Protein AF-A0A4P8R0X5-F1 (afdb_monomer_lite)

pLDDT: mean 88.34, std 14.0, range [26.12, 98.5]

Structure (mmCIF, N/CA/C/O backbone):
data_AF-A0A4P8R0X5-F1
#
_entry.id   AF-A0A4P8R0X5-F1
#
loop_
_atom_site.group_PDB
_atom_site.id
_atom_site.type_symbol
_atom_site.label_atom_id
_atom_site.label_alt_id
_atom_site.label_comp_id
_atom_site.label_asym_id
_atom_site.label_entity_id
_atom_site.label_seq_id
_atom_site.pdbx_PDB_ins_code
_atom_site.Cartn_x
_atom_site.Cartn_y
_atom_site.Cartn_z
_atom_site.occupancy
_atom_site.B_iso_or_equiv
_atom_site.auth_seq_id
_atom_site.auth_comp_id
_atom_site.auth_asym_id
_atom_site.auth_atom_id
_atom_site.pdbx_PDB_model_num
ATOM 1 N N . ILE A 1 1 ? -11.032 6.025 -23.642 1.00 84.81 1 ILE A N 1
ATOM 2 C CA . ILE A 1 1 ? -11.584 7.345 -24.033 1.00 84.81 1 ILE A CA 1
ATOM 3 C C . ILE A 1 1 ? -11.051 8.318 -23.005 1.00 84.81 1 ILE A C 1
ATOM 5 O O . ILE A 1 1 ? -10.983 7.935 -21.848 1.00 84.81 1 ILE A O 1
ATOM 9 N N . GLU A 1 2 ? -10.619 9.493 -23.431 1.00 82.19 2 GLU A N 1
ATOM 10 C CA . GLU A 1 2 ? -10.031 10.527 -22.578 1.00 82.19 2 GLU A CA 1
ATOM 11 C C . GLU A 1 2 ? -11.015 11.707 -22.507 1.00 82.19 2 GLU A C 1
ATOM 13 O O . GLU A 1 2 ? -11.673 12.014 -23.509 1.00 82.19 2 GLU A O 1
ATOM 18 N N . VAL A 1 3 ? -11.131 12.346 -21.345 1.00 83.62 3 VAL A N 1
ATOM 19 C CA . VAL A 1 3 ? -11.913 13.574 -21.122 1.00 83.62 3 VAL A CA 1
ATOM 20 C C . VAL A 1 3 ? -10.987 14.658 -20.580 1.00 83.62 3 VAL A C 1
ATOM 22 O O . VAL A 1 3 ? -9.969 14.349 -19.961 1.00 83.62 3 VAL A O 1
ATOM 25 N N . THR A 1 4 ? -11.307 15.928 -20.819 1.00 74.19 4 THR A N 1
ATOM 26 C CA . THR A 1 4 ? -10.502 17.031 -20.280 1.00 74.19 4 THR A CA 1
ATOM 27 C C . THR A 1 4 ? -10.830 17.252 -18.803 1.00 74.19 4 THR A C 1
ATOM 29 O O . THR A 1 4 ? -11.982 17.500 -18.455 1.00 74.19 4 THR A O 1
ATOM 32 N N . TYR A 1 5 ? -9.813 17.213 -17.938 1.00 58.53 5 TYR A N 1
ATOM 33 C CA . TYR A 1 5 ? -9.948 17.589 -16.529 1.00 58.53 5 TYR A CA 1
ATOM 34 C C . TYR A 1 5 ? -10.471 19.034 -16.418 1.00 58.53 5 TYR A C 1
ATOM 36 O O . TYR A 1 5 ? -9.901 19.9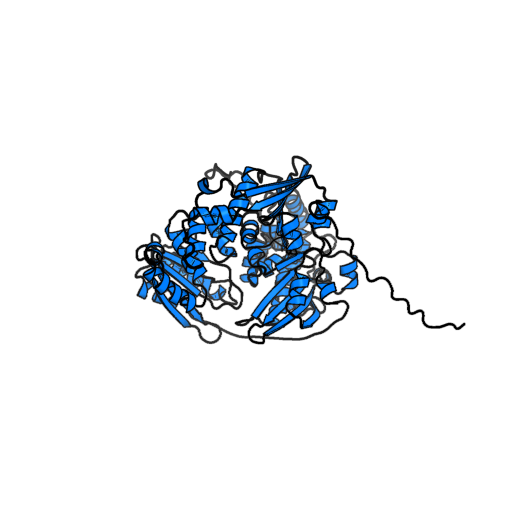50 -17.015 1.00 58.53 5 TYR A O 1
ATOM 44 N N . GLY A 1 6 ? -11.596 19.227 -15.724 1.00 62.94 6 GLY A N 1
ATOM 45 C CA . GLY A 1 6 ? -12.311 20.510 -15.652 1.00 62.94 6 GLY A CA 1
ATOM 46 C C . GLY A 1 6 ? -13.269 20.834 -16.819 1.00 62.94 6 GLY A C 1
ATOM 47 O O . GLY A 1 6 ? -13.911 21.881 -16.780 1.00 62.94 6 GLY A O 1
ATOM 48 N N . ASP A 1 7 ? -13.405 19.964 -17.828 1.00 63.41 7 ASP A N 1
ATOM 49 C CA . ASP A 1 7 ? -14.395 20.050 -18.927 1.00 63.41 7 ASP A CA 1
ATOM 50 C C . ASP A 1 7 ? -14.929 18.634 -19.253 1.00 63.41 7 ASP A C 1
ATOM 52 O O . ASP A 1 7 ? -14.814 18.120 -20.367 1.00 63.41 7 ASP A O 1
ATOM 56 N N . GLU A 1 8 ? -15.468 17.961 -18.227 1.00 66.06 8 GLU A N 1
ATOM 57 C CA . GLU A 1 8 ? -15.862 16.539 -18.254 1.00 66.06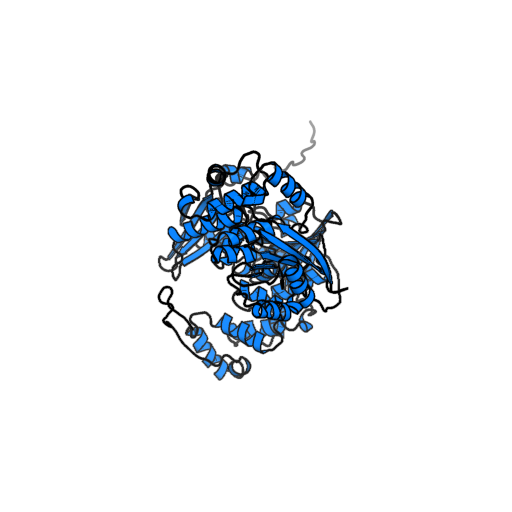 8 GLU A CA 1
ATOM 58 C C . GLU A 1 8 ? -16.993 16.208 -19.243 1.00 66.06 8 GLU A C 1
ATOM 60 O O . GLU A 1 8 ? -17.131 15.059 -19.665 1.00 66.06 8 GLU A O 1
ATOM 65 N N . GLU A 1 9 ? -17.777 17.202 -19.681 1.00 76.56 9 GLU A N 1
ATOM 66 C CA . GLU A 1 9 ? -18.793 17.022 -20.732 1.00 76.56 9 GLU A CA 1
ATOM 67 C C . GLU A 1 9 ? -18.175 16.714 -22.114 1.00 76.56 9 GLU A C 1
ATOM 69 O O . GLU A 1 9 ? -18.895 16.416 -23.074 1.00 76.56 9 GLU A O 1
ATOM 74 N N . LYS A 1 10 ? -16.842 16.774 -22.243 1.00 81.38 10 LYS A N 1
ATOM 75 C CA . LYS A 1 10 ? -16.135 16.733 -23.519 1.00 81.38 10 LYS A CA 1
ATOM 76 C C . LYS A 1 10 ? -15.021 15.686 -23.565 1.00 81.38 10 LYS A C 1
ATOM 78 O O . LYS A 1 10 ? -14.005 15.749 -22.875 1.00 81.38 10 LYS A O 1
ATOM 83 N N . ILE A 1 11 ? -15.170 14.774 -24.523 1.00 86.31 11 ILE A N 1
ATOM 84 C CA . ILE A 1 11 ? -14.125 13.832 -24.933 1.00 86.31 11 ILE A CA 1
ATOM 85 C C . ILE A 1 11 ? -12.963 14.604 -25.580 1.00 86.31 11 ILE A C 1
ATOM 87 O O . ILE A 1 11 ? -13.147 15.262 -26.608 1.00 86.31 11 ILE A O 1
ATOM 91 N N . SER A 1 12 ? -11.763 14.487 -25.009 1.00 86.75 12 SER A N 1
ATOM 92 C CA . SER A 1 12 ? -10.519 15.046 -25.556 1.00 86.75 12 SER A CA 1
ATOM 93 C C . SER A 1 12 ? -9.886 14.116 -26.594 1.00 86.75 12 SER A C 1
ATOM 95 O O . SER A 1 12 ? -9.402 14.580 -27.630 1.00 86.75 12 SER A O 1
ATOM 97 N N . TYR A 1 13 ? -9.934 12.800 -26.358 1.00 90.31 13 TYR A N 1
ATOM 98 C CA . TYR A 1 13 ? -9.371 11.788 -27.250 1.00 90.31 13 TYR A CA 1
ATOM 99 C C . TYR A 1 13 ? -10.225 10.513 -27.320 1.00 90.31 13 TYR A C 1
ATOM 101 O O . TYR A 1 13 ? -10.609 9.911 -26.312 1.00 90.31 13 TYR A O 1
ATOM 109 N N . GLN A 1 14 ? -10.485 10.061 -28.549 1.00 92.44 14 GLN A N 1
ATOM 110 C CA . GLN A 1 14 ? -11.157 8.798 -28.840 1.00 92.44 14 GLN A CA 1
ATOM 111 C C . GLN A 1 14 ? -10.430 8.057 -29.961 1.00 92.44 14 GLN A C 1
ATOM 113 O O . GLN A 1 14 ? -10.132 8.612 -31.016 1.00 92.44 14 GLN A O 1
ATOM 118 N N . VAL A 1 15 ? -10.217 6.765 -29.734 1.00 94.56 15 VAL A N 1
ATOM 119 C CA . VAL A 1 15 ? -9.647 5.810 -30.682 1.00 94.56 15 VAL A CA 1
ATOM 120 C C . VAL A 1 15 ? -10.371 4.472 -30.512 1.00 94.56 15 VAL A C 1
ATOM 122 O O . VAL A 1 15 ? -11.061 4.247 -29.513 1.00 94.56 15 VAL A O 1
ATOM 125 N N . THR A 1 16 ? -10.273 3.574 -31.488 1.00 94.56 16 THR A N 1
ATOM 126 C CA . THR A 1 16 ? -10.828 2.217 -31.397 1.00 94.56 16 THR A CA 1
ATOM 127 C C . THR A 1 16 ? -9.959 1.273 -32.211 1.00 94.56 16 THR A C 1
ATOM 129 O O . THR A 1 16 ? -9.701 1.522 -33.385 1.00 94.56 16 THR A O 1
ATOM 132 N N . GLU A 1 17 ? -9.511 0.190 -31.583 1.00 94.81 17 GLU A N 1
ATOM 133 C CA . GLU A 1 17 ? -8.554 -0.760 -32.145 1.00 94.81 17 GLU A CA 1
ATOM 134 C C . GLU A 1 17 ? -8.947 -2.199 -31.800 1.00 94.81 17 GLU A C 1
ATOM 136 O O . GLU A 1 17 ? -9.616 -2.450 -30.799 1.00 94.81 17 GLU A O 1
ATOM 141 N N . ASN A 1 18 ? -8.504 -3.158 -32.615 1.00 92.06 18 ASN A N 1
ATOM 142 C CA . ASN A 1 18 ? -8.650 -4.578 -32.300 1.00 92.06 18 ASN A CA 1
ATOM 143 C C . ASN A 1 18 ? -7.395 -5.075 -31.576 1.00 92.06 18 ASN A C 1
ATOM 145 O O . ASN A 1 18 ? -6.391 -5.376 -32.219 1.00 92.06 18 ASN A O 1
ATOM 149 N N . ILE A 1 19 ? -7.478 -5.171 -30.250 1.00 93.62 19 ILE A N 1
ATOM 150 C CA . ILE A 1 19 ? -6.358 -5.540 -29.373 1.00 93.62 19 ILE A CA 1
ATOM 151 C C . ILE A 1 19 ? -6.178 -7.056 -29.166 1.00 93.62 19 ILE A C 1
ATOM 153 O O . ILE A 1 19 ? -5.314 -7.453 -28.391 1.00 93.62 19 ILE A O 1
ATOM 157 N N . ASN A 1 20 ? -6.969 -7.912 -29.831 1.00 93.38 20 ASN A N 1
ATOM 158 C CA . ASN A 1 20 ? -6.956 -9.367 -29.620 1.00 93.38 20 ASN A CA 1
ATOM 159 C C . ASN A 1 20 ? -5.581 -9.985 -29.941 1.00 93.38 20 ASN A C 1
ATOM 161 O O . ASN A 1 20 ? -5.191 -10.083 -31.110 1.00 93.38 20 ASN A O 1
ATOM 165 N N . PHE A 1 21 ? -4.874 -10.457 -28.912 1.00 92.12 21 PHE A N 1
ATOM 166 C CA . PHE A 1 21 ? -3.488 -10.912 -29.005 1.00 92.12 21 PHE A CA 1
ATOM 167 C C . PHE A 1 21 ? -3.285 -12.006 -30.059 1.00 92.12 21 PHE A C 1
ATOM 169 O O . PHE A 1 21 ? -2.354 -11.911 -30.854 1.00 92.12 21 PHE A O 1
ATOM 176 N N . ASN A 1 22 ? -4.197 -12.978 -30.163 1.00 89.19 22 ASN A N 1
ATOM 177 C CA . ASN A 1 22 ? -4.135 -14.052 -31.166 1.00 89.19 22 ASN A CA 1
ATOM 178 C C . ASN A 1 22 ? -4.253 -13.546 -32.621 1.00 89.19 22 ASN A C 1
ATOM 180 O O . ASN A 1 22 ? -3.861 -14.242 -33.560 1.00 89.19 22 ASN A O 1
ATOM 184 N N . GLY A 1 23 ? -4.789 -12.340 -32.837 1.00 88.31 23 GLY A N 1
ATOM 185 C CA . GLY A 1 23 ? -4.746 -11.633 -34.120 1.00 88.31 23 GLY A CA 1
ATOM 186 C C . GLY A 1 23 ? -3.445 -10.851 -34.342 1.00 88.31 23 GLY A C 1
ATOM 187 O O . GLY A 1 23 ? -2.917 -10.843 -35.463 1.00 88.31 23 GLY A O 1
ATOM 188 N N . LEU A 1 24 ? -2.922 -10.227 -33.281 1.00 90.06 24 LEU A N 1
ATOM 189 C CA . LEU A 1 24 ? -1.717 -9.389 -33.294 1.00 90.06 24 LEU A CA 1
ATOM 190 C C . LEU A 1 24 ? -0.422 -10.211 -33.431 1.00 90.06 24 LEU A C 1
ATOM 192 O O . LEU A 1 24 ? 0.404 -9.921 -34.293 1.00 90.06 24 LEU A O 1
ATOM 196 N N . SER A 1 25 ? -0.260 -11.276 -32.643 1.00 87.19 25 SER A N 1
ATOM 197 C CA . SER A 1 25 ? 0.941 -12.130 -32.613 1.00 87.19 25 SER A CA 1
ATOM 198 C C . SER A 1 25 ? 1.030 -13.128 -33.777 1.00 87.19 25 SER A C 1
ATOM 200 O O . SER A 1 25 ? 2.085 -13.705 -34.036 1.00 87.19 25 SER A O 1
ATOM 202 N N . LYS A 1 26 ? -0.062 -13.304 -34.537 1.00 87.50 26 LYS A N 1
ATOM 203 C CA . LYS A 1 26 ? -0.250 -14.358 -35.553 1.00 87.50 26 LYS A CA 1
ATOM 204 C C . LYS A 1 26 ? 0.874 -14.509 -36.586 1.00 87.50 26 LYS A C 1
ATOM 206 O O . LYS A 1 26 ? 1.049 -15.589 -37.146 1.00 87.50 26 LYS A O 1
ATOM 211 N N . ASN A 1 27 ? 1.541 -13.418 -36.957 1.00 90.19 27 ASN A N 1
ATOM 212 C CA . ASN A 1 27 ? 2.608 -13.394 -37.963 1.00 90.19 27 ASN A CA 1
ATOM 213 C C . ASN A 1 27 ? 3.369 -12.059 -37.912 1.00 90.19 27 ASN A C 1
ATOM 215 O O . ASN A 1 27 ? 2.805 -11.046 -37.501 1.00 90.19 27 ASN A O 1
ATOM 219 N N . LYS A 1 28 ? 4.600 -12.025 -38.443 1.00 90.12 28 LYS A N 1
ATOM 220 C CA . LYS A 1 28 ? 5.470 -10.833 -38.405 1.00 90.12 28 LYS A CA 1
ATOM 221 C C . LYS A 1 28 ? 4.831 -9.549 -38.952 1.00 90.12 28 LYS A C 1
ATOM 223 O O . LYS A 1 28 ? 5.087 -8.491 -38.398 1.00 90.12 28 LYS A O 1
ATOM 228 N N . LYS A 1 29 ? 3.960 -9.619 -39.969 1.00 92.75 29 LYS A N 1
ATOM 229 C CA . LYS A 1 29 ? 3.283 -8.425 -40.508 1.00 92.75 29 LYS A CA 1
ATOM 230 C C . LYS A 1 29 ? 2.202 -7.885 -39.562 1.00 92.75 29 LYS A C 1
ATOM 232 O O . LYS A 1 29 ? 2.038 -6.672 -39.487 1.00 92.75 29 LYS A O 1
ATOM 237 N N . SER A 1 30 ? 1.476 -8.752 -38.848 1.00 91.75 30 SER A N 1
ATOM 238 C CA . SER A 1 30 ? 0.567 -8.312 -37.775 1.00 91.75 30 SER A CA 1
ATOM 239 C C . SER A 1 30 ? 1.354 -7.678 -36.625 1.00 91.75 30 SER A C 1
ATOM 241 O O . SER A 1 30 ? 1.007 -6.586 -36.181 1.00 91.75 30 SER A O 1
ATOM 243 N N . ILE A 1 31 ? 2.448 -8.330 -36.211 1.00 93.56 31 ILE A N 1
ATOM 244 C CA . ILE A 1 31 ? 3.330 -7.878 -35.128 1.00 93.56 31 ILE A CA 1
ATOM 245 C C . ILE A 1 31 ? 3.907 -6.494 -35.440 1.00 93.56 31 ILE A C 1
ATOM 247 O O . ILE A 1 31 ? 3.758 -5.579 -34.640 1.00 93.56 31 ILE A O 1
ATOM 251 N N . GLU A 1 32 ? 4.515 -6.315 -36.614 1.00 93.69 32 GLU A N 1
ATOM 252 C CA . GLU A 1 32 ? 5.120 -5.048 -37.039 1.00 93.69 32 GLU A CA 1
ATOM 253 C C . GLU A 1 32 ? 4.080 -3.921 -37.140 1.00 93.69 32 GLU A C 1
ATOM 255 O O . GLU A 1 32 ? 4.311 -2.820 -36.639 1.00 93.69 32 GLU A O 1
ATOM 260 N N . ALA A 1 33 ? 2.906 -4.202 -37.719 1.00 92.50 33 ALA A N 1
ATOM 261 C CA . ALA A 1 33 ? 1.829 -3.223 -37.847 1.00 92.50 33 ALA A CA 1
ATOM 262 C C . ALA A 1 33 ? 1.244 -2.790 -36.492 1.00 92.50 33 ALA A C 1
ATOM 264 O O . ALA A 1 33 ? 0.847 -1.635 -36.352 1.00 92.50 33 ALA A O 1
ATOM 265 N N . TRP A 1 34 ? 1.197 -3.679 -35.493 1.00 93.75 34 TRP A N 1
ATOM 266 C CA . TRP A 1 34 ? 0.790 -3.300 -34.138 1.00 93.75 34 TRP A CA 1
ATOM 267 C C . TRP A 1 34 ? 1.912 -2.602 -33.367 1.00 93.75 34 TRP A C 1
ATOM 269 O O . TRP A 1 34 ? 1.669 -1.608 -32.691 1.00 93.75 34 TRP A O 1
ATOM 279 N N . ASN A 1 35 ? 3.161 -3.042 -33.534 1.00 94.31 35 ASN A N 1
ATOM 280 C CA . ASN A 1 35 ? 4.316 -2.405 -32.906 1.00 94.31 35 ASN A CA 1
ATOM 281 C C . ASN A 1 35 ? 4.487 -0.943 -33.350 1.00 94.31 35 ASN A C 1
ATOM 283 O O . ASN A 1 35 ? 4.869 -0.096 -32.551 1.00 94.31 35 ASN A O 1
ATOM 287 N N . GLN A 1 36 ? 4.134 -0.621 -34.599 1.00 94.69 36 GLN A N 1
ATOM 288 C CA . GLN A 1 36 ? 4.053 0.765 -35.071 1.00 94.69 36 GLN A CA 1
ATOM 289 C C . GLN A 1 36 ? 3.014 1.598 -34.301 1.00 94.69 36 GLN A C 1
ATOM 291 O O . GLN A 1 36 ? 3.269 2.774 -34.066 1.00 94.69 36 GLN A O 1
ATOM 296 N N . LYS A 1 37 ? 1.887 1.006 -33.874 1.00 94.00 37 LYS A N 1
ATOM 297 C CA . LYS A 1 37 ? 0.848 1.689 -33.080 1.00 94.00 37 LYS A CA 1
ATOM 298 C C . LYS A 1 37 ? 1.232 1.863 -31.611 1.00 94.00 37 LYS A C 1
ATOM 300 O O . LYS A 1 37 ? 0.935 2.902 -31.031 1.00 94.00 37 LYS A O 1
ATOM 305 N N . VAL A 1 38 ? 1.933 0.880 -31.039 1.00 92.38 38 VAL A N 1
ATOM 306 C CA . VAL A 1 38 ? 2.555 0.997 -29.708 1.00 92.38 38 VAL A CA 1
ATOM 307 C C . VAL A 1 38 ? 3.580 2.134 -29.718 1.00 92.38 38 VAL A C 1
ATOM 309 O O . VAL A 1 38 ? 3.466 3.078 -28.946 1.00 92.38 38 VAL A O 1
ATOM 312 N N . ASN A 1 39 ? 4.503 2.127 -30.683 1.00 92.81 39 ASN A N 1
ATOM 313 C CA . ASN A 1 39 ? 5.517 3.175 -30.835 1.00 92.81 39 ASN A CA 1
ATOM 314 C C . ASN A 1 39 ? 4.942 4.564 -31.187 1.00 92.81 39 ASN A C 1
ATOM 316 O O . ASN A 1 39 ? 5.649 5.558 -31.045 1.00 92.81 39 ASN A O 1
ATOM 320 N N . SER A 1 40 ? 3.698 4.650 -31.675 1.00 94.06 40 SER A N 1
ATOM 321 C CA . SER A 1 40 ? 3.016 5.918 -31.970 1.00 94.06 40 SER A CA 1
ATOM 322 C C . SER A 1 40 ? 2.063 6.380 -30.861 1.00 94.06 40 SER A C 1
ATOM 324 O O . SER A 1 40 ? 1.248 7.261 -31.127 1.00 94.06 40 SER A O 1
ATOM 326 N N . ALA A 1 41 ? 2.109 5.759 -29.676 1.00 93.50 41 ALA A N 1
ATOM 327 C CA . ALA A 1 41 ? 1.233 6.044 -28.539 1.00 93.50 41 ALA A CA 1
ATOM 328 C C . ALA A 1 41 ? -0.271 6.092 -28.911 1.00 93.50 41 ALA A C 1
ATOM 330 O O . ALA A 1 41 ? -0.976 7.063 -28.619 1.00 93.50 41 ALA A O 1
ATOM 331 N N . VAL A 1 42 ? -0.774 5.060 -29.610 1.00 94.69 42 VAL A N 1
ATOM 332 C CA . VAL A 1 42 ? -2.179 4.995 -30.077 1.00 94.69 42 VAL A CA 1
ATOM 333 C C . VAL A 1 42 ? -3.215 5.075 -28.944 1.00 94.69 42 VAL A C 1
ATOM 335 O O . VAL A 1 42 ? -4.341 5.499 -29.174 1.00 94.69 42 VAL A O 1
ATOM 338 N N . PHE A 1 43 ? -2.843 4.697 -27.725 1.00 93.25 43 PHE A N 1
ATOM 339 C CA . PHE A 1 43 ? -3.614 4.832 -26.492 1.00 93.25 43 PHE A CA 1
ATOM 340 C C . PHE A 1 43 ? -2.923 5.787 -25.495 1.00 93.25 43 PHE A C 1
ATOM 342 O O . PHE A 1 43 ? -3.069 5.618 -24.28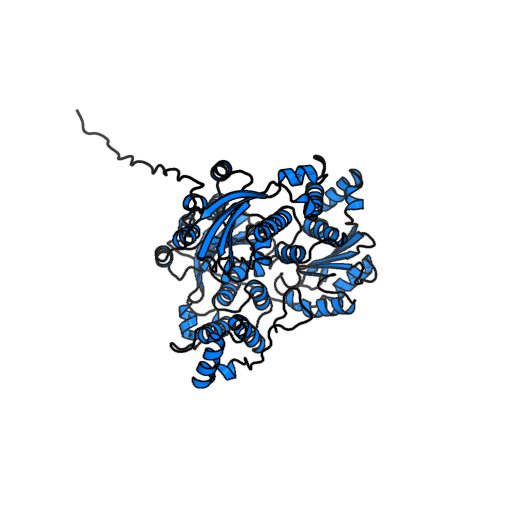7 1.00 93.25 43 PHE A O 1
ATOM 349 N N . LYS A 1 44 ? -2.187 6.796 -25.986 1.00 90.06 44 LYS A N 1
ATOM 350 C CA . LYS A 1 44 ? -1.543 7.860 -25.187 1.00 90.06 44 LYS A CA 1
ATOM 351 C C . LYS A 1 44 ? -0.514 7.380 -24.145 1.00 90.06 44 LYS A C 1
ATOM 353 O O . LYS A 1 44 ? -0.251 8.096 -23.188 1.00 90.06 44 LYS A O 1
ATOM 358 N N . GLY A 1 45 ? 0.097 6.210 -24.333 1.00 88.81 45 GLY A N 1
ATOM 359 C CA . GLY A 1 45 ? 1.038 5.611 -23.373 1.00 88.81 45 GLY A CA 1
ATOM 360 C C . GLY A 1 45 ? 0.430 4.480 -22.536 1.00 88.81 45 GLY A C 1
ATOM 361 O O . GLY A 1 45 ? 1.158 3.707 -21.917 1.00 88.81 45 GLY A O 1
ATOM 362 N N . HIS A 1 46 ? -0.897 4.316 -22.558 1.00 91.31 46 HIS A N 1
ATOM 363 C CA . HIS A 1 46 ? -1.592 3.229 -21.863 1.00 91.31 46 HIS A CA 1
ATOM 364 C C . HIS A 1 46 ? -1.601 1.909 -22.659 1.00 91.31 46 HIS A C 1
ATOM 366 O O . HIS A 1 46 ? -2.330 0.981 -22.305 1.00 91.31 46 HIS A O 1
ATOM 372 N N . GLU A 1 47 ? -0.838 1.792 -23.756 1.00 92.94 47 GLU A N 1
ATOM 373 C CA . GLU A 1 47 ? -0.946 0.647 -24.668 1.00 92.94 47 GLU A CA 1
ATOM 374 C C . GLU A 1 47 ? -0.608 -0.664 -23.970 1.00 92.94 47 GLU A C 1
ATOM 376 O O . GLU A 1 47 ? -1.309 -1.648 -24.183 1.00 92.94 47 GLU A O 1
ATOM 381 N N . PHE A 1 48 ? 0.437 -0.685 -23.137 1.00 91.88 48 PHE A N 1
ATOM 382 C CA . PHE A 1 48 ? 0.870 -1.909 -22.467 1.00 91.88 48 PHE A CA 1
ATOM 383 C C . PHE A 1 48 ? -0.177 -2.394 -21.455 1.00 91.88 48 PHE A C 1
ATOM 385 O O . PHE A 1 48 ? -0.627 -3.528 -21.577 1.00 91.88 48 PHE A O 1
ATOM 392 N N . ALA A 1 49 ? -0.654 -1.514 -20.565 1.00 93.00 49 ALA A N 1
ATOM 393 C CA . ALA A 1 49 ? -1.728 -1.802 -19.610 1.00 93.00 49 ALA A CA 1
ATOM 394 C C . ALA A 1 49 ? -3.002 -2.330 -20.292 1.00 93.00 49 ALA A C 1
ATOM 396 O O . ALA A 1 49 ? -3.506 -3.401 -19.950 1.00 93.00 49 ALA A O 1
ATOM 397 N N . ILE A 1 50 ? -3.488 -1.611 -21.312 1.00 93.62 50 ILE A N 1
ATOM 398 C CA . ILE A 1 50 ? -4.695 -1.990 -22.057 1.00 93.62 50 ILE A CA 1
ATOM 399 C C . ILE A 1 50 ? -4.492 -3.330 -22.773 1.00 93.62 50 ILE A C 1
ATOM 401 O O . ILE A 1 50 ? -5.409 -4.150 -22.788 1.00 93.62 50 ILE A O 1
ATOM 405 N N . LEU A 1 51 ? -3.318 -3.579 -23.362 1.00 92.44 51 LEU A N 1
ATOM 406 C CA . LEU A 1 51 ? -3.027 -4.837 -24.050 1.00 92.44 51 LEU A CA 1
ATOM 407 C C . LEU A 1 51 ? -2.947 -6.022 -23.089 1.00 92.44 51 LEU A C 1
ATOM 409 O O . LEU A 1 51 ? -3.597 -7.031 -23.360 1.00 92.44 51 LEU A O 1
ATOM 413 N N . THR A 1 52 ? -2.159 -5.936 -22.016 1.00 93.50 52 THR A N 1
ATOM 414 C CA . THR A 1 52 ? -1.869 -7.107 -21.179 1.00 93.50 52 THR A CA 1
ATOM 415 C C . THR A 1 52 ? -3.043 -7.471 -20.280 1.00 93.50 52 THR A C 1
ATOM 417 O O . THR A 1 52 ? -3.473 -8.622 -20.319 1.00 93.50 52 THR A O 1
ATOM 420 N N . ILE A 1 53 ? -3.655 -6.506 -19.582 1.00 94.81 53 ILE A N 1
ATOM 421 C CA . ILE A 1 53 ? -4.820 -6.768 -18.719 1.00 94.81 53 ILE A CA 1
ATOM 422 C C . ILE A 1 53 ? -6.009 -7.273 -19.555 1.00 94.81 53 ILE A C 1
ATOM 424 O O . ILE A 1 53 ? -6.566 -8.331 -19.262 1.00 94.81 53 ILE A O 1
ATOM 428 N N . SER A 1 54 ? -6.373 -6.578 -20.643 1.00 94.75 54 SER A N 1
ATOM 429 C CA . SER A 1 54 ? -7.569 -6.944 -21.426 1.00 94.75 54 SER A CA 1
ATOM 430 C C . SER A 1 54 ? -7.446 -8.307 -22.109 1.00 94.75 54 SER A C 1
ATOM 432 O O . SER A 1 54 ? -8.447 -9.009 -22.255 1.00 94.75 54 SER A O 1
ATOM 434 N N . ASN A 1 55 ? -6.244 -8.694 -22.559 1.00 94.75 55 ASN A N 1
ATOM 435 C CA . ASN A 1 55 ? -6.047 -10.009 -23.168 1.00 94.75 55 ASN A CA 1
ATOM 436 C C . ASN A 1 55 ? -5.901 -11.121 -22.123 1.00 94.75 55 ASN A C 1
ATOM 438 O O . ASN A 1 55 ? -6.380 -12.222 -22.392 1.00 94.75 55 ASN A O 1
ATOM 442 N N . ALA A 1 56 ? -5.313 -10.846 -20.952 1.00 93.38 56 ALA A N 1
ATOM 443 C CA . ALA A 1 56 ? -5.253 -11.813 -19.859 1.00 93.38 56 ALA A CA 1
ATOM 444 C C . ALA A 1 56 ? -6.663 -12.139 -19.354 1.00 93.38 56 ALA A C 1
ATOM 446 O O . ALA A 1 56 ? -7.043 -13.309 -19.319 1.00 93.38 56 ALA A O 1
ATOM 447 N N . TRP A 1 57 ? -7.493 -11.118 -19.110 1.00 93.44 57 TRP A N 1
ATOM 448 C CA . TRP A 1 57 ? -8.919 -11.289 -18.815 1.00 93.44 57 TRP A CA 1
ATOM 449 C C . TRP A 1 57 ? -9.636 -12.105 -19.905 1.00 93.44 57 TRP A C 1
ATOM 451 O O . TRP A 1 57 ? -10.357 -13.057 -19.609 1.00 93.44 57 TRP A O 1
ATOM 461 N N . ALA A 1 58 ? -9.363 -11.817 -21.184 1.00 93.12 58 ALA A N 1
ATOM 462 C CA . ALA A 1 58 ? -9.949 -12.539 -22.315 1.00 93.12 58 ALA A CA 1
ATOM 463 C C . ALA A 1 58 ? -9.482 -14.005 -22.474 1.00 93.12 58 ALA A C 1
ATOM 465 O O . ALA A 1 58 ? -9.969 -14.689 -23.378 1.00 93.12 58 ALA A O 1
ATOM 466 N N . THR A 1 59 ? -8.574 -14.511 -21.627 1.00 90.50 59 THR A N 1
ATOM 467 C CA . THR A 1 59 ? -8.302 -15.958 -21.529 1.00 90.50 59 THR A CA 1
ATOM 468 C C . THR A 1 59 ? -9.364 -16.712 -20.727 1.00 90.50 59 THR A C 1
ATOM 470 O O . THR A 1 59 ? -9.546 -17.904 -20.959 1.00 90.50 59 THR A O 1
ATOM 473 N N . GLY A 1 60 ? -10.058 -16.033 -19.804 1.00 88.62 60 GLY A N 1
ATOM 474 C CA . GLY A 1 60 ? -10.912 -16.654 -18.787 1.00 88.62 60 GLY A CA 1
ATOM 475 C C . GLY A 1 60 ? -10.166 -17.194 -17.558 1.00 88.62 60 GLY A C 1
ATOM 476 O O . GLY A 1 60 ? -10.823 -17.671 -16.641 1.00 88.62 60 GLY A O 1
ATOM 477 N N . ASN A 1 61 ? -8.830 -17.093 -17.520 1.00 87.00 61 ASN A N 1
ATOM 478 C CA . ASN A 1 61 ? -7.972 -17.657 -16.469 1.00 87.00 61 ASN A CA 1
ATOM 479 C C . ASN A 1 61 ? -7.283 -16.586 -15.594 1.00 87.00 61 ASN A C 1
ATOM 481 O O . ASN A 1 61 ? -6.402 -16.923 -14.807 1.00 87.00 61 ASN A O 1
ATOM 485 N N . LEU A 1 62 ? -7.624 -15.301 -15.753 1.00 88.94 62 LEU A N 1
ATOM 486 C CA . LEU A 1 62 ? -7.035 -14.232 -14.945 1.00 88.94 62 LEU A CA 1
ATOM 487 C C . LEU A 1 62 ? -7.669 -14.221 -13.547 1.00 88.94 62 LEU A C 1
ATOM 489 O O . LEU A 1 62 ? -8.826 -13.838 -13.383 1.00 88.94 62 LEU A O 1
ATOM 493 N N . ASP A 1 63 ? -6.877 -14.659 -12.575 1.00 86.12 63 ASP A N 1
ATOM 494 C CA . ASP A 1 63 ? -7.194 -14.757 -11.150 1.00 86.12 63 ASP A CA 1
ATOM 495 C C . ASP A 1 63 ? -7.646 -13.407 -10.549 1.00 86.12 63 ASP A C 1
ATOM 497 O O . ASP A 1 63 ? -7.114 -12.353 -10.913 1.00 86.12 63 ASP A O 1
ATOM 501 N N . TYR A 1 64 ? -8.631 -13.413 -9.643 1.00 87.31 64 TYR A N 1
ATOM 502 C CA . TYR A 1 64 ? -9.167 -12.180 -9.053 1.00 87.31 64 TYR A CA 1
ATOM 503 C C . TYR A 1 64 ? -8.161 -11.475 -8.135 1.00 87.31 64 TYR A C 1
ATOM 505 O O . TYR A 1 64 ? -8.027 -10.252 -8.202 1.00 87.31 64 TYR A O 1
ATOM 513 N N . GLU A 1 65 ? -7.398 -12.224 -7.340 1.00 87.25 65 GLU A N 1
ATOM 514 C CA . GLU A 1 65 ? -6.355 -11.652 -6.485 1.00 87.25 65 GLU A CA 1
ATOM 515 C C . GLU A 1 65 ? -5.245 -11.034 -7.348 1.00 87.25 65 GLU A C 1
ATOM 517 O O . GLU A 1 65 ? -4.676 -9.994 -7.014 1.00 87.25 65 GLU A O 1
ATOM 522 N N . LEU A 1 66 ? -4.972 -11.626 -8.516 1.00 90.81 66 LEU A N 1
ATOM 523 C CA . LEU A 1 66 ? -4.059 -11.043 -9.495 1.00 90.81 66 LEU A CA 1
ATOM 524 C C . LEU A 1 66 ? -4.658 -9.773 -10.121 1.00 90.81 66 LEU A C 1
ATOM 526 O O . LEU A 1 66 ? -3.950 -8.777 -10.224 1.00 90.81 66 LEU A O 1
ATOM 530 N N . MET A 1 67 ? -5.954 -9.736 -10.463 1.00 90.88 67 MET A N 1
ATOM 531 C CA . MET A 1 67 ? -6.621 -8.495 -10.907 1.00 90.88 67 MET A CA 1
ATOM 532 C C . MET A 1 67 ? -6.541 -7.377 -9.862 1.00 90.88 67 MET A C 1
ATOM 534 O O . MET A 1 67 ? -6.329 -6.223 -10.226 1.00 90.88 67 MET A O 1
ATOM 538 N N . GLN A 1 68 ? -6.637 -7.707 -8.577 1.00 90.12 68 GLN A N 1
ATOM 539 C CA . GLN A 1 68 ? -6.411 -6.764 -7.486 1.00 90.12 68 GLN A CA 1
ATOM 540 C C . GLN A 1 68 ? -4.960 -6.264 -7.410 1.00 90.12 68 GLN A C 1
ATOM 542 O O . GLN A 1 68 ? -4.730 -5.070 -7.223 1.00 90.12 68 GLN A O 1
ATOM 547 N N . CYS A 1 69 ? -3.961 -7.135 -7.585 1.00 92.50 69 CYS A N 1
ATOM 548 C CA . CYS A 1 69 ? -2.557 -6.703 -7.653 1.00 92.50 69 CYS A CA 1
ATOM 549 C C . CYS A 1 69 ? -2.321 -5.766 -8.854 1.00 92.50 69 CYS A C 1
ATOM 551 O O . CYS A 1 69 ? -1.512 -4.841 -8.788 1.00 92.50 69 CYS A O 1
ATOM 553 N N . LEU A 1 70 ? -3.067 -5.974 -9.942 1.00 93.25 70 LEU A N 1
ATOM 554 C CA . LEU A 1 70 ? -3.054 -5.140 -11.145 1.00 93.25 70 LEU A CA 1
ATOM 555 C C . LEU A 1 70 ? -3.808 -3.811 -10.987 1.00 93.25 70 LEU A C 1
ATOM 557 O O . LEU A 1 70 ? -3.491 -2.870 -11.713 1.00 93.25 70 LEU A O 1
ATOM 561 N N . GLU A 1 71 ? -4.741 -3.703 -10.035 1.00 89.62 71 GLU A N 1
ATOM 562 C CA . GLU A 1 71 ? -5.342 -2.425 -9.624 1.00 89.62 71 GLU A CA 1
ATOM 563 C C . GLU A 1 71 ? -4.256 -1.481 -9.091 1.00 89.62 71 GLU A C 1
ATOM 565 O O . GLU A 1 71 ? -4.155 -0.345 -9.549 1.00 89.62 71 GLU A O 1
ATOM 570 N N . ILE A 1 72 ? -3.387 -1.982 -8.200 1.00 88.94 72 ILE A N 1
ATOM 571 C CA . ILE A 1 72 ? -2.240 -1.219 -7.692 1.00 88.94 72 ILE A CA 1
ATOM 572 C C . ILE A 1 72 ? -1.169 -1.066 -8.777 1.00 88.94 72 ILE A C 1
ATOM 574 O O . ILE A 1 72 ? -0.750 0.053 -9.057 1.00 88.94 72 ILE A O 1
ATOM 578 N N . HIS A 1 73 ? -0.726 -2.138 -9.447 1.00 93.62 73 HIS A N 1
ATOM 579 C CA . HIS A 1 73 ? 0.411 -2.029 -10.375 1.00 93.62 73 HIS A CA 1
ATOM 580 C C . HIS A 1 73 ? 0.091 -1.333 -11.718 1.00 93.62 73 HIS A C 1
ATOM 582 O O . HIS A 1 73 ? 0.997 -1.062 -12.503 1.00 93.62 73 HIS A O 1
ATOM 588 N N . ASN A 1 74 ? -1.177 -1.008 -11.989 1.00 90.94 74 ASN A N 1
ATOM 589 C CA . ASN A 1 74 ? -1.718 -0.353 -13.192 1.00 90.94 74 ASN A CA 1
ATOM 590 C C . ASN A 1 74 ? -1.534 -1.092 -14.541 1.00 90.94 74 ASN A C 1
ATOM 592 O O . ASN A 1 74 ? -2.187 -0.737 -15.526 1.00 90.94 74 ASN A O 1
ATOM 596 N N . HIS A 1 75 ? -0.704 -2.137 -14.613 1.00 91.88 75 HIS A N 1
ATOM 597 C CA . HIS A 1 75 ? -0.488 -2.946 -15.814 1.00 91.88 75 HIS A CA 1
ATOM 598 C C . HIS A 1 75 ? -0.006 -4.367 -15.479 1.00 91.88 75 HIS A C 1
ATOM 600 O O . HIS A 1 75 ? 0.645 -4.586 -14.461 1.00 91.88 75 HIS A O 1
ATOM 606 N N . PHE A 1 76 ? -0.276 -5.340 -16.358 1.00 95.19 76 PHE A N 1
ATOM 607 C CA . PHE A 1 76 ? 0.213 -6.716 -16.191 1.00 95.19 76 PHE A CA 1
ATOM 608 C C . PHE A 1 76 ? 1.582 -6.881 -16.857 1.00 95.19 76 PHE A C 1
ATOM 610 O O . PHE A 1 76 ? 1.753 -6.477 -18.014 1.00 95.19 76 PHE A O 1
ATOM 617 N N . CYS A 1 77 ? 2.558 -7.394 -16.102 1.00 95.75 77 CYS A N 1
ATOM 618 C CA . CYS A 1 77 ? 3.917 -7.658 -16.567 1.00 95.75 77 CYS A CA 1
ATOM 619 C C . CYS A 1 77 ? 4.610 -8.780 -15.763 1.00 95.75 77 CYS A C 1
ATOM 621 O O . CYS A 1 77 ? 4.219 -9.023 -14.613 1.00 95.75 77 CYS A O 1
ATOM 623 N N . PRO A 1 78 ? 5.706 -9.374 -16.294 1.00 96.25 78 PRO A N 1
ATOM 624 C CA . PRO A 1 78 ? 6.389 -10.518 -15.683 1.00 96.25 78 PRO A CA 1
ATOM 625 C C . PRO A 1 78 ? 6.860 -10.322 -14.241 1.00 96.25 78 PRO A C 1
ATOM 627 O O . PRO A 1 78 ? 7.040 -11.297 -13.523 1.00 96.25 78 PRO A O 1
ATOM 630 N N . GLY A 1 79 ? 7.077 -9.076 -13.806 1.00 95.38 79 GLY A N 1
ATOM 631 C CA . GLY A 1 79 ? 7.451 -8.782 -12.425 1.00 95.38 79 GLY A CA 1
ATOM 632 C C . GLY A 1 79 ? 6.277 -8.859 -11.442 1.00 95.38 79 GLY A C 1
ATOM 633 O O . GLY A 1 79 ? 6.489 -9.237 -10.297 1.00 95.38 79 GLY A O 1
ATOM 634 N N . VAL A 1 80 ? 5.049 -8.548 -11.879 1.00 96.44 80 VAL A N 1
ATOM 635 C CA . VAL A 1 80 ? 3.834 -8.740 -11.063 1.00 96.44 80 VAL A CA 1
ATOM 636 C C . VAL A 1 80 ? 3.489 -10.223 -11.010 1.00 96.44 80 VAL A C 1
ATOM 638 O O . VAL A 1 80 ? 3.258 -10.766 -9.935 1.00 96.44 80 VAL A O 1
ATOM 641 N N . SER A 1 81 ? 3.505 -10.909 -12.158 1.00 95.94 81 SER A N 1
ATOM 642 C CA . SER A 1 81 ? 3.248 -12.351 -12.188 1.00 95.94 81 SER A CA 1
ATOM 643 C C . SER A 1 81 ? 4.310 -13.136 -11.407 1.00 95.94 81 SER A C 1
ATOM 645 O O . SER A 1 81 ? 3.928 -14.031 -10.661 1.00 95.94 81 SER A O 1
ATOM 647 N N . SER A 1 82 ? 5.600 -12.764 -11.443 1.00 97.00 82 SER A N 1
ATOM 648 C CA . SER A 1 82 ? 6.608 -13.395 -10.570 1.00 97.00 82 SER A CA 1
ATOM 649 C C . SER A 1 82 ? 6.370 -13.136 -9.082 1.00 97.00 82 SER A C 1
ATOM 651 O O . SER A 1 82 ? 6.522 -14.056 -8.282 1.00 97.00 82 SER A O 1
ATOM 653 N N . GLY A 1 83 ? 5.911 -11.938 -8.701 1.00 96.31 83 GLY A N 1
ATOM 654 C CA . GLY A 1 83 ? 5.460 -11.658 -7.335 1.00 96.31 83 GLY A CA 1
ATOM 655 C C . GLY A 1 83 ? 4.301 -12.545 -6.885 1.00 96.31 83 GLY A C 1
ATOM 656 O O . GLY A 1 83 ? 4.282 -12.991 -5.743 1.00 96.31 83 GLY A O 1
ATOM 657 N N . PHE A 1 84 ? 3.377 -12.868 -7.791 1.00 94.56 84 PHE A N 1
ATOM 658 C CA . PHE A 1 84 ? 2.251 -13.764 -7.518 1.00 94.56 84 PHE A CA 1
ATOM 659 C C . PHE A 1 84 ? 2.703 -15.222 -7.315 1.00 94.56 84 PHE A C 1
ATOM 661 O O . PHE A 1 84 ? 2.233 -15.880 -6.386 1.00 94.56 84 PHE A O 1
ATOM 668 N N . VAL A 1 85 ? 3.676 -15.703 -8.104 1.00 96.31 85 VAL A N 1
ATOM 669 C CA . VAL A 1 85 ? 4.301 -17.028 -7.897 1.00 96.31 85 VAL A CA 1
ATOM 670 C C . VAL A 1 85 ? 5.073 -17.077 -6.573 1.00 96.31 85 VAL A C 1
ATOM 672 O O . VAL A 1 85 ? 4.894 -18.016 -5.801 1.00 96.31 85 VAL A O 1
ATOM 675 N N . LEU A 1 86 ? 5.885 -16.056 -6.273 1.00 97.00 86 LEU A N 1
ATOM 676 C CA . LEU A 1 86 ? 6.626 -15.946 -5.008 1.00 97.00 86 LEU A CA 1
ATOM 677 C C . LEU A 1 86 ? 5.686 -15.897 -3.796 1.00 97.00 86 LEU A C 1
ATOM 679 O O . LEU A 1 86 ? 5.952 -16.548 -2.787 1.00 97.00 86 LEU A O 1
ATOM 683 N N . ALA A 1 87 ? 4.570 -15.168 -3.903 1.00 95.62 87 ALA A N 1
ATOM 684 C CA . ALA A 1 87 ? 3.584 -15.085 -2.836 1.00 95.62 87 ALA A CA 1
ATOM 685 C C . ALA A 1 87 ? 2.897 -16.434 -2.583 1.00 95.62 87 ALA A C 1
ATOM 687 O O . ALA A 1 87 ? 2.788 -16.859 -1.434 1.00 95.62 87 ALA A O 1
ATOM 688 N N . ASN A 1 88 ? 2.504 -17.141 -3.648 1.00 93.94 88 ASN A N 1
ATOM 689 C CA . ASN A 1 88 ? 1.965 -18.492 -3.533 1.00 93.94 88 ASN A CA 1
ATOM 690 C C . ASN A 1 88 ? 2.994 -19.450 -2.910 1.00 93.94 88 ASN A C 1
ATOM 692 O O . ASN A 1 88 ? 2.669 -20.140 -1.954 1.00 93.94 88 ASN A O 1
ATOM 696 N N . TRP A 1 89 ? 4.248 -19.446 -3.377 1.00 95.69 89 TRP A N 1
ATOM 697 C CA . TRP A 1 89 ? 5.311 -20.289 -2.814 1.00 95.69 89 TRP A CA 1
ATOM 698 C C . TRP A 1 89 ? 5.502 -20.047 -1.305 1.00 95.69 89 TRP A C 1
ATOM 700 O O . TRP A 1 89 ? 5.588 -21.004 -0.531 1.00 95.69 89 TRP A O 1
ATOM 710 N N . MET A 1 90 ? 5.513 -18.780 -0.871 1.00 95.81 90 MET A N 1
ATOM 711 C CA . MET A 1 90 ? 5.612 -18.409 0.548 1.00 95.81 90 MET A CA 1
ATOM 712 C C . MET A 1 90 ? 4.421 -18.902 1.370 1.00 95.81 90 MET A C 1
ATOM 714 O O . MET A 1 90 ? 4.614 -19.458 2.449 1.00 95.81 90 MET A O 1
ATOM 718 N N . GLU A 1 91 ? 3.202 -18.737 0.861 1.00 92.56 91 GLU A N 1
ATOM 719 C CA . GLU A 1 91 ? 1.982 -19.215 1.519 1.00 92.56 91 GLU A CA 1
ATOM 720 C C . GLU A 1 91 ? 1.903 -20.739 1.572 1.00 92.56 91 GLU A C 1
ATOM 722 O O . GLU A 1 91 ? 1.338 -21.289 2.514 1.00 92.56 91 GLU A O 1
ATOM 727 N N . GLU A 1 92 ? 2.497 -21.428 0.599 1.00 90.94 92 GLU A N 1
ATOM 728 C CA . GLU A 1 92 ? 2.580 -22.878 0.621 1.00 90.94 92 GLU A CA 1
ATOM 729 C C . GLU A 1 92 ? 3.572 -23.391 1.678 1.00 90.94 92 GLU A C 1
ATOM 731 O O . GLU A 1 92 ? 3.255 -24.293 2.458 1.00 90.94 92 GLU A O 1
ATOM 736 N N . ASN A 1 93 ? 4.775 -22.815 1.720 1.00 93.25 93 ASN A N 1
ATOM 737 C CA . ASN A 1 93 ? 5.869 -23.295 2.568 1.00 93.25 93 ASN A CA 1
ATOM 738 C C . ASN A 1 93 ? 5.783 -22.762 4.011 1.00 93.25 93 ASN A C 1
ATOM 740 O O . ASN A 1 93 ? 6.213 -23.437 4.948 1.00 93.25 93 ASN A O 1
ATOM 744 N N . TYR A 1 94 ? 5.186 -21.581 4.211 1.00 93.25 94 TYR A N 1
ATOM 745 C CA . TYR A 1 94 ? 5.078 -20.893 5.503 1.00 93.25 94 TYR A CA 1
ATOM 746 C C . TYR A 1 94 ? 3.660 -20.346 5.767 1.00 93.25 94 TYR A C 1
ATOM 748 O O . TYR A 1 94 ? 3.512 -19.131 5.930 1.00 93.25 94 TYR A O 1
ATOM 756 N N . PRO A 1 95 ? 2.607 -21.191 5.826 1.00 88.81 95 PRO A N 1
ATOM 757 C CA . PRO A 1 95 ? 1.218 -20.740 5.719 1.00 88.81 95 PRO A CA 1
ATOM 758 C C . PRO A 1 95 ? 0.797 -19.622 6.680 1.00 88.81 95 PRO A C 1
ATOM 760 O O . PRO A 1 95 ? 0.972 -19.710 7.902 1.00 88.81 95 PRO A O 1
ATOM 763 N N . LEU A 1 96 ? 0.167 -18.591 6.110 1.00 87.25 96 LEU A N 1
ATOM 764 C CA . LEU A 1 96 ? -0.518 -17.546 6.863 1.00 87.25 96 LEU A CA 1
ATOM 765 C C . LEU A 1 96 ? -1.743 -18.139 7.582 1.00 87.25 96 LEU A C 1
ATOM 767 O O . LEU A 1 96 ? -2.631 -18.720 6.971 1.00 87.25 96 LEU A O 1
ATOM 771 N N . LYS A 1 97 ? -1.780 -17.965 8.902 1.00 86.62 97 LYS A N 1
ATOM 772 C CA . LYS A 1 97 ? -2.818 -18.423 9.848 1.00 86.62 97 LYS A CA 1
ATOM 773 C C . LYS A 1 97 ? -2.976 -17.366 10.944 1.00 86.62 97 LYS A C 1
ATOM 775 O O . LYS A 1 97 ? -2.114 -16.491 11.040 1.00 86.62 97 LYS A O 1
ATOM 780 N N . GLU A 1 98 ? -4.009 -17.424 11.785 1.00 81.50 98 GLU A N 1
ATOM 781 C CA . GLU A 1 98 ? -4.179 -16.447 12.877 1.00 81.50 98 GLU A CA 1
ATOM 782 C C . GLU A 1 98 ? -2.883 -16.291 13.703 1.00 81.50 98 GLU A C 1
ATOM 784 O O . GLU A 1 98 ? -2.252 -17.274 14.097 1.00 81.50 98 GLU A O 1
ATOM 789 N N . GLY A 1 99 ? -2.455 -15.048 13.939 1.00 84.94 99 GLY A N 1
ATOM 790 C CA . GLY A 1 99 ? -1.226 -14.731 14.674 1.00 84.94 99 GLY A CA 1
ATOM 791 C C . GLY A 1 99 ? 0.077 -14.827 13.867 1.00 84.94 99 GLY A C 1
ATOM 792 O O . GLY A 1 99 ? 1.113 -14.409 14.388 1.00 84.94 99 GLY A O 1
ATOM 793 N N . VAL A 1 100 ? 0.049 -15.294 12.613 1.00 90.81 100 VAL A N 1
ATOM 794 C CA . VAL A 1 100 ? 1.188 -15.192 11.681 1.00 90.81 100 VAL A CA 1
ATOM 795 C C . VAL A 1 100 ? 1.086 -13.930 10.829 1.00 90.81 100 VAL A C 1
ATOM 797 O O . VAL A 1 100 ? 0.001 -13.537 10.408 1.00 90.81 100 VAL A O 1
ATOM 800 N N . SER A 1 101 ? 2.223 -13.295 10.562 1.00 93.06 101 SER A N 1
ATOM 801 C CA . SER A 1 101 ? 2.351 -12.190 9.605 1.00 93.06 101 SER A CA 1
ATOM 802 C C . SER A 1 101 ? 3.707 -12.236 8.906 1.00 93.06 101 SER A C 1
ATOM 804 O O . SER A 1 101 ? 4.694 -12.642 9.525 1.00 93.06 101 SER A O 1
ATOM 806 N N . TYR A 1 102 ? 3.769 -11.778 7.656 1.00 96.50 102 TYR A N 1
ATOM 807 C CA . TYR A 1 102 ? 5.030 -11.552 6.948 1.00 96.50 102 TYR A CA 1
ATOM 808 C C . TYR A 1 102 ? 5.467 -10.083 7.060 1.00 96.50 102 TYR A C 1
ATOM 810 O O . TYR A 1 102 ? 4.629 -9.182 7.056 1.00 96.50 102 TYR A O 1
ATOM 818 N N . THR A 1 103 ? 6.775 -9.842 7.107 1.00 96.25 103 THR A N 1
ATOM 819 C CA . THR A 1 103 ? 7.395 -8.538 6.820 1.00 96.25 103 THR A CA 1
ATOM 820 C C . THR A 1 103 ? 8.351 -8.723 5.650 1.00 96.25 103 THR A C 1
ATOM 822 O O . THR A 1 103 ? 9.153 -9.657 5.656 1.00 96.25 103 THR A O 1
ATOM 825 N N . VAL A 1 104 ? 8.247 -7.875 4.631 1.00 96.62 104 VAL A N 1
ATOM 826 C CA . VAL A 1 104 ? 8.968 -8.043 3.365 1.00 96.62 104 VAL A CA 1
ATOM 827 C C . VAL A 1 104 ? 10.160 -7.096 3.296 1.00 96.62 104 VAL A C 1
ATOM 829 O O . VAL A 1 104 ? 10.014 -5.890 3.462 1.00 96.62 104 VAL A O 1
ATOM 832 N N . PHE A 1 105 ? 11.331 -7.633 2.983 1.00 94.44 105 PHE A N 1
ATOM 833 C CA . PHE A 1 105 ? 12.511 -6.864 2.609 1.00 94.44 105 PHE A CA 1
ATOM 834 C C . PHE A 1 105 ? 12.673 -6.989 1.099 1.00 94.44 105 PHE A C 1
ATOM 836 O O . PHE A 1 105 ? 13.204 -7.970 0.571 1.00 94.44 105 PHE A O 1
ATOM 843 N N . SER A 1 106 ? 12.130 -5.988 0.411 1.00 86.44 106 SER A N 1
ATOM 844 C CA . SER A 1 106 ? 12.247 -5.797 -1.024 1.00 86.44 106 SER A CA 1
ATOM 845 C C . SER A 1 106 ? 13.658 -5.333 -1.355 1.00 86.44 106 SER A C 1
ATOM 847 O O . SER A 1 106 ? 13.959 -4.143 -1.406 1.00 86.44 106 SER A O 1
ATOM 849 N N . CYS A 1 107 ? 14.531 -6.316 -1.516 1.00 80.88 107 CYS A N 1
ATOM 850 C CA . CYS A 1 107 ? 15.930 -6.137 -1.836 1.00 80.88 107 CYS A CA 1
ATOM 851 C C . CYS A 1 107 ? 16.337 -7.330 -2.723 1.00 80.88 107 CYS A C 1
ATOM 853 O O . CYS A 1 107 ? 16.324 -8.461 -2.231 1.00 80.88 107 CYS A O 1
ATOM 855 N N . PRO A 1 108 ? 16.594 -7.158 -4.032 1.00 81.19 108 PRO A N 1
ATOM 856 C CA . PRO A 1 108 ? 16.365 -5.952 -4.829 1.00 81.19 108 PRO A CA 1
ATOM 857 C C . PRO A 1 108 ? 14.864 -5.741 -5.123 1.00 81.19 108 PRO A C 1
ATOM 859 O O . PRO A 1 108 ? 14.066 -6.685 -5.079 1.00 81.19 108 PRO A O 1
ATOM 862 N N . ASN A 1 109 ? 14.476 -4.514 -5.472 1.00 85.88 109 ASN A N 1
ATOM 863 C CA . ASN A 1 109 ? 13.080 -4.117 -5.686 1.00 85.88 109 ASN A CA 1
ATOM 864 C C . ASN A 1 109 ? 12.621 -4.229 -7.165 1.00 85.88 109 ASN A C 1
ATOM 866 O O . ASN A 1 109 ? 13.386 -3.934 -8.083 1.00 85.88 109 ASN A O 1
ATOM 870 N N . TRP A 1 110 ? 11.381 -4.677 -7.420 1.00 90.75 110 TRP A N 1
ATOM 871 C CA . TRP A 1 110 ? 10.716 -4.651 -8.740 1.00 90.75 110 TRP A CA 1
ATOM 872 C C . TRP A 1 110 ? 9.185 -4.811 -8.628 1.00 90.75 110 TRP A C 1
ATOM 874 O O . TRP A 1 110 ? 8.623 -4.927 -7.551 1.00 90.75 110 TRP A O 1
ATOM 884 N N . CYS A 1 111 ? 8.464 -4.899 -9.749 1.00 94.69 111 CYS A N 1
ATOM 885 C CA . CYS A 1 111 ? 6.994 -4.999 -9.808 1.00 94.69 111 CYS A CA 1
ATOM 886 C C . CYS A 1 111 ? 6.312 -6.087 -8.931 1.00 94.69 111 CYS A C 1
ATOM 888 O O . CYS A 1 111 ? 5.087 -6.083 -8.837 1.00 94.69 111 CYS A O 1
ATOM 890 N N . LYS A 1 112 ? 7.061 -7.004 -8.296 1.00 94.75 112 LYS A N 1
ATOM 891 C CA . LYS A 1 112 ? 6.534 -7.993 -7.342 1.00 94.75 112 LYS A CA 1
ATOM 892 C C . LYS A 1 112 ? 6.009 -7.355 -6.059 1.00 94.75 112 LYS A C 1
ATOM 894 O O . LYS A 1 112 ? 5.071 -7.885 -5.478 1.00 94.75 112 LYS A O 1
ATOM 899 N N . GLU A 1 113 ? 6.569 -6.228 -5.616 1.00 92.06 113 GLU A N 1
ATOM 900 C CA . GLU A 1 113 ? 6.192 -5.662 -4.314 1.00 92.06 113 GLU A CA 1
ATOM 901 C C . GLU A 1 113 ? 4.729 -5.238 -4.232 1.00 92.06 113 GLU A C 1
ATOM 903 O O . GLU A 1 113 ? 4.111 -5.384 -3.180 1.00 92.06 113 GLU A O 1
ATOM 908 N N . ASP A 1 114 ? 4.145 -4.793 -5.343 1.00 94.62 114 ASP A N 1
ATOM 909 C CA . ASP A 1 114 ? 2.740 -4.387 -5.381 1.00 94.62 114 ASP A CA 1
ATOM 910 C C . ASP A 1 114 ? 1.793 -5.594 -5.206 1.00 94.62 114 ASP A C 1
ATOM 912 O O . ASP A 1 114 ? 0.663 -5.425 -4.746 1.00 94.62 114 ASP A O 1
ATOM 916 N N . VAL A 1 115 ? 2.274 -6.823 -5.463 1.00 95.69 115 VAL A N 1
ATOM 917 C CA . VAL A 1 115 ? 1.587 -8.055 -5.041 1.00 95.69 115 VAL A CA 1
ATOM 918 C C . VAL A 1 115 ? 1.612 -8.183 -3.526 1.00 95.69 115 VAL A C 1
ATOM 920 O O . VAL A 1 115 ? 0.578 -8.451 -2.936 1.00 95.69 115 VAL A O 1
ATOM 923 N N . PHE A 1 116 ? 2.750 -7.973 -2.867 1.00 95.56 116 PHE A N 1
ATOM 924 C CA . PHE A 1 116 ? 2.857 -8.134 -1.411 1.00 95.56 116 PHE A CA 1
ATOM 925 C C . PHE A 1 116 ? 2.056 -7.062 -0.652 1.00 95.56 116 PHE A C 1
ATOM 927 O O . PHE A 1 116 ? 1.366 -7.378 0.320 1.00 95.56 116 PHE A O 1
ATOM 934 N N . VAL A 1 117 ? 2.061 -5.821 -1.154 1.00 92.19 117 VAL A N 1
ATOM 935 C CA . VAL A 1 117 ? 1.207 -4.722 -0.670 1.00 92.19 117 VAL A CA 1
ATOM 936 C C . VAL A 1 117 ? -0.277 -5.112 -0.739 1.00 92.19 117 VAL A C 1
ATOM 938 O O . VAL A 1 117 ? -0.997 -4.919 0.238 1.00 92.19 117 VAL A O 1
ATOM 941 N N . LYS A 1 118 ? -0.740 -5.705 -1.853 1.00 91.69 118 LYS A N 1
ATOM 942 C CA . LYS A 1 118 ? -2.159 -6.062 -2.050 1.00 91.69 118 LYS A CA 1
ATOM 943 C C . LYS A 1 118 ? -2.579 -7.400 -1.428 1.00 91.69 118 LYS A C 1
ATOM 945 O O . LYS A 1 118 ? -3.694 -7.517 -0.934 1.00 91.69 118 LYS A O 1
ATOM 950 N N . ARG A 1 119 ? -1.722 -8.419 -1.468 1.00 91.31 119 ARG A N 1
ATOM 951 C CA . ARG A 1 119 ? -2.042 -9.804 -1.081 1.00 91.31 119 ARG A CA 1
ATOM 952 C C . ARG A 1 119 ? -1.789 -10.080 0.397 1.00 91.31 119 ARG A C 1
ATOM 954 O O . ARG A 1 119 ? -2.449 -10.945 0.960 1.00 91.31 119 ARG A O 1
ATOM 961 N N . TRP A 1 120 ? -0.874 -9.355 1.044 1.00 93.44 120 TRP A N 1
ATOM 962 C CA . TRP A 1 120 ? -0.512 -9.578 2.453 1.00 93.44 120 TRP A CA 1
ATOM 963 C C . TRP A 1 120 ? -0.759 -8.378 3.370 1.00 93.44 120 TRP A C 1
ATOM 965 O O . TRP A 1 120 ? -0.475 -8.469 4.561 1.00 93.44 120 TRP A O 1
ATOM 975 N N . ASP A 1 121 ? -1.279 -7.270 2.833 1.00 92.25 121 ASP A N 1
ATOM 976 C CA . ASP A 1 121 ? -1.366 -5.974 3.522 1.00 92.25 121 ASP A CA 1
ATOM 977 C C . ASP A 1 121 ? 0.002 -5.447 4.009 1.00 92.25 121 ASP A C 1
ATOM 979 O O . ASP A 1 121 ? 0.118 -4.718 4.997 1.00 92.25 121 ASP A O 1
ATOM 983 N N . ALA A 1 122 ? 1.074 -5.828 3.303 1.00 92.75 122 ALA A N 1
ATOM 984 C CA . ALA A 1 122 ? 2.447 -5.446 3.613 1.00 92.75 122 ALA A CA 1
ATOM 985 C C . ALA A 1 122 ? 2.753 -4.029 3.088 1.00 92.75 122 ALA A C 1
ATOM 987 O O . ALA A 1 122 ? 3.601 -3.848 2.217 1.00 92.75 122 ALA A O 1
ATOM 988 N N . THR A 1 123 ? 2.021 -3.019 3.568 1.00 91.56 123 THR A N 1
ATOM 989 C CA . THR A 1 123 ? 2.149 -1.633 3.085 1.00 91.56 123 THR A CA 1
ATOM 990 C C . THR A 1 123 ? 3.337 -0.894 3.728 1.00 91.56 123 THR A C 1
ATOM 992 O O . THR A 1 123 ? 3.721 -1.213 4.863 1.00 91.56 123 THR A O 1
ATOM 995 N N . PRO A 1 124 ? 3.916 0.123 3.054 1.00 86.19 124 PRO A N 1
ATOM 996 C CA . PRO A 1 124 ? 4.910 1.015 3.654 1.00 86.19 124 PRO A CA 1
ATOM 997 C C . PRO A 1 124 ? 4.397 1.704 4.924 1.00 86.19 124 PRO A C 1
ATOM 999 O O . PRO A 1 124 ? 5.067 1.684 5.956 1.00 86.19 124 PRO A O 1
ATOM 1002 N N . GLY A 1 125 ? 3.174 2.246 4.891 1.00 76.94 125 GLY A N 1
ATOM 1003 C CA . GLY A 1 125 ? 2.603 3.003 6.005 1.00 76.94 125 GLY A CA 1
ATOM 1004 C C . GLY A 1 125 ? 2.246 2.159 7.230 1.00 76.94 125 GLY A C 1
ATOM 1005 O O . GLY A 1 125 ? 2.058 2.712 8.314 1.00 76.94 125 GLY A O 1
ATOM 1006 N N . LYS A 1 126 ? 2.183 0.829 7.083 1.00 88.56 126 LYS A N 1
ATOM 1007 C CA . LYS A 1 126 ? 2.021 -0.145 8.177 1.00 88.56 126 LYS A CA 1
ATOM 1008 C C . LYS A 1 126 ? 3.351 -0.768 8.630 1.00 88.56 126 LYS A C 1
ATOM 1010 O O . LYS A 1 126 ? 3.344 -1.614 9.521 1.00 88.56 126 LYS A O 1
ATOM 1015 N N . GLY A 1 127 ? 4.483 -0.379 8.030 1.00 87.88 127 GLY A N 1
ATOM 1016 C CA . GLY A 1 127 ? 5.797 -0.976 8.298 1.00 87.88 127 GLY A CA 1
ATOM 1017 C C . GLY A 1 127 ? 5.894 -2.444 7.866 1.00 87.88 127 GLY A C 1
ATOM 1018 O O . GLY A 1 127 ? 6.650 -3.216 8.458 1.00 87.88 127 GLY A O 1
ATOM 1019 N N . GLY A 1 128 ? 5.088 -2.851 6.878 1.00 89.88 128 GLY A N 1
ATOM 1020 C CA . GLY A 1 128 ? 5.030 -4.222 6.367 1.00 89.88 128 GLY A CA 1
ATOM 1021 C C . GLY A 1 128 ? 6.071 -4.529 5.287 1.00 89.88 128 GLY A C 1
ATOM 1022 O O . GLY A 1 128 ? 6.398 -5.700 5.087 1.00 89.88 128 GLY A O 1
ATOM 1023 N N . ILE A 1 129 ? 6.610 -3.500 4.624 1.00 95.31 129 ILE A N 1
ATOM 1024 C CA . ILE A 1 129 ? 7.624 -3.630 3.572 1.00 95.31 129 ILE A CA 1
ATOM 1025 C C . ILE A 1 129 ? 8.732 -2.575 3.691 1.00 95.31 129 ILE A C 1
ATOM 1027 O O . ILE A 1 129 ? 8.461 -1.3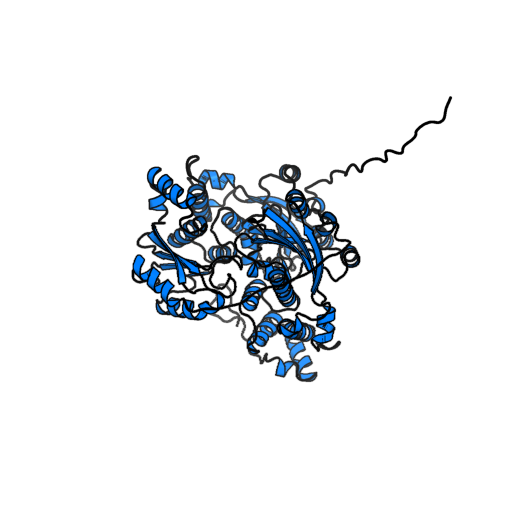92 3.886 1.00 95.31 129 ILE A O 1
ATOM 1031 N N . PHE A 1 130 ? 9.976 -3.026 3.532 1.00 91.56 130 PHE A N 1
ATOM 1032 C CA . PHE A 1 130 ? 11.205 -2.227 3.473 1.00 91.56 130 PHE A CA 1
ATOM 1033 C C . PHE A 1 130 ? 11.811 -2.384 2.079 1.00 91.56 130 PHE A C 1
ATOM 1035 O O . PHE A 1 130 ? 11.704 -3.466 1.498 1.00 91.56 130 PHE A O 1
ATOM 1042 N N . VAL A 1 131 ? 12.366 -1.315 1.498 1.00 89.38 131 VAL A N 1
ATOM 1043 C CA . VAL A 1 131 ? 12.609 -1.242 0.042 1.00 89.38 131 VAL A CA 1
ATOM 1044 C C . VAL A 1 131 ? 13.968 -0.624 -0.268 1.00 89.38 131 VAL A C 1
ATOM 1046 O O . VAL A 1 131 ? 14.190 0.548 0.035 1.00 89.38 131 VAL A O 1
ATOM 1049 N N . SER A 1 132 ? 14.834 -1.394 -0.929 1.00 79.62 132 SER A N 1
ATOM 1050 C CA . SER A 1 132 ? 16.177 -0.987 -1.350 1.00 79.62 132 SER A CA 1
ATOM 1051 C C . SER A 1 132 ? 16.662 -1.753 -2.590 1.00 79.62 132 SER A C 1
ATOM 1053 O O . SER A 1 132 ? 16.132 -2.802 -2.966 1.00 79.62 132 SER A O 1
ATOM 1055 N N . ALA A 1 133 ? 17.684 -1.220 -3.256 1.00 78.19 133 ALA A N 1
ATOM 1056 C CA . ALA A 1 133 ? 18.388 -1.895 -4.342 1.00 78.19 133 ALA A CA 1
ATOM 1057 C C . ALA A 1 133 ? 19.600 -2.693 -3.825 1.00 78.19 133 ALA A C 1
ATOM 1059 O O . ALA A 1 133 ? 20.222 -2.309 -2.835 1.00 78.19 133 ALA A O 1
ATOM 1060 N N . LEU A 1 134 ? 19.933 -3.773 -4.540 1.00 74.62 134 LEU A N 1
ATOM 1061 C CA . LEU A 1 134 ? 21.252 -4.412 -4.500 1.00 74.62 134 LEU A CA 1
ATOM 1062 C C . LEU A 1 134 ? 22.072 -3.962 -5.713 1.00 74.62 134 LEU A C 1
ATOM 1064 O O . LEU A 1 134 ? 21.517 -3.710 -6.787 1.00 74.62 134 LEU A O 1
ATOM 1068 N N . THR A 1 135 ? 23.389 -3.970 -5.557 1.00 73.00 135 THR A N 1
ATOM 1069 C CA . THR A 1 135 ? 24.364 -3.874 -6.644 1.00 73.00 135 THR A CA 1
ATOM 1070 C C . THR A 1 135 ? 24.486 -5.189 -7.427 1.00 73.00 135 THR A C 1
ATOM 1072 O O . THR A 1 135 ? 24.143 -6.270 -6.940 1.00 73.00 135 THR A O 1
ATOM 1075 N N . ASP A 1 136 ? 25.040 -5.116 -8.643 1.00 71.50 136 ASP A N 1
ATOM 1076 C CA . ASP A 1 136 ? 25.320 -6.300 -9.472 1.00 71.50 136 ASP A CA 1
ATOM 1077 C C . ASP A 1 136 ? 26.260 -7.310 -8.767 1.00 71.50 136 ASP A C 1
ATOM 1079 O O . ASP A 1 136 ? 26.113 -8.518 -8.952 1.00 71.50 136 ASP A O 1
ATOM 1083 N N . GLU A 1 137 ? 27.206 -6.837 -7.941 1.00 69.81 137 GLU A N 1
ATOM 1084 C CA . GLU A 1 137 ? 28.180 -7.684 -7.228 1.00 69.81 137 GLU A CA 1
ATOM 1085 C C . GLU A 1 137 ? 27.528 -8.452 -6.066 1.00 69.81 137 GLU A C 1
ATOM 1087 O O . GLU A 1 137 ? 27.790 -9.644 -5.889 1.00 69.81 137 GLU A O 1
ATOM 1092 N N . GLU A 1 138 ? 26.612 -7.828 -5.320 1.00 75.06 138 GLU A N 1
ATOM 1093 C CA . GLU A 1 138 ? 25.828 -8.511 -4.280 1.00 75.06 138 GLU A CA 1
ATOM 1094 C C . GLU A 1 138 ? 24.876 -9.550 -4.891 1.00 75.06 138 GLU A C 1
ATOM 1096 O O . GLU A 1 138 ? 24.768 -10.665 -4.379 1.00 75.06 138 GLU A O 1
ATOM 1101 N N . ILE A 1 139 ? 24.243 -9.227 -6.026 1.00 71.31 139 ILE A N 1
ATOM 1102 C CA . ILE A 1 139 ? 23.384 -10.152 -6.782 1.00 71.31 139 ILE A CA 1
ATOM 1103 C C . ILE A 1 139 ? 24.178 -11.380 -7.265 1.00 71.31 139 ILE A C 1
ATOM 1105 O O . ILE A 1 139 ? 23.695 -12.507 -7.121 1.00 71.31 139 ILE A O 1
ATOM 1109 N N . GLU A 1 140 ? 25.396 -11.197 -7.793 1.00 71.69 140 GLU A N 1
ATOM 1110 C CA . GLU A 1 140 ? 26.281 -12.314 -8.171 1.00 71.69 140 GLU A CA 1
ATOM 1111 C C . GLU A 1 140 ? 26.742 -13.125 -6.944 1.00 71.69 140 GLU A C 1
ATOM 1113 O O . GLU A 1 140 ? 26.823 -14.354 -7.017 1.00 71.69 140 GLU A O 1
ATOM 1118 N N . THR A 1 141 ? 26.992 -12.466 -5.807 1.00 72.38 141 THR A N 1
ATOM 1119 C CA . THR A 1 141 ? 27.553 -13.099 -4.598 1.00 72.38 141 THR A CA 1
ATOM 1120 C C . THR A 1 141 ? 26.520 -13.895 -3.790 1.00 72.38 141 THR A C 1
ATOM 1122 O O . THR A 1 141 ? 26.852 -14.963 -3.273 1.00 72.38 141 THR A O 1
ATOM 1125 N N . ILE A 1 142 ? 25.266 -13.433 -3.714 1.00 79.81 142 ILE A N 1
ATOM 1126 C CA . ILE A 1 142 ? 24.134 -14.203 -3.158 1.00 79.81 142 ILE A CA 1
ATOM 1127 C C . ILE A 1 142 ? 23.756 -15.348 -4.117 1.00 79.81 142 ILE A C 1
ATOM 1129 O O . ILE A 1 142 ? 23.488 -16.477 -3.694 1.00 79.81 142 ILE A O 1
ATOM 1133 N N . GLY A 1 143 ? 23.764 -15.064 -5.424 1.00 79.88 143 GLY A N 1
ATOM 1134 C CA . GLY A 1 143 ? 23.414 -16.013 -6.475 1.00 79.88 143 GLY A CA 1
ATOM 1135 C C . GLY A 1 143 ? 21.935 -16.417 -6.479 1.00 79.88 143 GLY A C 1
ATOM 1136 O O . GLY A 1 143 ? 21.121 -15.947 -5.689 1.00 79.88 143 GLY A O 1
ATOM 1137 N N . ASN A 1 144 ? 21.573 -17.321 -7.396 1.00 84.88 144 ASN A N 1
ATOM 1138 C CA . ASN A 1 144 ? 20.202 -17.838 -7.565 1.00 84.88 144 ASN A CA 1
ATOM 1139 C C . ASN A 1 144 ? 19.127 -16.759 -7.841 1.00 84.88 144 ASN A C 1
ATOM 1141 O O . ASN A 1 144 ? 17.946 -17.003 -7.608 1.00 84.88 144 ASN A O 1
ATOM 1145 N N . SER A 1 145 ? 19.524 -15.591 -8.363 1.00 87.19 145 SER A N 1
ATOM 1146 C CA . SER A 1 145 ? 18.633 -14.484 -8.752 1.00 87.19 145 SER A CA 1
ATOM 1147 C C . SER A 1 145 ? 17.750 -13.970 -7.595 1.00 87.19 145 SER A C 1
ATOM 1149 O O . SER A 1 145 ? 16.533 -14.167 -7.635 1.00 87.19 145 SER A O 1
ATOM 1151 N N . PRO A 1 146 ? 18.330 -13.331 -6.552 1.00 89.25 146 PRO A N 1
ATOM 1152 C CA . PRO A 1 146 ? 17.615 -12.948 -5.333 1.00 89.25 146 PRO A CA 1
ATOM 1153 C C . PRO A 1 146 ? 16.368 -12.096 -5.601 1.00 89.25 146 PRO A C 1
ATOM 1155 O O . PRO A 1 146 ? 16.371 -11.161 -6.403 1.00 89.25 146 PRO A O 1
ATOM 1158 N N . ALA A 1 147 ? 15.296 -12.433 -4.889 1.00 92.06 147 ALA A N 1
ATOM 1159 C CA . ALA A 1 147 ? 13.942 -11.918 -5.056 1.00 92.06 147 ALA A CA 1
ATOM 1160 C C . ALA A 1 147 ? 13.332 -11.404 -3.736 1.00 92.06 147 ALA A C 1
ATOM 1162 O O . ALA A 1 147 ? 12.109 -11.300 -3.616 1.00 92.06 147 ALA A O 1
ATOM 1163 N N . GLY A 1 148 ? 14.173 -11.046 -2.765 1.00 92.81 148 GLY A N 1
ATOM 1164 C CA . GLY A 1 148 ? 13.762 -10.502 -1.473 1.00 92.81 148 GLY A CA 1
ATOM 1165 C C . GLY A 1 148 ? 13.781 -11.518 -0.333 1.00 92.81 148 GLY A C 1
ATOM 1166 O O . GLY A 1 148 ? 13.908 -12.731 -0.526 1.00 92.81 148 GLY A O 1
ATOM 1167 N N . ILE A 1 149 ? 13.644 -10.980 0.879 1.00 96.31 149 ILE A N 1
ATOM 1168 C CA . ILE A 1 149 ? 13.574 -11.744 2.125 1.00 96.31 149 ILE A CA 1
ATOM 1169 C C . ILE A 1 149 ? 12.200 -11.534 2.767 1.00 96.31 149 ILE A C 1
ATOM 1171 O O . ILE A 1 149 ? 11.711 -10.412 2.886 1.00 96.31 149 ILE A O 1
ATOM 1175 N N . PHE A 1 150 ? 11.594 -12.621 3.226 1.00 97.69 150 PHE A N 1
ATOM 1176 C CA . PHE A 1 150 ? 10.256 -12.677 3.796 1.00 97.69 150 PHE A CA 1
ATOM 1177 C C . PHE A 1 150 ? 10.358 -13.134 5.253 1.00 97.69 150 PHE A C 1
ATOM 1179 O O . PHE A 1 150 ? 10.625 -14.301 5.538 1.00 97.69 150 PHE A O 1
ATOM 1186 N N . VAL A 1 151 ? 10.186 -12.209 6.200 1.00 97.44 151 VAL A N 1
ATOM 1187 C CA . VAL A 1 151 ? 10.249 -12.511 7.635 1.00 97.44 151 VAL A CA 1
ATOM 1188 C C . VAL A 1 151 ? 8.891 -12.996 8.128 1.00 97.44 151 VAL A C 1
ATOM 1190 O O . VAL A 1 151 ? 7.970 -12.212 8.352 1.00 97.44 151 VAL A O 1
ATOM 1193 N N . VAL A 1 152 ? 8.783 -14.304 8.332 1.00 96.81 152 VAL A N 1
ATOM 1194 C CA . VAL A 1 152 ? 7.619 -14.990 8.892 1.00 96.81 152 VAL A CA 1
ATOM 1195 C C . VAL A 1 152 ? 7.635 -14.857 10.411 1.00 96.81 152 VAL A C 1
ATOM 1197 O O . VAL A 1 152 ? 8.459 -15.474 11.081 1.00 96.81 152 VAL A O 1
ATOM 1200 N N . THR A 1 153 ? 6.712 -14.077 10.968 1.00 95.56 153 THR A N 1
ATOM 1201 C CA . THR A 1 153 ? 6.528 -13.911 12.418 1.00 95.56 153 THR A CA 1
ATOM 1202 C C . THR A 1 153 ? 5.318 -14.711 12.886 1.00 95.56 153 THR A C 1
ATOM 1204 O O . THR A 1 153 ? 4.199 -14.348 12.543 1.00 95.56 153 THR A O 1
ATOM 1207 N N . ASP A 1 154 ? 5.511 -15.748 13.709 1.00 92.31 154 ASP A N 1
ATOM 1208 C CA . ASP A 1 154 ? 4.426 -16.466 14.399 1.00 92.31 154 ASP A CA 1
ATOM 1209 C C . ASP A 1 154 ? 4.337 -15.981 15.855 1.00 92.31 154 ASP A C 1
ATOM 1211 O O . ASP A 1 154 ? 5.157 -16.334 16.709 1.00 92.31 154 ASP A O 1
ATOM 1215 N N . LYS A 1 155 ? 3.325 -15.154 16.144 1.00 90.06 155 LYS A N 1
ATOM 1216 C CA . LYS A 1 155 ? 3.096 -14.552 17.470 1.00 90.06 155 LYS A CA 1
ATOM 1217 C C . LYS A 1 155 ? 2.628 -15.570 18.515 1.00 90.06 155 LYS A C 1
ATOM 1219 O O . LYS A 1 155 ? 2.789 -15.312 19.705 1.00 90.06 155 LYS A O 1
ATOM 1224 N N . ASN A 1 156 ? 2.085 -16.714 18.092 1.00 86.19 156 ASN A N 1
ATOM 1225 C CA . ASN A 1 156 ? 1.602 -17.770 18.984 1.00 86.19 156 ASN A CA 1
ATOM 1226 C C . ASN A 1 156 ? 2.746 -18.696 19.419 1.00 86.19 156 ASN A C 1
ATOM 1228 O O . ASN A 1 156 ? 2.788 -19.135 20.567 1.00 86.19 156 ASN A O 1
ATOM 1232 N N . ALA A 1 157 ? 3.684 -18.972 18.509 1.00 87.00 157 ALA A N 1
ATOM 1233 C CA . ALA A 1 157 ? 4.923 -19.691 18.802 1.00 87.00 157 ALA A CA 1
ATOM 1234 C C . ALA A 1 157 ? 5.999 -18.793 19.444 1.00 87.00 157 ALA A C 1
ATOM 1236 O O . ALA A 1 157 ? 6.870 -19.293 20.156 1.00 87.00 157 ALA A O 1
ATOM 1237 N N . GLY A 1 158 ? 5.943 -17.477 19.207 1.00 90.38 158 GLY A N 1
ATOM 1238 C CA . GLY A 1 158 ? 6.960 -16.517 19.646 1.00 90.38 158 GLY A CA 1
ATOM 1239 C C . GLY A 1 158 ? 8.235 -16.550 18.796 1.00 90.38 158 GLY A C 1
ATOM 1240 O O . GLY A 1 158 ? 9.306 -16.225 19.302 1.00 90.38 158 GLY A O 1
ATOM 1241 N N . THR A 1 159 ? 8.133 -16.970 17.532 1.00 92.25 159 THR A N 1
ATOM 1242 C CA . THR A 1 159 ? 9.267 -17.234 16.628 1.00 92.25 159 THR A CA 1
ATOM 1243 C C . THR A 1 159 ? 9.237 -16.336 15.398 1.00 92.25 159 THR A C 1
ATOM 1245 O O . THR A 1 159 ? 8.157 -16.043 14.881 1.00 92.25 159 THR A O 1
ATOM 1248 N N . MET A 1 160 ? 10.411 -15.976 14.874 1.00 96.56 160 MET A N 1
ATOM 1249 C CA . MET A 1 160 ? 10.549 -15.274 13.595 1.00 96.56 160 MET A CA 1
ATOM 1250 C C . MET A 1 160 ? 11.557 -15.997 12.700 1.00 96.56 160 MET A C 1
ATOM 1252 O O . MET A 1 160 ? 12.604 -16.430 13.177 1.00 96.56 160 MET A O 1
ATOM 1256 N N . LYS A 1 161 ? 11.239 -16.134 11.410 1.00 96.50 161 LYS A N 1
ATOM 1257 C CA . LYS A 1 161 ? 12.101 -16.762 10.401 1.00 96.50 161 LYS A CA 1
ATOM 1258 C C . LYS A 1 161 ? 12.251 -15.863 9.184 1.00 96.50 161 LYS A C 1
ATOM 1260 O O . LYS A 1 161 ? 11.248 -15.550 8.556 1.00 96.50 161 LYS A O 1
ATOM 1265 N N . ALA A 1 162 ? 13.472 -15.494 8.822 1.00 96.81 162 ALA A N 1
ATOM 1266 C CA . ALA A 1 162 ? 13.770 -14.828 7.561 1.00 96.81 162 ALA A CA 1
ATOM 1267 C C . ALA A 1 162 ? 13.942 -15.870 6.447 1.00 96.81 162 ALA A C 1
ATOM 1269 O O . ALA A 1 162 ? 14.875 -16.666 6.505 1.00 96.81 162 ALA A O 1
ATOM 1270 N N . VAL A 1 163 ? 13.046 -15.870 5.458 1.00 96.56 163 VAL A N 1
ATOM 1271 C CA . VAL A 1 163 ? 13.086 -16.740 4.271 1.00 96.56 163 VAL A CA 1
ATOM 1272 C C . VAL A 1 163 ? 13.588 -15.920 3.083 1.00 96.56 163 VAL A C 1
ATOM 1274 O O . VAL A 1 163 ? 12.901 -14.999 2.656 1.00 96.56 163 VAL A O 1
ATOM 1277 N N . ALA A 1 164 ? 14.766 -16.219 2.544 1.00 95.25 164 ALA A N 1
ATOM 1278 C CA . ALA A 1 164 ? 15.276 -15.575 1.334 1.00 95.25 164 ALA A CA 1
ATOM 1279 C C . ALA A 1 164 ? 14.937 -16.415 0.105 1.00 95.25 164 ALA A C 1
ATOM 1281 O O . ALA A 1 164 ? 15.264 -17.604 0.065 1.00 95.25 164 ALA A O 1
ATOM 1282 N N . LEU A 1 165 ? 14.321 -15.796 -0.903 1.00 95.75 165 LEU A N 1
ATOM 1283 C CA . LEU A 1 165 ? 13.961 -16.465 -2.154 1.00 95.75 165 LEU A CA 1
ATOM 1284 C C . LEU A 1 165 ? 14.723 -15.890 -3.342 1.00 95.75 165 LEU A C 1
ATOM 1286 O O . LEU A 1 165 ? 15.113 -14.725 -3.347 1.00 95.75 165 LEU A O 1
ATOM 1290 N N . GLY A 1 166 ? 14.880 -16.714 -4.371 1.00 94.25 166 GLY A N 1
ATOM 1291 C CA . GLY A 1 166 ? 15.314 -16.328 -5.705 1.00 94.25 166 GLY A CA 1
ATOM 1292 C C . GLY A 1 166 ? 14.243 -16.639 -6.749 1.00 94.25 166 GLY A C 1
ATOM 1293 O O . GLY A 1 166 ? 13.426 -17.542 -6.548 1.00 94.25 166 GLY A O 1
ATOM 1294 N N . PHE A 1 167 ? 14.239 -15.893 -7.854 1.00 95.88 167 PHE A N 1
ATOM 1295 C CA . PHE A 1 167 ? 13.308 -16.073 -8.970 1.00 95.88 167 PHE A CA 1
ATOM 1296 C C . PHE A 1 167 ? 14.036 -15.977 -10.316 1.00 95.88 167 PHE A C 1
ATOM 1298 O O . PHE A 1 167 ? 14.595 -14.927 -10.644 1.00 95.88 167 PHE A O 1
ATOM 1305 N N . ASP A 1 168 ? 14.004 -17.040 -11.122 1.00 93.62 168 ASP A N 1
ATOM 1306 C CA . ASP A 1 168 ? 14.738 -17.079 -12.392 1.00 93.62 168 ASP A CA 1
ATOM 1307 C C . ASP A 1 168 ? 13.869 -16.693 -13.603 1.00 93.62 168 ASP A C 1
ATOM 1309 O O . ASP A 1 168 ? 13.088 -17.480 -14.147 1.00 93.62 168 ASP A O 1
ATOM 1313 N N . PHE A 1 169 ? 14.059 -15.464 -14.088 1.00 92.44 169 PHE A N 1
ATOM 1314 C CA . PHE A 1 169 ? 13.434 -14.990 -15.322 1.00 92.44 169 PHE A CA 1
ATOM 1315 C C . PHE A 1 169 ? 13.945 -15.687 -16.592 1.00 92.44 169 PHE A C 1
ATOM 1317 O O . PHE A 1 169 ? 13.221 -15.681 -17.589 1.00 92.44 169 PHE A O 1
ATOM 1324 N N . ASP A 1 170 ? 15.125 -16.311 -16.606 1.00 92.62 170 ASP A N 1
ATOM 1325 C CA . ASP A 1 170 ? 15.612 -17.031 -17.788 1.00 92.62 170 ASP A CA 1
ATOM 1326 C C . ASP A 1 170 ? 14.930 -18.394 -17.975 1.00 92.62 170 ASP A C 1
ATOM 1328 O O . ASP A 1 170 ? 14.700 -18.797 -19.122 1.00 92.62 170 ASP A O 1
ATOM 1332 N N . VAL A 1 171 ? 14.458 -19.034 -16.895 1.00 95.38 171 VAL A N 1
ATOM 1333 C CA . VAL A 1 171 ? 13.504 -20.160 -16.973 1.00 95.38 171 VAL A CA 1
ATOM 1334 C C . VAL A 1 171 ? 12.233 -19.721 -17.711 1.00 95.38 171 VAL A C 1
ATOM 1336 O O . VAL A 1 171 ? 11.808 -20.382 -18.666 1.00 95.38 171 VAL A O 1
ATOM 1339 N N . VAL A 1 172 ? 11.677 -18.561 -17.341 1.00 96.56 172 VAL A N 1
ATOM 1340 C CA . VAL A 1 172 ? 10.492 -17.972 -17.989 1.00 96.56 172 VAL A CA 1
ATOM 1341 C C . VAL A 1 172 ? 10.772 -17.646 -19.460 1.00 96.56 172 VAL A C 1
ATOM 1343 O O . VAL A 1 172 ? 10.029 -18.081 -20.343 1.00 96.56 172 VAL A O 1
ATOM 1346 N N . ASN A 1 173 ? 11.863 -16.926 -19.748 1.00 93.50 173 ASN A N 1
ATOM 1347 C CA . ASN A 1 173 ? 12.258 -16.513 -21.100 1.00 93.50 173 ASN A CA 1
ATOM 1348 C C . ASN A 1 173 ? 12.482 -17.710 -22.039 1.00 93.50 173 ASN A C 1
ATOM 1350 O O . ASN A 1 173 ? 12.181 -17.627 -23.233 1.00 93.50 173 ASN A O 1
ATOM 1354 N N . ALA A 1 174 ? 13.001 -18.827 -21.520 1.00 95.00 174 ALA A N 1
ATOM 1355 C CA . ALA A 1 174 ? 13.238 -20.042 -22.292 1.00 95.00 174 ALA A CA 1
ATOM 1356 C C . ALA A 1 174 ? 11.950 -20.813 -22.635 1.00 95.00 174 ALA A C 1
ATOM 1358 O O . ALA A 1 174 ? 11.915 -21.517 -23.650 1.00 95.00 174 ALA A O 1
ATOM 1359 N N . LYS A 1 175 ? 10.900 -20.704 -21.807 1.00 96.19 175 LYS A N 1
ATOM 1360 C CA . LYS A 1 175 ? 9.697 -21.557 -21.875 1.00 96.19 175 LYS A CA 1
ATOM 1361 C C . LYS A 1 175 ? 8.445 -20.844 -22.388 1.00 96.19 175 LYS A C 1
ATOM 1363 O O . LYS A 1 175 ? 7.621 -21.482 -23.040 1.00 96.19 175 LYS A O 1
ATOM 1368 N N . CYS A 1 176 ? 8.334 -19.527 -22.213 1.00 94.88 176 CYS A N 1
ATOM 1369 C CA . CYS A 1 176 ? 7.157 -18.743 -22.608 1.00 94.88 176 CYS A CA 1
ATOM 1370 C C . CYS A 1 176 ? 6.900 -18.659 -24.131 1.00 94.88 176 CYS A C 1
ATOM 1372 O O . CYS A 1 176 ? 5.854 -18.185 -24.575 1.00 94.88 176 CYS A O 1
ATOM 1374 N N . GLY A 1 177 ? 7.848 -19.105 -24.964 1.00 93.75 177 GLY A N 1
ATOM 1375 C CA . GLY A 1 177 ? 7.712 -19.129 -26.426 1.00 93.75 177 GLY A CA 1
ATOM 1376 C C . GLY A 1 177 ? 7.958 -17.784 -27.125 1.00 93.75 177 GLY A C 1
ATOM 1377 O O . GLY A 1 177 ? 7.747 -17.678 -28.340 1.00 93.75 177 GLY A O 1
ATOM 1378 N N . ALA A 1 178 ? 8.426 -16.770 -26.392 1.00 93.50 178 ALA A N 1
ATOM 1379 C CA . ALA A 1 178 ? 8.913 -15.520 -26.965 1.00 93.50 178 ALA A CA 1
ATOM 1380 C C . ALA A 1 178 ? 10.137 -15.754 -27.871 1.00 93.50 178 ALA A C 1
ATOM 1382 O O . ALA A 1 178 ? 10.951 -16.652 -27.653 1.00 93.50 178 ALA A O 1
ATOM 1383 N N . LYS A 1 179 ? 10.279 -14.939 -28.919 1.00 91.81 179 LYS A N 1
ATOM 1384 C CA . LYS A 1 179 ? 11.408 -15.000 -29.859 1.00 91.81 179 LYS A CA 1
ATOM 1385 C C . LYS A 1 179 ? 12.321 -13.798 -29.673 1.00 91.81 179 LYS A C 1
ATOM 1387 O O . LYS A 1 179 ? 11.872 -12.695 -29.383 1.00 91.81 179 LYS A O 1
ATOM 1392 N N . LYS A 1 180 ? 13.607 -13.993 -29.974 1.00 88.88 180 LYS A N 1
ATOM 1393 C CA . LYS A 1 180 ? 14.651 -12.954 -29.920 1.00 88.88 180 LYS A CA 1
ATOM 1394 C C . LYS A 1 180 ? 14.370 -11.713 -30.790 1.00 88.88 180 LYS A C 1
ATOM 1396 O O . LYS A 1 180 ? 15.018 -10.689 -30.600 1.00 88.88 180 LYS A O 1
ATOM 1401 N N . ASP A 1 181 ? 13.448 -11.804 -31.749 1.00 89.94 181 ASP A N 1
ATOM 1402 C CA . ASP A 1 181 ? 13.005 -10.688 -32.589 1.00 89.94 181 ASP A CA 1
ATOM 1403 C C . ASP A 1 181 ? 11.507 -10.344 -32.458 1.00 89.94 181 ASP A C 1
ATOM 1405 O O . ASP A 1 181 ? 10.981 -9.583 -33.272 1.00 89.94 181 ASP A O 1
ATOM 1409 N N . ASP A 1 182 ? 10.819 -10.859 -31.431 1.00 93.06 182 ASP A N 1
ATOM 1410 C CA . ASP A 1 182 ? 9.510 -10.335 -31.033 1.00 93.06 182 ASP A CA 1
ATOM 1411 C C . ASP A 1 182 ? 9.684 -9.013 -30.244 1.00 93.06 182 ASP A C 1
ATOM 1413 O O . ASP A 1 182 ? 10.620 -8.880 -29.451 1.00 93.06 182 ASP A O 1
ATOM 1417 N N . PRO A 1 183 ? 8.792 -8.019 -30.415 1.00 93.44 183 PRO A N 1
ATOM 1418 C CA . PRO A 1 183 ? 8.785 -6.810 -29.595 1.00 93.44 183 PRO A CA 1
ATOM 1419 C C . PRO A 1 183 ? 8.580 -7.073 -28.100 1.00 93.44 183 PRO A C 1
ATOM 1421 O O . PRO A 1 183 ? 7.842 -7.978 -27.717 1.00 93.44 183 PRO A O 1
ATOM 1424 N N . ALA A 1 184 ? 9.130 -6.198 -27.252 1.00 91.69 184 ALA A N 1
ATOM 1425 C CA . ALA A 1 184 ? 9.105 -6.350 -25.794 1.00 91.69 184 ALA A CA 1
ATOM 1426 C C . ALA A 1 184 ? 7.699 -6.552 -25.190 1.00 91.69 184 ALA A C 1
ATOM 1428 O O . ALA A 1 184 ? 7.559 -7.321 -24.244 1.00 91.69 184 ALA A O 1
ATOM 1429 N N . TRP A 1 185 ? 6.652 -5.925 -25.744 1.00 91.88 185 TRP A N 1
ATOM 1430 C CA . TRP A 1 185 ? 5.270 -6.120 -25.277 1.00 91.88 185 TRP A CA 1
ATOM 1431 C C . TRP A 1 185 ? 4.718 -7.524 -25.590 1.00 91.88 185 TRP A C 1
ATOM 1433 O O . TRP A 1 185 ? 3.887 -8.018 -24.836 1.00 91.88 185 TRP A O 1
ATOM 1443 N N . ILE A 1 186 ? 5.196 -8.187 -26.653 1.00 93.69 186 ILE A N 1
ATOM 1444 C CA . ILE A 1 186 ? 4.888 -9.601 -26.928 1.00 93.69 186 ILE A CA 1
ATOM 1445 C C . ILE A 1 186 ? 5.649 -10.486 -25.953 1.00 93.69 186 ILE A C 1
ATOM 1447 O O . ILE A 1 186 ? 5.039 -11.344 -25.327 1.00 93.69 186 ILE A O 1
ATOM 1451 N N . SER A 1 187 ? 6.959 -10.279 -25.811 1.00 94.81 187 SER A N 1
ATOM 1452 C CA . SER A 1 187 ? 7.800 -11.139 -24.972 1.00 94.81 187 SER A CA 1
ATOM 1453 C C . SER A 1 187 ? 7.376 -11.094 -23.503 1.00 94.81 187 SER A C 1
ATOM 1455 O O . SER A 1 187 ? 7.258 -12.146 -22.882 1.00 94.81 187 SER A O 1
ATOM 1457 N N . LYS A 1 188 ? 7.047 -9.901 -22.980 1.00 94.94 188 LYS A N 1
ATOM 1458 C CA . LYS A 1 188 ? 6.458 -9.743 -21.642 1.00 94.94 188 LYS A CA 1
ATOM 1459 C C . LYS A 1 188 ? 5.114 -10.464 -21.525 1.00 94.94 188 LYS A C 1
ATOM 1461 O O . LYS A 1 188 ? 4.978 -11.320 -20.666 1.00 94.94 188 LYS A O 1
ATOM 1466 N N . TYR A 1 189 ? 4.168 -10.210 -22.431 1.00 95.00 189 TYR A N 1
ATOM 1467 C CA . TYR A 1 189 ? 2.839 -10.822 -22.341 1.00 95.00 189 TYR A CA 1
ATOM 1468 C C . TYR A 1 189 ? 2.838 -12.353 -22.539 1.00 95.00 189 TYR A C 1
ATOM 1470 O O . TYR A 1 189 ? 1.991 -13.053 -21.994 1.00 95.00 189 TYR A O 1
ATOM 1478 N N . LEU A 1 190 ? 3.793 -12.903 -23.296 1.00 95.69 190 LEU A N 1
ATOM 1479 C CA . LEU A 1 190 ? 3.994 -14.353 -23.381 1.00 95.69 190 LEU A CA 1
ATOM 1480 C C . LEU A 1 190 ? 4.546 -14.929 -22.071 1.00 95.69 190 LEU A C 1
ATOM 1482 O O . LEU A 1 190 ? 4.090 -15.987 -21.645 1.00 95.69 190 LEU A O 1
ATOM 1486 N N . ALA A 1 191 ? 5.486 -14.236 -21.421 1.00 96.94 191 ALA A N 1
ATOM 1487 C CA . ALA A 1 191 ? 5.963 -14.593 -20.086 1.00 96.94 191 ALA A CA 1
ATOM 1488 C C . ALA A 1 191 ? 4.835 -14.519 -19.039 1.00 96.94 191 ALA A C 1
ATOM 1490 O O . ALA A 1 191 ? 4.684 -15.455 -18.260 1.00 96.94 191 ALA A O 1
ATOM 1491 N N . ASP A 1 192 ? 3.980 -13.494 -19.092 1.00 96.19 192 ASP A N 1
ATOM 1492 C CA . ASP A 1 192 ? 2.777 -13.392 -18.255 1.00 96.19 192 ASP A CA 1
ATOM 1493 C C . ASP A 1 192 ? 1.802 -14.554 -18.474 1.00 96.19 192 ASP A C 1
ATOM 1495 O O . ASP A 1 192 ? 1.325 -15.147 -17.513 1.00 96.19 192 ASP A O 1
ATOM 1499 N N . LEU A 1 193 ? 1.530 -14.932 -19.729 1.00 95.06 193 LEU A N 1
ATOM 1500 C CA . LEU A 1 193 ? 0.675 -16.085 -20.035 1.00 95.06 193 LEU A CA 1
ATOM 1501 C C . LEU A 1 193 ? 1.255 -17.418 -19.540 1.00 95.06 193 LEU A C 1
ATOM 1503 O O . LEU A 1 193 ? 0.483 -18.319 -19.222 1.00 95.06 193 LEU A O 1
ATOM 1507 N N . TRP A 1 194 ? 2.582 -17.551 -19.484 1.00 96.75 194 TRP A N 1
ATOM 1508 C CA . TRP A 1 194 ? 3.250 -18.735 -18.938 1.00 96.75 194 TRP A CA 1
ATOM 1509 C C . TRP A 1 194 ? 3.202 -18.751 -17.402 1.00 96.75 194 TRP A C 1
ATOM 1511 O O . TRP A 1 194 ? 2.862 -19.773 -16.812 1.00 96.75 194 TRP A O 1
ATOM 1521 N N . LEU A 1 195 ? 3.445 -17.604 -16.758 1.00 95.94 195 LEU A N 1
ATOM 1522 C CA . LEU A 1 195 ? 3.377 -17.445 -15.300 1.00 95.94 195 LEU A CA 1
ATOM 1523 C C . LEU A 1 195 ? 1.945 -17.421 -14.738 1.00 95.94 195 LEU A C 1
ATOM 1525 O O . LEU A 1 195 ? 1.764 -17.659 -13.551 1.00 95.94 195 LEU A O 1
ATOM 1529 N N . MET A 1 196 ? 0.922 -17.159 -15.551 1.00 93.06 196 MET A N 1
ATOM 1530 C CA . MET A 1 196 ? -0.488 -17.238 -15.141 1.00 93.06 196 MET A CA 1
ATOM 1531 C C . MET A 1 196 ? -1.013 -18.687 -15.108 1.00 93.06 196 MET A C 1
ATOM 1533 O O . MET A 1 196 ? -1.981 -18.984 -14.410 1.00 93.06 196 MET A O 1
ATOM 1537 N N . ASP A 1 197 ? -0.386 -19.604 -15.848 1.00 92.25 197 ASP A N 1
ATOM 1538 C CA . ASP A 1 197 ? -0.696 -21.032 -15.788 1.00 92.25 197 ASP A CA 1
ATOM 1539 C C . ASP A 1 197 ? 0.055 -21.676 -14.614 1.00 92.25 197 ASP A C 1
ATOM 1541 O O . ASP A 1 197 ? 1.253 -21.959 -14.701 1.00 92.25 197 ASP A O 1
ATOM 1545 N N . ARG A 1 198 ? -0.680 -21.917 -13.516 1.00 89.81 198 ARG A N 1
ATOM 1546 C CA . ARG A 1 198 ? -0.158 -22.504 -12.269 1.00 89.81 198 ARG A CA 1
ATOM 1547 C C . ARG A 1 198 ? 0.546 -23.853 -12.477 1.00 89.81 198 ARG A C 1
ATOM 1549 O O . ARG A 1 198 ? 1.403 -24.213 -11.679 1.00 89.81 198 ARG A O 1
ATOM 1556 N N . GLY A 1 199 ? 0.254 -24.575 -13.566 1.00 90.31 199 GLY A N 1
ATOM 1557 C CA . GLY A 1 199 ? 0.946 -25.818 -13.924 1.00 90.31 199 GLY A CA 1
ATOM 1558 C C . GLY A 1 199 ? 2.433 -25.649 -14.272 1.00 90.31 199 GLY A C 1
ATOM 1559 O O . GLY A 1 199 ? 3.131 -26.650 -14.413 1.00 90.31 199 GLY A O 1
ATOM 1560 N N . ASN A 1 200 ? 2.917 -24.409 -14.400 1.00 94.50 200 ASN A N 1
ATOM 1561 C CA . ASN A 1 200 ? 4.325 -24.076 -14.621 1.00 94.50 200 ASN A CA 1
ATOM 1562 C C . ASN A 1 200 ? 5.063 -23.624 -13.343 1.00 94.50 200 ASN A C 1
ATOM 1564 O O . ASN A 1 200 ? 6.246 -23.305 -13.420 1.00 94.50 200 ASN A O 1
ATOM 1568 N N . TRP A 1 201 ? 4.399 -23.546 -12.181 1.00 93.62 201 TRP A N 1
ATOM 1569 C CA . TRP A 1 201 ? 5.005 -22.989 -10.959 1.00 93.62 201 TRP A CA 1
ATOM 1570 C C . TRP A 1 201 ? 6.007 -23.946 -10.291 1.00 93.62 201 TRP A C 1
ATOM 1572 O O . TRP A 1 201 ? 7.014 -23.487 -9.760 1.00 93.62 201 TRP A O 1
ATOM 1582 N N . ASP A 1 202 ? 5.801 -25.260 -10.430 1.00 89.50 202 ASP A N 1
ATOM 1583 C CA . ASP A 1 202 ? 6.724 -26.329 -9.999 1.00 89.50 202 ASP A CA 1
ATOM 1584 C C . ASP A 1 202 ? 7.952 -26.512 -10.928 1.00 89.50 202 ASP A C 1
ATOM 1586 O O . ASP A 1 202 ? 8.656 -27.523 -10.861 1.00 89.50 202 ASP A O 1
ATOM 1590 N N . GLU A 1 203 ? 8.196 -25.593 -11.867 1.00 95.00 203 GLU A N 1
ATOM 1591 C CA . GLU A 1 203 ? 9.277 -25.726 -12.845 1.00 95.00 203 GLU A CA 1
ATOM 1592 C C . GLU A 1 203 ? 10.667 -25.596 -12.191 1.00 95.00 203 GLU A C 1
ATOM 1594 O O . GLU A 1 203 ? 10.939 -24.661 -11.435 1.00 95.00 203 GLU A O 1
ATOM 1599 N N . GLU A 1 204 ? 11.571 -26.529 -12.510 1.00 91.81 204 GLU A N 1
ATOM 1600 C CA . GLU A 1 204 ? 12.871 -26.662 -11.844 1.00 91.81 204 GLU A CA 1
ATOM 1601 C C . GLU A 1 204 ? 13.722 -25.387 -12.009 1.00 91.81 204 GLU A C 1
ATOM 1603 O O . GLU A 1 204 ? 14.122 -25.025 -13.117 1.00 91.81 204 GLU A O 1
ATOM 1608 N N . GLY A 1 205 ? 13.993 -24.714 -10.885 1.00 88.06 205 GLY A N 1
ATOM 1609 C CA . GLY A 1 205 ? 14.761 -23.466 -10.816 1.00 88.06 205 GLY A CA 1
ATOM 1610 C C . GLY A 1 205 ? 13.942 -22.172 -10.905 1.00 88.06 205 GLY A C 1
ATOM 1611 O O . GLY A 1 205 ? 14.517 -21.108 -10.698 1.00 88.06 205 GLY A O 1
ATOM 1612 N N . LEU A 1 206 ? 12.625 -22.222 -11.163 1.00 94.88 206 LEU A N 1
ATOM 1613 C CA . LEU A 1 206 ? 11.799 -21.010 -11.289 1.00 94.88 206 LEU A CA 1
ATOM 1614 C C . LEU A 1 206 ? 11.752 -20.192 -9.989 1.00 94.88 206 LEU A C 1
ATOM 1616 O O . LEU A 1 206 ? 11.953 -18.979 -10.021 1.00 94.88 206 LEU A O 1
ATOM 1620 N N . VAL A 1 207 ? 11.506 -20.863 -8.861 1.00 95.94 207 VAL A N 1
ATOM 1621 C CA . VAL A 1 207 ? 11.643 -20.312 -7.506 1.00 95.94 207 VAL A CA 1
ATOM 1622 C C . VAL A 1 207 ? 12.685 -21.138 -6.763 1.00 95.94 207 VAL A C 1
ATOM 1624 O O . VAL A 1 207 ? 12.640 -22.367 -6.786 1.00 95.94 207 VAL A O 1
ATOM 1627 N N . THR A 1 208 ? 13.617 -20.466 -6.092 1.00 93.44 208 THR A N 1
ATOM 1628 C CA . THR A 1 208 ? 14.645 -21.105 -5.261 1.00 93.44 208 THR A CA 1
ATOM 1629 C C . THR A 1 208 ? 14.522 -20.609 -3.829 1.00 93.44 208 THR A C 1
ATOM 1631 O O . THR A 1 208 ? 14.583 -19.405 -3.595 1.00 93.44 208 THR A O 1
ATOM 1634 N N . GLU A 1 209 ? 14.402 -21.514 -2.858 1.00 94.38 209 GLU A N 1
ATOM 1635 C CA . GLU A 1 209 ? 14.651 -21.165 -1.458 1.00 94.38 209 GLU A CA 1
ATOM 1636 C C . GLU A 1 209 ? 16.168 -21.012 -1.280 1.00 94.38 209 GLU A C 1
ATOM 1638 O O . GLU A 1 209 ? 16.909 -21.995 -1.322 1.00 94.38 209 GLU A O 1
ATOM 1643 N N . ILE A 1 210 ? 16.646 -19.772 -1.162 1.00 90.38 210 ILE A N 1
ATOM 1644 C CA . ILE A 1 210 ? 18.074 -19.483 -0.987 1.00 90.38 210 ILE A CA 1
ATOM 1645 C C . ILE A 1 210 ? 18.475 -19.877 0.435 1.00 90.38 210 ILE A C 1
ATOM 1647 O O . ILE A 1 210 ? 19.456 -20.601 0.625 1.00 90.38 210 ILE A O 1
ATOM 1651 N N . ALA A 1 211 ? 17.700 -19.425 1.427 1.00 90.38 211 ALA A N 1
ATOM 1652 C CA . ALA A 1 211 ? 17.948 -19.698 2.837 1.00 90.38 211 ALA A CA 1
ATOM 1653 C C . ALA A 1 211 ? 16.732 -19.437 3.743 1.00 90.38 211 ALA A C 1
ATOM 1655 O O . ALA A 1 211 ? 15.797 -18.730 3.369 1.00 90.38 211 ALA A O 1
ATOM 1656 N N . VAL A 1 212 ? 16.786 -19.961 4.973 1.00 92.94 212 VAL A N 1
ATOM 1657 C CA . VAL A 1 212 ? 15.784 -19.779 6.037 1.00 92.94 212 VAL A CA 1
ATOM 1658 C C . VAL A 1 212 ? 16.484 -19.715 7.393 1.00 92.94 212 VAL A C 1
ATOM 1660 O O . VAL A 1 212 ? 17.017 -20.720 7.870 1.00 92.94 212 VAL A O 1
ATOM 1663 N N . ILE A 1 213 ? 16.450 -18.561 8.053 1.00 94.12 213 ILE A N 1
ATOM 1664 C CA . ILE A 1 213 ? 17.140 -18.342 9.333 1.00 94.12 213 ILE A CA 1
ATOM 1665 C C . ILE A 1 213 ? 16.145 -17.974 10.429 1.00 94.12 213 ILE A C 1
ATOM 1667 O O . ILE A 1 213 ? 15.308 -17.098 10.241 1.00 94.12 213 ILE A O 1
ATOM 1671 N N . ASP A 1 214 ? 16.245 -18.636 11.584 1.00 93.50 214 ASP A N 1
ATOM 1672 C CA . ASP A 1 214 ? 15.582 -18.200 12.818 1.00 93.50 214 ASP A CA 1
ATOM 1673 C C . ASP A 1 214 ? 16.245 -16.915 13.333 1.00 93.50 214 ASP A C 1
ATOM 1675 O O . ASP A 1 214 ? 17.440 -16.921 13.631 1.00 93.50 214 ASP A O 1
ATOM 1679 N N . ILE A 1 215 ? 15.472 -15.833 13.446 1.00 94.94 215 ILE A N 1
ATOM 1680 C CA . ILE A 1 215 ? 15.955 -14.506 13.858 1.00 94.94 215 ILE A CA 1
ATOM 1681 C C . ILE A 1 215 ? 15.242 -13.986 15.106 1.00 94.94 215 ILE A C 1
ATOM 1683 O O . ILE A 1 215 ? 14.141 -14.422 15.455 1.00 94.94 215 ILE A O 1
ATOM 1687 N N . ASP A 1 216 ? 15.861 -13.008 15.763 1.00 92.12 216 ASP A N 1
ATOM 1688 C CA . ASP A 1 216 ? 15.272 -12.255 16.868 1.00 92.12 216 ASP A CA 1
ATOM 1689 C C . ASP A 1 216 ? 14.874 -10.823 16.459 1.00 92.12 216 ASP A C 1
ATOM 1691 O O . ASP A 1 216 ? 14.911 -10.437 15.287 1.00 92.12 216 ASP A O 1
ATOM 1695 N N . LYS A 1 217 ? 14.393 -10.045 17.436 1.00 90.50 217 LYS A N 1
ATOM 1696 C CA . LYS A 1 217 ? 13.898 -8.678 17.216 1.00 90.50 217 LYS A CA 1
ATOM 1697 C C . LYS A 1 217 ? 15.004 -7.671 16.946 1.00 90.50 217 LYS A C 1
ATOM 1699 O O . LYS A 1 217 ? 14.740 -6.690 16.258 1.00 90.50 217 LYS A O 1
ATOM 1704 N N . ASP A 1 218 ? 16.197 -7.919 17.464 1.00 89.62 218 ASP A N 1
ATOM 1705 C CA . ASP A 1 218 ? 17.322 -7.001 17.345 1.00 89.62 218 ASP A CA 1
ATOM 1706 C C . ASP A 1 218 ? 17.928 -7.159 15.940 1.00 89.62 218 ASP A C 1
ATOM 1708 O O . ASP A 1 218 ? 18.154 -6.167 15.251 1.00 89.62 218 ASP A O 1
ATOM 1712 N N . THR A 1 219 ? 18.011 -8.406 15.455 1.00 91.19 219 THR A N 1
ATOM 1713 C CA . THR A 1 219 ? 18.297 -8.762 14.054 1.00 91.19 219 THR A CA 1
ATOM 1714 C C . THR A 1 219 ? 17.268 -8.150 13.097 1.00 91.19 219 THR A C 1
ATOM 1716 O O . THR A 1 219 ? 17.635 -7.486 12.131 1.00 91.19 219 THR A O 1
ATOM 1719 N N . LEU A 1 220 ? 15.965 -8.315 13.373 1.00 92.88 220 LEU A N 1
ATOM 1720 C CA . LEU A 1 220 ? 14.906 -7.728 12.542 1.00 92.88 220 LEU A CA 1
ATOM 1721 C C . LEU A 1 220 ? 14.982 -6.193 12.512 1.00 92.88 220 LEU A C 1
ATOM 1723 O O . LEU A 1 220 ? 14.804 -5.596 11.455 1.00 92.88 220 LEU A O 1
ATOM 1727 N N . GLY A 1 221 ? 15.252 -5.558 13.656 1.00 86.25 221 GLY A N 1
ATOM 1728 C CA . GLY A 1 221 ? 15.458 -4.112 13.756 1.00 86.25 221 GLY A CA 1
ATOM 1729 C C . GLY A 1 221 ? 16.732 -3.626 13.060 1.00 86.25 221 GLY A C 1
ATOM 1730 O O . GLY A 1 221 ? 16.793 -2.472 12.657 1.00 86.25 221 GLY A O 1
ATOM 1731 N N . GLU A 1 222 ? 17.738 -4.485 12.880 1.00 84.31 222 GLU A N 1
ATOM 1732 C CA . GLU A 1 222 ? 18.930 -4.178 12.085 1.00 84.31 222 GLU A CA 1
ATOM 1733 C C . GLU A 1 222 ? 18.626 -4.132 10.587 1.00 84.31 222 GLU A C 1
ATOM 1735 O O . GLU A 1 222 ? 18.901 -3.120 9.949 1.00 84.31 222 GLU A O 1
ATOM 1740 N N . MET A 1 223 ? 17.935 -5.151 10.064 1.00 89.88 223 MET A N 1
ATOM 1741 C CA . MET A 1 223 ? 17.528 -5.250 8.650 1.00 89.88 223 MET A CA 1
ATOM 1742 C C . MET A 1 223 ? 16.689 -4.058 8.139 1.00 89.88 223 MET A C 1
ATOM 1744 O O . MET A 1 223 ? 16.522 -3.901 6.931 1.00 89.88 223 MET A O 1
ATOM 1748 N N . LYS A 1 224 ? 16.106 -3.260 9.044 1.00 89.31 224 LYS A N 1
ATOM 1749 C CA . LYS A 1 224 ? 15.216 -2.119 8.758 1.00 89.31 224 LYS A CA 1
ATOM 1750 C C . LYS A 1 224 ? 15.935 -0.767 8.656 1.00 89.31 224 LYS A C 1
ATOM 1752 O O . LYS A 1 224 ? 15.331 0.200 8.182 1.00 89.31 224 LYS A O 1
ATOM 1757 N N . ARG A 1 225 ? 17.180 -0.665 9.137 1.00 84.38 225 ARG A N 1
ATOM 1758 C CA . ARG A 1 225 ? 17.910 0.612 9.224 1.00 84.38 225 ARG A CA 1
ATOM 1759 C C . ARG A 1 225 ? 18.322 1.109 7.839 1.00 84.38 225 ARG A C 1
ATOM 1761 O O . ARG A 1 225 ? 18.683 0.322 6.967 1.00 84.38 225 ARG A O 1
ATOM 1768 N N . ALA A 1 226 ? 18.317 2.425 7.651 1.00 71.19 226 ALA A N 1
ATOM 1769 C CA . ALA A 1 226 ? 18.952 3.064 6.507 1.00 71.19 226 ALA A CA 1
ATOM 1770 C C . ALA A 1 226 ? 20.448 2.711 6.495 1.00 71.19 226 ALA A C 1
ATOM 1772 O O . ALA A 1 226 ? 21.116 2.801 7.524 1.00 71.19 226 ALA A O 1
ATOM 1773 N N . GLY A 1 227 ? 20.971 2.294 5.342 1.00 69.25 227 GLY A N 1
ATOM 1774 C CA . GLY A 1 227 ? 22.356 1.846 5.224 1.00 69.25 227 GLY A CA 1
ATOM 1775 C C . GLY A 1 227 ? 22.653 0.421 5.711 1.00 69.25 227 GLY A C 1
ATOM 1776 O O . GLY A 1 227 ? 23.818 0.097 5.927 1.00 69.25 227 GLY A O 1
ATOM 1777 N N . SER A 1 228 ? 21.641 -0.434 5.906 1.00 80.38 228 SER A N 1
ATOM 1778 C CA . SER A 1 228 ? 21.833 -1.852 6.238 1.00 80.38 228 SER A CA 1
ATOM 1779 C C . SER A 1 228 ? 21.384 -2.777 5.102 1.00 80.38 228 SER A C 1
ATOM 1781 O O . SER A 1 228 ? 20.220 -2.758 4.697 1.00 80.38 228 SER A O 1
ATOM 1783 N N . ASN A 1 229 ? 22.283 -3.644 4.617 1.00 79.12 229 ASN A N 1
ATOM 1784 C CA . ASN A 1 229 ? 21.913 -4.716 3.692 1.00 79.12 229 ASN A CA 1
ATOM 1785 C C . ASN A 1 229 ? 21.333 -5.927 4.466 1.00 79.12 229 ASN A C 1
ATOM 1787 O O . ASN A 1 229 ? 22.066 -6.602 5.198 1.00 79.12 229 ASN A O 1
ATOM 1791 N N . PRO A 1 230 ? 20.048 -6.287 4.270 1.00 87.94 230 PRO A N 1
ATOM 1792 C CA . PRO A 1 230 ? 19.410 -7.376 5.008 1.00 87.94 230 PRO A CA 1
ATOM 1793 C C . PRO A 1 230 ? 19.977 -8.776 4.695 1.00 87.94 230 PRO A C 1
ATOM 1795 O O . PRO A 1 230 ? 19.785 -9.684 5.500 1.00 87.94 230 PRO A O 1
ATOM 1798 N N . TYR A 1 231 ? 20.689 -8.986 3.580 1.00 85.50 231 TYR A N 1
ATOM 1799 C CA . TYR A 1 231 ? 21.375 -10.258 3.300 1.00 85.50 231 TYR A CA 1
ATOM 1800 C C . TYR A 1 231 ? 22.681 -10.400 4.085 1.00 85.50 231 TYR A C 1
ATOM 1802 O O . TYR A 1 231 ? 23.007 -11.510 4.512 1.00 85.50 231 TYR A O 1
ATOM 1810 N N . GLU A 1 232 ? 23.408 -9.302 4.315 1.00 84.69 232 GLU A N 1
ATOM 1811 C CA . GLU A 1 232 ? 24.626 -9.307 5.134 1.00 84.69 232 GLU A CA 1
ATOM 1812 C C . GLU A 1 232 ? 24.302 -9.550 6.610 1.00 84.69 232 GLU A C 1
ATOM 1814 O O . GLU A 1 232 ? 24.922 -10.409 7.237 1.00 84.69 232 GLU A O 1
ATOM 1819 N N . VAL A 1 233 ? 23.273 -8.872 7.135 1.00 86.75 233 VAL A N 1
ATOM 1820 C CA . VAL A 1 233 ? 22.777 -9.034 8.517 1.00 86.75 233 VAL A CA 1
ATOM 1821 C C . VAL A 1 233 ? 22.396 -10.485 8.816 1.00 86.75 233 VAL A C 1
ATOM 1823 O O . VAL A 1 233 ? 22.679 -11.011 9.891 1.00 86.75 233 VAL A O 1
ATOM 1826 N N . LEU A 1 234 ? 21.781 -11.160 7.845 1.00 86.75 234 LEU A N 1
ATOM 1827 C CA . LEU A 1 234 ? 21.422 -12.571 7.948 1.00 86.75 234 LEU A CA 1
ATOM 1828 C C . LEU A 1 234 ? 22.581 -13.524 7.596 1.00 86.75 234 LEU A C 1
ATOM 1830 O O . LEU A 1 234 ? 22.443 -14.735 7.747 1.00 86.75 234 LEU A O 1
ATOM 1834 N N . GLY A 1 235 ? 23.718 -13.016 7.115 1.00 81.50 235 GLY A N 1
ATOM 1835 C CA . GLY A 1 235 ? 24.849 -13.827 6.666 1.00 81.50 235 GLY A CA 1
ATOM 1836 C C . GLY A 1 235 ? 24.508 -14.758 5.498 1.00 81.50 235 GLY A C 1
ATOM 1837 O O . GLY A 1 235 ? 25.054 -15.862 5.428 1.00 81.50 235 GLY A O 1
ATOM 1838 N N . LEU A 1 236 ? 23.604 -14.346 4.595 1.00 73.19 236 LEU A N 1
ATOM 1839 C CA . LEU A 1 236 ? 22.998 -15.189 3.548 1.00 73.19 236 LEU A CA 1
ATOM 1840 C C . LEU A 1 236 ? 23.861 -15.419 2.318 1.00 73.19 236 LEU A C 1
ATOM 1842 O O . LEU A 1 236 ? 23.443 -15.335 1.167 1.00 73.19 236 LEU A O 1
ATOM 1846 N N . LEU A 1 237 ? 25.074 -15.840 2.629 1.00 69.06 237 LEU A N 1
ATOM 1847 C CA . LEU A 1 237 ? 26.065 -16.352 1.718 1.00 69.06 237 LEU A CA 1
ATOM 1848 C C . LEU A 1 237 ? 26.238 -17.881 1.927 1.00 69.06 237 LEU A C 1
ATOM 1850 O O . LEU A 1 237 ? 27.346 -18.367 1.732 1.00 69.06 237 LEU A O 1
ATOM 1854 N N . ASN A 1 238 ? 25.189 -18.623 2.378 1.00 38.19 238 ASN A N 1
ATOM 1855 C CA . ASN A 1 238 ? 25.000 -20.112 2.406 1.00 38.19 238 ASN A CA 1
ATOM 1856 C C . ASN A 1 238 ? 23.526 -20.545 2.802 1.00 38.19 238 ASN A C 1
ATOM 1858 O O . ASN A 1 238 ? 22.760 -19.679 3.210 1.00 38.19 238 ASN A O 1
ATOM 1862 N N . SER A 1 239 ? 23.111 -21.839 2.670 1.00 43.06 239 SER A N 1
ATOM 1863 C CA . SER A 1 239 ? 21.717 -22.296 2.290 1.00 43.06 239 SER A CA 1
ATOM 1864 C C . SER A 1 239 ? 20.914 -23.392 3.113 1.00 43.06 239 SER A C 1
ATOM 1866 O O . SER A 1 239 ? 21.441 -23.940 4.085 1.00 43.06 239 SER A O 1
ATOM 1868 N N . ASN A 1 240 ? 19.645 -23.743 2.714 1.00 38.44 240 ASN A N 1
ATOM 1869 C CA . ASN A 1 240 ? 18.546 -24.463 3.482 1.00 38.44 240 ASN A CA 1
ATOM 1870 C C . ASN A 1 240 ? 17.574 -25.485 2.731 1.00 38.44 240 ASN A C 1
ATOM 1872 O O . ASN A 1 240 ? 17.842 -25.832 1.584 1.00 38.44 240 ASN A O 1
ATOM 1876 N N . GLY A 1 241 ? 16.475 -26.002 3.383 1.00 36.31 241 GLY A N 1
ATOM 1877 C CA . GLY A 1 241 ? 15.045 -25.921 2.867 1.00 36.31 241 GLY A CA 1
ATOM 1878 C C . GLY A 1 241 ? 13.921 -27.013 3.053 1.00 36.31 241 GLY A C 1
ATOM 1879 O O . GLY A 1 241 ? 14.275 -28.140 3.406 1.00 36.31 241 GLY A O 1
ATOM 1880 N N . ASN A 1 242 ? 12.606 -26.670 2.753 1.00 29.77 242 ASN A N 1
ATOM 1881 C CA . ASN A 1 242 ? 11.279 -27.451 2.562 1.00 29.77 242 ASN A CA 1
ATOM 1882 C C . ASN A 1 242 ? 10.055 -27.201 3.563 1.00 29.77 242 ASN A C 1
ATOM 1884 O O . ASN A 1 242 ? 10.375 -26.876 4.705 1.00 29.77 242 ASN A O 1
ATOM 1888 N N . VAL A 1 243 ? 8.704 -27.503 3.432 1.00 28.33 243 VAL A N 1
ATOM 1889 C CA . VAL A 1 243 ? 7.495 -27.626 2.469 1.00 28.33 243 VAL A CA 1
ATOM 1890 C C . VAL A 1 243 ? 6.161 -27.985 3.295 1.00 28.33 243 VAL A C 1
ATOM 1892 O O . VAL A 1 243 ? 6.374 -28.377 4.443 1.00 28.33 243 VAL A O 1
ATOM 1895 N N . ASN A 1 244 ? 4.810 -28.048 2.985 1.00 26.12 244 ASN A N 1
ATOM 1896 C CA . ASN A 1 244 ? 3.726 -27.658 1.980 1.00 26.12 244 ASN A CA 1
ATOM 1897 C C . ASN A 1 244 ? 2.227 -27.890 2.566 1.00 26.12 244 ASN A C 1
ATOM 1899 O O . ASN A 1 244 ? 2.176 -28.332 3.717 1.00 26.12 244 ASN A O 1
ATOM 1903 N N . PRO A 1 245 ? 1.019 -27.650 1.906 1.00 39.47 245 PRO A N 1
ATOM 1904 C CA . PRO A 1 245 ? -0.203 -27.007 2.537 1.00 39.47 245 PRO A CA 1
ATOM 1905 C C . PRO A 1 245 ? -1.709 -27.596 2.437 1.00 39.47 245 PRO A C 1
ATOM 1907 O O . PRO A 1 245 ? -1.947 -28.520 3.218 1.00 39.47 245 PRO A O 1
ATOM 1910 N N . PRO A 1 246 ? -2.779 -27.106 1.689 1.00 46.38 246 PRO A N 1
ATOM 1911 C CA . PRO A 1 246 ? -4.190 -26.857 2.201 1.00 46.38 246 PRO A CA 1
ATOM 1912 C C . PRO A 1 246 ? -5.455 -27.387 1.382 1.00 46.38 246 PRO A C 1
ATOM 1914 O O . PRO A 1 246 ? -5.245 -28.104 0.407 1.00 46.38 246 PRO A O 1
ATOM 1917 N N . VAL A 1 247 ? -6.740 -27.077 1.779 1.00 36.34 247 VAL A N 1
ATOM 1918 C CA . VAL A 1 247 ? -8.122 -27.447 1.203 1.00 36.34 247 VAL A CA 1
ATOM 1919 C C . VAL A 1 247 ? -9.289 -26.965 2.171 1.00 36.34 247 VAL A C 1
ATOM 1921 O O . VAL A 1 247 ? -8.940 -26.903 3.349 1.00 36.34 247 VAL A O 1
ATOM 1924 N N . GLU A 1 248 ? -10.630 -26.694 1.999 1.00 37.50 248 GLU A N 1
ATOM 1925 C CA . GLU A 1 248 ? -11.813 -26.424 1.052 1.00 37.50 248 GLU A CA 1
ATOM 1926 C C . GLU A 1 248 ? -13.082 -26.067 1.968 1.00 37.50 248 GLU A C 1
ATOM 1928 O O . GLU A 1 248 ? -12.941 -26.349 3.157 1.00 37.50 248 GLU A O 1
ATOM 1933 N N . ASP A 1 249 ? -14.349 -25.606 1.675 1.00 42.25 249 ASP A N 1
ATOM 1934 C CA . ASP A 1 249 ? -15.116 -24.762 0.671 1.00 42.25 249 ASP A CA 1
ATOM 1935 C C . ASP A 1 249 ? -16.636 -24.425 1.112 1.00 42.25 249 ASP A C 1
ATOM 1937 O O . ASP A 1 249 ? -17.054 -24.902 2.163 1.00 42.25 249 ASP A O 1
ATOM 1941 N N . LYS A 1 250 ? -17.482 -23.615 0.387 1.00 51.91 250 LYS A N 1
ATOM 1942 C CA . LYS A 1 250 ? -18.460 -22.567 0.932 1.00 51.91 250 LYS A CA 1
ATOM 1943 C C . LYS A 1 250 ? -20.025 -22.570 0.624 1.00 51.91 250 LYS A C 1
ATOM 1945 O O . LYS A 1 250 ? -20.452 -23.181 -0.352 1.00 51.91 250 LYS A O 1
ATOM 1950 N N . GLU A 1 251 ? -20.867 -21.796 1.385 1.00 71.62 251 GLU A N 1
ATOM 1951 C CA . GLU A 1 251 ? -22.256 -21.216 1.130 1.00 71.62 251 GLU A CA 1
ATOM 1952 C C . GLU A 1 251 ? -22.757 -20.181 2.230 1.00 71.62 251 GLU A C 1
ATOM 1954 O O . GLU A 1 251 ? -23.242 -20.612 3.280 1.00 71.62 251 GLU A O 1
ATOM 1959 N N . LEU A 1 252 ? -22.749 -18.830 2.032 1.00 85.50 252 LEU A N 1
ATOM 1960 C CA . LEU A 1 252 ? -22.954 -17.862 3.168 1.00 85.50 252 LEU A CA 1
ATOM 1961 C C . LEU A 1 252 ? -23.632 -16.466 2.980 1.00 85.50 252 LEU A C 1
ATOM 1963 O O . LEU A 1 252 ? -24.325 -16.031 3.904 1.00 85.50 252 LEU A O 1
ATOM 1967 N N . MET A 1 253 ? -23.445 -15.708 1.888 1.00 91.25 253 MET A N 1
ATOM 1968 C CA . MET A 1 253 ? -23.636 -14.229 1.918 1.00 91.25 253 MET A CA 1
ATOM 1969 C C . MET A 1 253 ? -25.030 -13.682 2.290 1.00 91.25 253 MET A C 1
ATOM 1971 O O . MET A 1 253 ? -25.101 -12.705 3.041 1.00 91.25 253 MET A O 1
ATOM 1975 N N . ASP A 1 254 ? -26.132 -14.294 1.843 1.00 86.12 254 ASP A N 1
ATOM 1976 C CA . ASP A 1 254 ? -27.510 -13.844 2.141 1.00 86.12 254 ASP A CA 1
ATOM 1977 C C . ASP A 1 254 ? -27.776 -13.669 3.651 1.00 86.12 254 ASP A C 1
ATOM 1979 O O . ASP A 1 254 ? -28.568 -12.819 4.081 1.00 86.12 254 ASP A O 1
ATOM 1983 N N . GLN A 1 255 ? -27.094 -14.474 4.475 1.00 89.88 255 GLN A N 1
ATOM 1984 C CA . GLN A 1 255 ? -27.212 -14.455 5.931 1.00 89.88 255 GLN A CA 1
ATOM 1985 C C . GLN A 1 255 ? -26.699 -13.132 6.521 1.00 89.88 255 GLN A C 1
ATOM 1987 O O . GLN A 1 255 ? -27.299 -12.608 7.459 1.00 89.88 255 GLN A O 1
ATOM 1992 N N . VAL A 1 256 ? -25.628 -12.568 5.951 1.00 93.94 256 VAL A N 1
ATOM 1993 C CA . VAL A 1 256 ? -24.950 -11.356 6.439 1.00 93.94 256 VAL A CA 1
ATOM 1994 C C . VAL A 1 256 ? -25.855 -10.130 6.300 1.00 93.94 256 VAL A C 1
ATOM 1996 O O . VAL A 1 256 ? -26.120 -9.440 7.285 1.00 93.94 256 VAL A O 1
ATOM 1999 N N . PHE A 1 257 ? -26.396 -9.882 5.103 1.00 94.75 257 PHE A N 1
ATOM 2000 C CA . PHE A 1 257 ? -27.315 -8.758 4.879 1.00 94.75 257 PHE A CA 1
ATOM 2001 C C . PHE A 1 257 ? -28.611 -8.908 5.689 1.00 94.75 257 PHE A C 1
ATOM 2003 O O . PHE A 1 257 ? -29.076 -7.937 6.288 1.00 94.75 257 PHE A O 1
ATOM 2010 N N . SER A 1 258 ? -29.150 -10.129 5.782 1.00 92.69 258 SER A N 1
ATOM 2011 C CA . SER A 1 258 ? -30.337 -10.428 6.597 1.00 92.69 258 SER A CA 1
ATOM 2012 C C . SER A 1 258 ? -30.113 -10.142 8.089 1.00 92.69 258 SER A C 1
ATOM 2014 O O . SER A 1 258 ? -30.998 -9.616 8.767 1.00 92.69 258 SER A O 1
ATOM 2016 N N . ALA A 1 259 ? -28.926 -10.466 8.611 1.00 93.25 259 ALA A N 1
ATOM 2017 C CA . ALA A 1 259 ? -28.555 -10.231 10.003 1.00 93.25 259 ALA A CA 1
ATOM 2018 C C . ALA A 1 259 ? -28.332 -8.739 10.317 1.00 93.25 259 ALA A C 1
ATOM 2020 O O . ALA A 1 259 ? -28.670 -8.297 11.417 1.00 93.25 259 ALA A O 1
ATOM 2021 N N . ALA A 1 260 ? -27.837 -7.949 9.358 1.00 95.44 260 ALA A N 1
ATOM 2022 C CA . ALA A 1 260 ? -27.742 -6.494 9.487 1.00 95.44 260 ALA A CA 1
ATOM 2023 C C . ALA A 1 260 ? -29.128 -5.818 9.469 1.00 95.44 260 ALA A C 1
ATOM 2025 O O . ALA A 1 260 ? -29.429 -4.983 10.326 1.00 95.44 260 ALA A O 1
ATOM 2026 N N . GLU A 1 261 ? -30.010 -6.218 8.543 1.00 95.44 261 GLU A N 1
ATOM 2027 C CA . GLU A 1 261 ? -31.373 -5.673 8.437 1.00 95.44 261 GLU A CA 1
ATOM 2028 C C . GLU A 1 261 ? -32.248 -5.986 9.664 1.00 95.44 261 GLU A C 1
ATOM 2030 O O . GLU A 1 261 ? -33.129 -5.196 10.012 1.00 95.44 261 GLU A O 1
ATOM 2035 N N . ALA A 1 262 ? -31.986 -7.091 10.370 1.00 95.06 262 ALA A N 1
ATOM 2036 C CA . ALA A 1 262 ? -32.669 -7.427 11.621 1.00 95.06 262 ALA A CA 1
ATOM 2037 C C . ALA A 1 262 ? -32.380 -6.428 12.764 1.00 95.06 262 ALA A C 1
ATOM 2039 O O . ALA A 1 262 ? -33.247 -6.182 13.604 1.00 95.06 262 ALA A O 1
ATOM 2040 N N . GLU A 1 263 ? -31.181 -5.841 12.783 1.00 95.56 263 GLU A N 1
ATOM 2041 C CA . GLU A 1 263 ? -30.675 -4.997 13.874 1.00 95.56 263 GLU A CA 1
ATOM 2042 C C . GLU A 1 263 ? -30.791 -3.489 13.594 1.00 95.56 263 GLU A C 1
ATOM 2044 O O . GLU A 1 263 ? -30.988 -2.682 14.517 1.00 95.56 263 GLU A O 1
ATOM 2049 N N . LEU A 1 264 ? -30.683 -3.105 12.319 1.00 95.25 264 LEU A N 1
ATOM 2050 C CA . LEU A 1 264 ? -30.720 -1.718 11.841 1.00 95.25 264 LEU A CA 1
ATOM 2051 C C . LEU A 1 264 ? -32.064 -1.343 11.196 1.00 95.25 264 LEU A C 1
ATOM 2053 O O . LEU A 1 264 ? -32.419 -0.167 11.146 1.00 95.25 264 LEU A O 1
ATOM 2057 N N . GLY A 1 265 ? -32.835 -2.330 10.732 1.00 92.62 265 GLY A N 1
ATOM 2058 C CA . GLY A 1 265 ? -33.947 -2.120 9.808 1.00 92.62 265 GLY A CA 1
ATOM 2059 C C . GLY A 1 265 ? -33.479 -2.083 8.350 1.00 92.62 265 GLY A C 1
ATOM 2060 O O . GLY A 1 265 ? -32.356 -2.458 8.025 1.00 92.62 265 GLY A O 1
ATOM 2061 N N . THR A 1 266 ? -34.360 -1.646 7.450 1.00 92.25 266 THR A N 1
ATOM 2062 C CA . THR A 1 266 ? -34.090 -1.607 6.004 1.00 92.25 266 THR A CA 1
ATOM 2063 C C . THR A 1 266 ? -32.901 -0.702 5.678 1.00 92.25 266 THR A C 1
ATOM 2065 O O . THR A 1 266 ? -32.964 0.508 5.903 1.00 92.25 266 THR A O 1
ATOM 2068 N N . LEU A 1 267 ? -31.847 -1.287 5.106 1.00 92.44 267 LEU A N 1
ATOM 2069 C CA . LEU A 1 267 ? -30.683 -0.555 4.608 1.00 92.44 267 LEU A CA 1
ATOM 2070 C C . LEU A 1 267 ? -31.078 0.335 3.419 1.00 92.44 267 LEU A C 1
ATOM 2072 O O . LEU A 1 267 ? -31.949 -0.026 2.626 1.00 92.44 267 LEU A O 1
ATOM 2076 N N . GLY A 1 268 ? -30.436 1.495 3.273 1.00 88.00 268 GLY A N 1
ATOM 2077 C CA . GLY A 1 268 ? -30.750 2.418 2.184 1.00 88.00 268 GLY A CA 1
ATOM 2078 C C . GLY A 1 268 ? -29.721 3.536 1.976 1.00 88.00 268 GLY A C 1
ATOM 2079 O O . GLY A 1 268 ? -29.035 3.946 2.918 1.00 88.00 268 GLY A O 1
ATOM 2080 N N . PRO A 1 269 ? -29.622 4.076 0.746 1.00 89.56 269 PRO A N 1
ATOM 2081 C CA . PRO A 1 269 ? -28.469 4.858 0.288 1.00 89.56 269 PRO A CA 1
ATOM 2082 C C . PRO A 1 269 ? -28.280 6.237 0.942 1.00 89.56 269 PRO A C 1
ATOM 2084 O O . PRO A 1 269 ? -27.273 6.890 0.668 1.00 89.56 269 PRO A O 1
ATOM 2087 N N . GLU A 1 270 ? -29.218 6.704 1.772 1.00 89.81 270 GLU A N 1
ATOM 2088 C CA . GLU A 1 270 ? -29.107 7.991 2.481 1.00 89.81 270 GLU A CA 1
ATOM 2089 C C . GLU A 1 270 ? -28.363 7.892 3.823 1.00 89.81 270 GLU A C 1
ATOM 2091 O O . GLU A 1 270 ? -27.665 8.837 4.187 1.00 89.81 270 GLU A O 1
ATOM 2096 N N . ASN A 1 271 ? -28.487 6.767 4.542 1.00 92.88 271 ASN A N 1
ATOM 2097 C CA . ASN A 1 271 ? -27.944 6.616 5.902 1.00 92.88 271 ASN A CA 1
ATOM 2098 C C . ASN A 1 271 ? -27.028 5.399 6.090 1.00 92.88 271 ASN A C 1
ATOM 2100 O O . ASN A 1 271 ? -26.239 5.400 7.033 1.00 92.88 271 ASN A O 1
ATOM 2104 N N . THR A 1 272 ? -27.101 4.389 5.215 1.00 96.69 272 THR A N 1
ATOM 2105 C CA . THR A 1 272 ? -26.260 3.190 5.311 1.00 96.69 272 THR A CA 1
ATOM 2106 C C . THR A 1 272 ? -24.861 3.428 4.747 1.00 96.69 272 THR A C 1
ATOM 2108 O O . THR A 1 272 ? -24.709 3.843 3.596 1.00 96.69 272 THR A O 1
ATOM 2111 N N . PHE A 1 273 ? -23.846 3.063 5.523 1.00 97.38 273 PHE A N 1
ATOM 2112 C CA . PHE A 1 273 ? -22.471 2.856 5.074 1.00 97.38 273 PHE A CA 1
ATOM 2113 C C . PHE A 1 273 ? -22.031 1.439 5.436 1.00 97.38 273 PHE A C 1
ATOM 2115 O O . PHE A 1 273 ? -22.305 0.968 6.537 1.00 97.38 273 PHE A O 1
ATOM 2122 N N . ILE A 1 274 ? -21.374 0.756 4.505 1.00 97.25 274 ILE A N 1
ATOM 2123 C CA . ILE A 1 274 ? -20.853 -0.597 4.680 1.00 97.25 274 ILE A CA 1
ATOM 2124 C C . ILE A 1 274 ? -19.337 -0.527 4.572 1.00 97.25 274 ILE A C 1
ATOM 2126 O O . ILE A 1 274 ? -18.810 -0.007 3.591 1.00 97.25 274 ILE A O 1
ATOM 2130 N N . MET A 1 275 ? -18.641 -1.081 5.557 1.00 97.38 275 MET A N 1
ATOM 2131 C CA . MET A 1 275 ? -17.200 -1.300 5.494 1.00 97.38 275 MET A CA 1
ATOM 2132 C C . MET A 1 275 ? -16.897 -2.785 5.674 1.00 97.38 275 MET A C 1
ATOM 2134 O O . MET A 1 275 ? -17.523 -3.449 6.495 1.00 97.38 275 MET A O 1
ATOM 2138 N N . THR A 1 276 ? -15.984 -3.324 4.876 1.00 96.12 276 THR A N 1
ATOM 2139 C CA . THR A 1 276 ? -15.679 -4.762 4.815 1.00 96.12 276 THR A CA 1
ATOM 2140 C C . THR A 1 276 ? -14.303 -4.966 4.190 1.00 96.12 276 THR A C 1
ATOM 2142 O O . THR A 1 276 ? -13.840 -4.088 3.467 1.00 96.12 276 THR A O 1
ATOM 2145 N N . ASP A 1 277 ? -13.653 -6.103 4.432 1.00 91.88 277 ASP A N 1
ATOM 2146 C CA . ASP A 1 277 ? -12.428 -6.502 3.728 1.00 91.88 277 ASP A CA 1
ATOM 2147 C C . ASP A 1 277 ? -12.650 -7.508 2.588 1.00 91.88 277 ASP A C 1
ATOM 2149 O O . ASP A 1 277 ? -11.677 -8.057 2.069 1.00 91.88 277 ASP A O 1
ATOM 2153 N N . ILE A 1 278 ? -13.904 -7.740 2.173 1.00 88.25 278 ILE A N 1
ATOM 2154 C CA . ILE A 1 278 ? -14.271 -8.742 1.161 1.00 88.25 278 ILE A CA 1
ATOM 2155 C C . ILE A 1 278 ? -13.394 -8.685 -0.101 1.00 88.25 278 ILE A C 1
ATOM 2157 O O . ILE A 1 278 ? -13.229 -7.645 -0.740 1.00 88.25 278 ILE A O 1
ATOM 2161 N N . GLY A 1 279 ? -12.824 -9.836 -0.454 1.00 74.12 279 GLY A N 1
ATOM 2162 C CA . GLY A 1 279 ? -11.845 -9.980 -1.523 1.00 74.12 279 GLY A CA 1
ATOM 2163 C C . GLY A 1 279 ? -10.389 -9.745 -1.101 1.00 74.12 279 GLY A C 1
ATOM 2164 O O . GLY A 1 279 ? -9.537 -9.850 -1.972 1.00 74.12 279 GLY A O 1
ATOM 2165 N N . SER A 1 280 ? -10.075 -9.422 0.162 1.00 77.69 280 SER A N 1
ATOM 2166 C CA . SER A 1 280 ? -8.683 -9.323 0.662 1.00 77.69 280 SER A CA 1
ATOM 2167 C C . SER A 1 280 ? -8.234 -10.562 1.463 1.00 77.69 280 SER A C 1
ATOM 2169 O O . SER A 1 280 ? -7.128 -11.052 1.221 1.00 77.69 280 SER A O 1
ATOM 2171 N N . PRO A 1 281 ? -9.056 -11.138 2.369 1.00 80.12 281 PRO A N 1
ATOM 2172 C CA . PRO A 1 281 ? -8.839 -12.492 2.878 1.00 80.12 281 PRO A CA 1
ATOM 2173 C C . PRO A 1 281 ? -8.840 -13.548 1.763 1.00 80.12 281 PRO A C 1
ATOM 2175 O O . PRO A 1 281 ? -9.588 -13.417 0.789 1.00 80.12 281 PRO A O 1
ATOM 2178 N N . ALA A 1 282 ? -8.056 -14.618 1.925 1.00 68.88 282 ALA A N 1
ATOM 2179 C CA . ALA A 1 282 ? -8.001 -15.742 0.984 1.00 68.88 282 ALA A CA 1
ATOM 2180 C C . ALA A 1 282 ? -9.402 -16.282 0.673 1.00 68.88 282 ALA A C 1
ATOM 2182 O O . ALA A 1 282 ? -10.218 -16.418 1.581 1.00 68.88 282 ALA A O 1
ATOM 2183 N N . GLU A 1 283 ? -9.679 -16.589 -0.596 1.00 74.62 283 GLU A N 1
ATOM 2184 C CA . GLU A 1 283 ? -10.933 -17.206 -1.072 1.00 74.62 283 GLU A CA 1
ATOM 2185 C C . GLU A 1 283 ? -12.235 -16.432 -0.756 1.00 74.62 283 GLU A C 1
ATOM 2187 O O . GLU A 1 283 ? -13.335 -16.920 -1.029 1.00 74.62 283 GLU A O 1
ATOM 2192 N N . SER A 1 284 ? -12.144 -15.216 -0.202 1.00 78.38 284 SER A N 1
ATOM 2193 C CA . SER A 1 284 ? -13.305 -14.348 0.050 1.00 78.38 284 SER A CA 1
ATOM 2194 C C . SER A 1 284 ? -13.839 -13.681 -1.224 1.00 78.38 284 SER A C 1
ATOM 2196 O O . SER A 1 284 ? -14.928 -13.105 -1.217 1.00 78.38 284 SER A O 1
ATOM 2198 N N . ASP A 1 285 ? -13.105 -13.793 -2.333 1.00 69.56 285 ASP A N 1
ATOM 2199 C CA . ASP A 1 285 ? -13.501 -13.337 -3.664 1.00 69.56 285 ASP A CA 1
ATOM 2200 C C . ASP A 1 285 ? -14.707 -14.109 -4.221 1.00 69.56 285 ASP A C 1
ATOM 2202 O O . ASP A 1 285 ? -15.558 -13.524 -4.897 1.00 69.56 285 ASP A O 1
ATOM 2206 N N . PHE A 1 286 ? -14.837 -15.389 -3.849 1.00 72.88 286 PHE A N 1
ATOM 2207 C CA . PHE A 1 286 ? -15.997 -16.243 -4.126 1.00 72.88 286 PHE A CA 1
ATOM 2208 C C . PHE A 1 286 ? -17.328 -15.537 -3.810 1.00 72.88 286 PHE A C 1
ATOM 2210 O O . PHE A 1 286 ? -18.281 -15.603 -4.587 1.00 72.88 286 PHE A O 1
ATOM 2217 N N . PHE A 1 287 ? -17.368 -14.794 -2.701 1.00 82.12 287 PHE A N 1
ATOM 2218 C CA . PHE A 1 287 ? -18.556 -14.108 -2.195 1.00 82.12 287 PHE A CA 1
ATOM 2219 C C . PHE A 1 287 ? -18.882 -12.776 -2.894 1.00 82.12 287 PHE A C 1
ATOM 2221 O O . PHE A 1 287 ? -19.969 -12.233 -2.687 1.00 82.12 287 PHE A O 1
ATOM 2228 N N . LEU A 1 288 ? -17.979 -12.218 -3.711 1.00 74.56 288 LEU A N 1
ATOM 2229 C CA . LEU A 1 288 ? -18.122 -10.854 -4.243 1.00 74.56 288 LEU A CA 1
ATOM 2230 C C . LEU A 1 288 ? -19.356 -10.674 -5.131 1.00 74.56 288 LEU A C 1
ATOM 2232 O O . LEU A 1 288 ? -20.002 -9.630 -5.071 1.00 74.56 288 LEU A O 1
ATOM 2236 N N . ASN A 1 289 ? -19.695 -11.669 -5.955 1.00 68.12 289 ASN A N 1
ATOM 2237 C CA . ASN A 1 289 ? -20.847 -11.575 -6.856 1.00 68.12 289 ASN A CA 1
ATOM 2238 C C . ASN A 1 289 ? -22.166 -11.477 -6.074 1.00 68.12 289 ASN A C 1
ATOM 2240 O O . ASN A 1 289 ? -23.004 -10.631 -6.390 1.00 68.12 289 ASN A O 1
ATOM 2244 N N . ASP A 1 290 ? -22.312 -12.289 -5.027 1.00 81.19 290 ASP A N 1
ATOM 2245 C CA . ASP A 1 290 ? -23.501 -12.315 -4.175 1.00 81.19 290 ASP A CA 1
ATOM 2246 C C . ASP A 1 290 ? -23.571 -11.046 -3.312 1.00 81.19 290 ASP A C 1
ATOM 2248 O O . ASP A 1 290 ? -24.610 -10.385 -3.253 1.00 81.19 290 ASP A O 1
ATOM 2252 N N . PHE A 1 291 ? -22.433 -10.626 -2.742 1.00 88.00 291 PHE A N 1
ATOM 2253 C CA . PHE A 1 291 ? -22.320 -9.375 -1.993 1.00 88.00 291 PHE A CA 1
ATOM 2254 C C . PHE A 1 291 ? -22.719 -8.154 -2.833 1.00 88.00 291 PHE A C 1
ATOM 2256 O O . PHE A 1 291 ? -23.542 -7.347 -2.396 1.00 88.00 291 PHE A O 1
ATOM 2263 N N . TYR A 1 292 ? -22.188 -8.018 -4.055 1.00 78.00 292 TYR A N 1
ATOM 2264 C CA . TYR A 1 292 ? -22.556 -6.910 -4.938 1.00 78.00 292 TYR A CA 1
ATOM 2265 C C . TYR A 1 292 ? -24.001 -7.016 -5.447 1.00 78.00 292 TYR A C 1
ATOM 2267 O O . TYR A 1 292 ? -24.642 -5.983 -5.646 1.00 78.00 292 TYR A O 1
ATOM 2275 N N . SER A 1 293 ? -24.540 -8.229 -5.615 1.00 74.06 293 SER A N 1
ATOM 2276 C CA . SER A 1 293 ? -25.951 -8.442 -5.958 1.00 74.06 293 SER A CA 1
ATOM 2277 C C . SER A 1 293 ? -26.882 -7.886 -4.873 1.00 74.06 293 SER A C 1
ATOM 2279 O O . SER A 1 293 ? -27.744 -7.058 -5.178 1.00 74.06 293 SER A O 1
ATOM 2281 N N . GLU A 1 294 ? -26.669 -8.250 -3.604 1.00 87.31 294 GLU A N 1
ATOM 2282 C CA . GLU A 1 294 ? -27.443 -7.704 -2.477 1.00 87.31 294 GLU A CA 1
ATOM 2283 C C . GLU A 1 294 ? -27.203 -6.198 -2.278 1.00 87.31 294 GLU A C 1
ATOM 2285 O O . GLU A 1 294 ? -28.154 -5.440 -2.076 1.00 87.31 294 GLU A O 1
ATOM 2290 N N . PHE A 1 295 ? -25.955 -5.733 -2.401 1.00 88.94 295 PHE A N 1
ATOM 2291 C CA . PHE A 1 295 ? -25.597 -4.317 -2.276 1.00 88.94 295 PHE A CA 1
ATOM 2292 C C . PHE A 1 295 ? -26.362 -3.432 -3.274 1.00 88.94 295 PHE A C 1
ATOM 2294 O O . PHE A 1 295 ? -27.045 -2.482 -2.878 1.00 88.94 295 PHE A O 1
ATOM 2301 N N . TYR A 1 296 ? -26.299 -3.756 -4.571 1.00 78.81 296 TYR A N 1
ATOM 2302 C CA . TYR A 1 296 ? -27.010 -2.996 -5.603 1.00 78.81 296 TYR A CA 1
ATOM 2303 C C . TYR A 1 296 ? -28.526 -3.244 -5.572 1.00 78.81 296 TYR A C 1
ATOM 2305 O O . TYR A 1 296 ? -29.293 -2.340 -5.913 1.00 78.81 296 TYR A O 1
ATOM 2313 N N . GLY A 1 297 ? -28.975 -4.416 -5.107 1.00 83.00 297 GLY A N 1
ATOM 2314 C CA . GLY A 1 297 ? -30.389 -4.721 -4.864 1.00 83.00 297 GLY A CA 1
ATOM 2315 C C . GLY A 1 297 ? -31.054 -3.796 -3.836 1.00 83.00 297 GLY A C 1
ATOM 2316 O O . GLY A 1 297 ? -32.256 -3.548 -3.926 1.00 83.00 297 GLY A O 1
ATOM 2317 N N . LYS A 1 298 ? -30.270 -3.220 -2.914 1.00 91.75 298 LYS A N 1
ATOM 2318 C CA . LYS A 1 298 ? -30.704 -2.245 -1.892 1.00 91.75 298 LYS A CA 1
ATOM 2319 C C . LYS A 1 298 ? -30.477 -0.778 -2.310 1.00 91.75 298 LYS A C 1
ATOM 2321 O O . LYS A 1 298 ? -30.456 0.120 -1.471 1.00 91.75 298 LYS A O 1
ATOM 2326 N N . GLU A 1 299 ? -30.288 -0.528 -3.610 1.00 91.44 299 GLU A N 1
ATOM 2327 C CA . GLU A 1 299 ? -30.011 0.786 -4.229 1.00 91.44 299 GLU A CA 1
ATOM 2328 C C . GLU A 1 299 ? -28.760 1.523 -3.690 1.00 91.44 299 GLU A C 1
ATOM 2330 O O . GLU A 1 299 ? -28.584 2.728 -3.922 1.00 91.44 299 GLU A O 1
ATOM 2335 N N . LEU A 1 300 ? -27.866 0.808 -2.994 1.00 88.25 300 LEU A N 1
ATOM 2336 C CA . LEU A 1 300 ? -26.626 1.356 -2.445 1.00 88.25 300 LEU A CA 1
ATOM 2337 C C . LEU A 1 300 ? -25.629 1.694 -3.565 1.00 88.25 300 LEU A C 1
ATOM 2339 O O . LEU A 1 300 ? -25.610 1.083 -4.637 1.00 88.25 300 LEU A O 1
ATOM 2343 N N . LYS A 1 301 ? -24.801 2.718 -3.336 1.00 86.62 301 LYS A N 1
ATOM 2344 C CA . LYS A 1 301 ? -23.892 3.286 -4.342 1.00 86.62 301 LYS A CA 1
ATOM 2345 C C . LYS A 1 301 ? -22.457 3.124 -3.879 1.00 86.62 301 LYS A C 1
ATOM 2347 O O . LYS A 1 301 ? -22.116 3.629 -2.815 1.00 86.62 301 LYS A O 1
ATOM 2352 N N . TYR A 1 302 ? -21.627 2.477 -4.699 1.00 75.94 302 TYR A N 1
ATOM 2353 C CA . TYR A 1 302 ? -20.224 2.163 -4.393 1.00 75.94 302 TYR A CA 1
ATOM 2354 C C . TYR A 1 302 ? -19.496 3.356 -3.748 1.00 75.94 302 TYR A C 1
ATOM 2356 O O . TYR A 1 302 ? -19.159 3.315 -2.573 1.00 75.94 302 TYR A O 1
ATOM 2364 N N . THR A 1 303 ? -19.418 4.486 -4.457 1.00 81.00 303 THR A N 1
ATOM 2365 C CA . THR A 1 303 ? -18.691 5.703 -4.040 1.00 81.00 303 THR A CA 1
ATOM 2366 C C . THR A 1 303 ? -19.341 6.512 -2.905 1.00 81.00 303 THR A C 1
ATOM 2368 O O . THR A 1 303 ? -18.949 7.653 -2.664 1.00 81.00 303 THR A O 1
ATOM 2371 N N . LYS A 1 304 ? -20.377 5.982 -2.238 1.00 87.25 304 LYS A N 1
ATOM 2372 C CA . LYS A 1 304 ? -21.096 6.669 -1.146 1.00 87.25 304 LYS A CA 1
ATOM 2373 C C . LYS A 1 304 ? -21.483 5.783 0.029 1.00 87.25 304 LYS A C 1
ATOM 2375 O O . LYS A 1 304 ? -21.670 6.317 1.114 1.00 87.25 304 LYS A O 1
ATOM 2380 N N . ASN A 1 305 ? -21.660 4.485 -0.185 1.00 94.88 305 ASN A N 1
ATOM 2381 C CA . ASN A 1 305 ? -22.232 3.554 0.787 1.00 94.88 305 ASN A CA 1
ATOM 2382 C C . ASN A 1 305 ? -21.343 2.320 1.017 1.00 94.88 305 ASN A C 1
ATOM 2384 O O . ASN A 1 305 ? -21.744 1.450 1.785 1.00 94.88 305 ASN A O 1
ATOM 2388 N N . LEU A 1 306 ? -20.177 2.228 0.368 1.00 92.38 306 LEU A N 1
ATOM 2389 C CA . LEU A 1 306 ? -19.218 1.136 0.526 1.00 92.38 306 LEU A CA 1
ATOM 2390 C C . LEU A 1 306 ? -17.801 1.678 0.729 1.00 92.38 306 LEU A C 1
ATOM 2392 O O . LEU A 1 306 ? -17.405 2.639 0.072 1.00 92.38 306 LEU A O 1
ATOM 2396 N N . LEU A 1 307 ? -17.034 1.011 1.585 1.00 94.19 307 LEU A N 1
ATOM 2397 C CA . LEU A 1 307 ? -15.578 1.036 1.579 1.00 94.19 307 LEU A CA 1
ATOM 2398 C C . LEU A 1 307 ? -15.068 -0.401 1.712 1.00 94.19 307 LEU A C 1
ATOM 2400 O O . LEU A 1 307 ? -15.281 -1.038 2.745 1.00 94.19 307 LEU A O 1
ATOM 2404 N N . VAL A 1 308 ? -14.405 -0.909 0.673 1.00 88.31 308 VAL A N 1
ATOM 2405 C CA . VAL A 1 308 ? -13.676 -2.179 0.762 1.00 88.31 308 VAL A CA 1
ATOM 2406 C C . VAL A 1 308 ? -12.264 -1.852 1.234 1.00 88.31 308 VAL A C 1
ATOM 2408 O O . VAL A 1 308 ? -11.504 -1.209 0.512 1.00 88.31 308 VAL A O 1
ATOM 2411 N N . VAL A 1 309 ? -11.939 -2.226 2.470 1.00 92.69 309 VAL A N 1
ATOM 2412 C CA . VAL A 1 309 ? -10.636 -1.948 3.080 1.00 92.69 309 VAL A CA 1
ATOM 2413 C C . VAL A 1 309 ? -9.686 -3.128 2.928 1.00 92.69 309 VAL A C 1
ATOM 2415 O O . VAL A 1 309 ? -10.067 -4.288 3.061 1.00 92.69 309 VAL A O 1
ATOM 2418 N N . GLN A 1 310 ? -8.421 -2.822 2.682 1.00 85.25 310 GLN A N 1
ATOM 2419 C CA . GLN A 1 310 ? -7.344 -3.789 2.601 1.00 85.25 310 GLN A CA 1
ATOM 2420 C C . GLN A 1 310 ? -7.134 -4.477 3.952 1.00 85.25 310 GLN A C 1
ATOM 2422 O O . GLN A 1 310 ? -7.068 -3.832 5.000 1.00 85.25 310 GLN A O 1
ATOM 2427 N N . ASN A 1 311 ? -6.966 -5.792 3.928 1.00 82.88 311 ASN A N 1
ATOM 2428 C CA . ASN A 1 311 ? -6.586 -6.559 5.107 1.00 82.88 311 ASN A CA 1
ATOM 2429 C C . ASN A 1 311 ? -5.646 -7.704 4.717 1.00 82.88 311 ASN A C 1
ATOM 2431 O O . ASN A 1 311 ? -5.465 -7.989 3.530 1.00 82.88 311 ASN A O 1
ATOM 2435 N N . ALA A 1 312 ? -5.025 -8.337 5.708 1.00 72.44 312 ALA A N 1
ATOM 2436 C CA . ALA A 1 312 ? -4.146 -9.476 5.487 1.00 72.44 312 ALA A CA 1
ATOM 2437 C C . ALA A 1 312 ? -4.940 -10.719 5.045 1.00 72.44 312 ALA A C 1
ATOM 2439 O O . ALA A 1 312 ? -6.046 -10.973 5.524 1.00 72.44 312 ALA A O 1
ATOM 2440 N N . ARG A 1 313 ? -4.326 -11.540 4.187 1.00 72.81 313 ARG A N 1
ATOM 2441 C CA . ARG A 1 313 ? -4.887 -12.779 3.618 1.00 72.81 313 ARG A CA 1
ATOM 2442 C C . ARG A 1 313 ? -5.514 -13.748 4.627 1.00 72.81 313 ARG A C 1
ATOM 2444 O O . ARG A 1 313 ? -6.448 -14.463 4.292 1.00 72.81 313 ARG A O 1
ATOM 2451 N N . ASN A 1 314 ? -4.971 -13.790 5.838 1.00 71.94 314 ASN A N 1
ATOM 2452 C CA . ASN A 1 314 ? -5.358 -14.663 6.948 1.00 71.94 314 ASN A CA 1
ATOM 2453 C C . ASN A 1 314 ? -6.230 -13.975 8.010 1.00 71.94 314 ASN A C 1
ATOM 2455 O O . ASN A 1 314 ? -6.401 -14.518 9.104 1.00 71.94 314 ASN A O 1
ATOM 2459 N N . ALA A 1 315 ? -6.743 -12.776 7.738 1.00 80.50 315 ALA A N 1
ATOM 2460 C CA . ALA A 1 315 ? -7.749 -12.162 8.588 1.00 80.50 315 ALA A CA 1
ATOM 2461 C C . ALA A 1 315 ? -9.136 -12.782 8.318 1.00 80.50 315 ALA A C 1
ATOM 2463 O O . ALA A 1 315 ? -9.449 -13.085 7.169 1.00 80.50 315 ALA A O 1
ATOM 2464 N N . PRO A 1 316 ? -9.998 -12.951 9.337 1.00 84.75 316 PRO A N 1
ATOM 2465 C CA . PRO A 1 316 ? -11.355 -13.445 9.122 1.00 84.75 316 PRO A CA 1
ATOM 2466 C C . PRO A 1 316 ? -12.207 -12.374 8.432 1.00 84.75 316 PRO A C 1
ATOM 2468 O O . PRO A 1 316 ? -12.222 -11.228 8.886 1.00 84.75 316 PRO A O 1
ATOM 2471 N N . LEU A 1 317 ? -12.928 -12.754 7.375 1.00 88.88 317 LEU A N 1
ATOM 2472 C CA . LEU A 1 317 ? -13.834 -11.881 6.620 1.00 88.88 317 LEU A CA 1
ATOM 2473 C C . LEU A 1 317 ? -14.901 -11.246 7.528 1.00 88.88 317 LEU A C 1
ATOM 2475 O O . LEU A 1 317 ? -15.508 -11.914 8.370 1.00 88.88 317 LEU A O 1
ATOM 2479 N N . TRP A 1 318 ? -15.150 -9.950 7.344 1.00 95.50 318 TRP A N 1
ATOM 2480 C CA . TRP A 1 318 ? -16.078 -9.181 8.181 1.00 95.50 318 TRP A CA 1
ATOM 2481 C C . TRP A 1 318 ? -16.807 -8.076 7.422 1.00 95.50 318 TRP A C 1
ATOM 2483 O O . TRP A 1 318 ? -16.402 -7.630 6.348 1.00 95.50 318 TRP A O 1
ATOM 2493 N N . PHE A 1 319 ? -17.887 -7.607 8.039 1.00 97.94 319 PHE A N 1
ATOM 2494 C CA . PHE A 1 319 ? -18.772 -6.570 7.539 1.00 97.94 319 PHE A CA 1
ATOM 2495 C C . PHE A 1 319 ? -19.237 -5.691 8.704 1.00 97.94 319 PHE A C 1
ATOM 2497 O O . PHE A 1 319 ? -19.713 -6.187 9.723 1.00 97.94 319 PHE A O 1
ATOM 2504 N N . ALA A 1 320 ? -19.127 -4.377 8.551 1.00 98.06 320 ALA A N 1
ATOM 2505 C CA . ALA A 1 320 ? -19.651 -3.376 9.467 1.00 98.06 320 ALA A CA 1
ATOM 2506 C C . ALA A 1 320 ? -20.699 -2.537 8.729 1.00 98.06 320 ALA A C 1
ATOM 2508 O O . ALA A 1 320 ? -20.369 -1.774 7.821 1.00 98.06 320 ALA A O 1
ATOM 2509 N N . PHE A 1 321 ? -21.964 -2.689 9.116 1.00 98.50 321 PHE A N 1
ATOM 2510 C CA . PHE A 1 321 ? -23.093 -1.932 8.584 1.00 98.50 321 PHE A CA 1
ATOM 2511 C C . PHE A 1 321 ? -23.418 -0.794 9.550 1.00 98.50 321 PHE A C 1
ATOM 2513 O O . PHE A 1 321 ? -23.911 -1.036 10.648 1.00 98.50 321 PHE A O 1
ATOM 2520 N N . PHE A 1 322 ? -23.155 0.447 9.156 1.00 98.31 322 PHE A N 1
ATOM 2521 C CA . PHE A 1 322 ? -23.430 1.642 9.949 1.00 98.31 322 PHE A CA 1
ATOM 2522 C C . PHE A 1 322 ? -24.674 2.373 9.434 1.00 98.31 322 PHE A C 1
ATOM 2524 O O . PHE A 1 322 ? -24.774 2.660 8.241 1.00 98.31 322 PHE A O 1
ATOM 2531 N N . ASP A 1 323 ? -25.601 2.703 10.333 1.00 97.69 323 ASP A N 1
ATOM 2532 C CA . ASP A 1 323 ? -26.724 3.606 10.084 1.00 97.69 323 ASP A CA 1
ATOM 2533 C C . ASP A 1 323 ? -26.485 4.965 10.758 1.00 97.69 323 ASP A C 1
ATOM 2535 O O . ASP A 1 323 ? -26.595 5.124 11.977 1.00 97.69 323 ASP A O 1
ATOM 2539 N N . LYS A 1 324 ? -26.235 5.982 9.931 1.00 95.19 324 LYS A N 1
ATOM 2540 C CA . LYS A 1 324 ? -26.034 7.373 10.356 1.00 95.19 324 LYS A CA 1
ATOM 2541 C C . LYS A 1 324 ? -27.228 7.980 11.100 1.00 95.19 324 LYS A C 1
ATOM 2543 O O . LYS A 1 324 ? -27.029 8.909 11.879 1.00 95.19 324 LYS A O 1
ATOM 2548 N N . ALA A 1 325 ? -28.456 7.511 10.863 1.00 93.31 325 ALA A N 1
ATOM 2549 C CA . ALA A 1 325 ? -29.649 8.116 11.457 1.00 93.31 325 ALA A CA 1
ATOM 2550 C C . ALA A 1 325 ? -29.856 7.730 12.933 1.00 93.31 325 ALA A C 1
ATOM 2552 O O . ALA A 1 325 ? -30.382 8.532 13.706 1.00 93.31 325 ALA A O 1
ATOM 2553 N N . SER A 1 326 ? -29.449 6.518 13.323 1.00 94.88 326 SER A N 1
ATOM 2554 C CA . SER A 1 326 ? -29.517 6.006 14.699 1.00 94.88 326 SER A CA 1
ATOM 2555 C C . SER A 1 326 ? -28.163 5.915 15.406 1.00 94.88 326 SER A C 1
ATOM 2557 O O . SER A 1 326 ? -28.134 5.615 16.598 1.00 94.88 326 SER A O 1
ATOM 2559 N N . GLY A 1 327 ? -27.054 6.123 14.688 1.00 95.56 327 GLY A N 1
ATOM 2560 C CA . GLY A 1 327 ? -25.693 5.958 15.205 1.00 95.56 327 GLY A CA 1
ATOM 2561 C C . GLY A 1 327 ? -25.244 4.499 15.342 1.00 95.56 327 GLY A C 1
ATOM 2562 O O . GLY A 1 327 ? -24.094 4.234 15.698 1.00 95.56 327 GLY A O 1
ATOM 2563 N N . LYS A 1 328 ? -26.129 3.534 15.065 1.00 97.81 328 LYS A N 1
ATOM 2564 C CA . LYS A 1 328 ? -25.835 2.109 15.210 1.00 97.81 328 LYS A CA 1
ATOM 2565 C C . LYS A 1 328 ? -24.848 1.609 14.159 1.00 97.81 328 LYS A C 1
ATOM 2567 O O . LYS A 1 328 ? -25.001 1.892 12.975 1.00 97.81 328 LYS A O 1
ATOM 2572 N N . CYS A 1 329 ? -23.932 0.747 14.580 1.00 98.19 329 CYS A N 1
ATOM 2573 C CA . CYS A 1 329 ? -23.177 -0.151 13.720 1.00 98.19 329 CYS A CA 1
ATOM 2574 C C . CYS A 1 329 ? -23.485 -1.605 14.096 1.00 98.19 329 CYS A C 1
ATOM 2576 O O . CYS A 1 329 ? -23.331 -1.982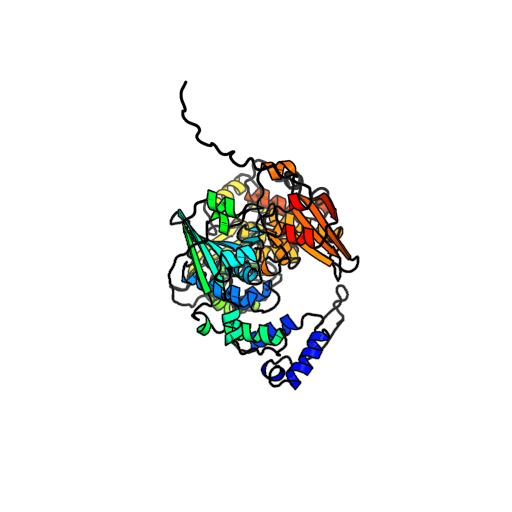 15.259 1.00 98.19 329 CYS A O 1
ATOM 2578 N N . ALA A 1 330 ? -23.922 -2.406 13.123 1.00 98.00 330 ALA A N 1
ATOM 2579 C CA . ALA A 1 330 ? -23.999 -3.859 13.222 1.00 98.00 330 ALA A CA 1
ATOM 2580 C C . ALA A 1 330 ? -22.728 -4.456 12.600 1.00 98.00 330 ALA A C 1
ATOM 2582 O O . ALA A 1 330 ? -22.511 -4.356 11.391 1.00 98.00 330 ALA A O 1
ATOM 2583 N N . TYR A 1 331 ? -21.888 -5.056 13.438 1.00 98.12 331 TYR A N 1
ATOM 2584 C CA . TYR A 1 331 ? -20.675 -5.762 13.038 1.00 98.12 331 TYR A CA 1
ATOM 2585 C C . TYR A 1 331 ? -20.953 -7.260 12.952 1.00 98.12 331 TYR A C 1
ATOM 2587 O O . TYR A 1 331 ? -21.543 -7.845 13.865 1.00 98.12 331 TYR A O 1
ATOM 2595 N N . ILE A 1 332 ? -20.522 -7.868 11.853 1.00 97.31 332 ILE A N 1
ATOM 2596 C CA . ILE A 1 332 ? -20.684 -9.282 11.531 1.00 97.31 332 ILE A CA 1
ATOM 2597 C C . ILE A 1 332 ? -19.322 -9.802 11.077 1.00 97.31 332 ILE A C 1
ATOM 2599 O O . ILE A 1 332 ? -18.731 -9.270 10.141 1.00 97.31 332 ILE A O 1
ATOM 2603 N N . GLU A 1 333 ? -18.846 -10.863 11.711 1.00 92.31 333 GLU A N 1
ATOM 2604 C CA . GLU A 1 333 ? -17.697 -11.640 11.256 1.00 92.31 333 GLU A CA 1
ATOM 2605 C C . GLU A 1 333 ? -18.182 -13.015 10.803 1.00 92.31 333 GLU A C 1
ATOM 2607 O O . GLU A 1 333 ? -19.161 -13.552 11.340 1.00 92.31 333 GLU A O 1
ATOM 2612 N N . VAL A 1 334 ? -17.516 -13.580 9.802 1.00 89.62 334 VAL A N 1
ATOM 2613 C CA . VAL A 1 334 ? -17.878 -14.880 9.244 1.00 89.62 334 VAL A CA 1
ATOM 2614 C C . VAL A 1 334 ? -16.701 -15.848 9.258 1.00 89.62 334 VAL A C 1
ATOM 2616 O O . VAL A 1 334 ? -15.539 -15.463 9.138 1.00 89.62 334 VAL A O 1
ATOM 2619 N N . THR A 1 335 ? -17.016 -17.132 9.393 1.00 80.25 335 THR A N 1
ATOM 2620 C CA . THR A 1 335 ? -16.094 -18.229 9.092 1.00 80.25 335 THR A CA 1
ATOM 2621 C C . THR A 1 335 ? -16.563 -18.897 7.811 1.00 80.25 335 THR A C 1
ATOM 2623 O O . THR A 1 335 ? -17.765 -18.996 7.567 1.00 80.25 335 THR A O 1
ATOM 2626 N N . TYR A 1 336 ? -15.595 -19.326 7.013 1.00 73.75 336 TYR A N 1
ATOM 2627 C CA . TYR A 1 336 ? -15.776 -20.094 5.792 1.00 73.75 336 TYR A CA 1
ATOM 2628 C C . TYR A 1 336 ? -14.665 -21.157 5.703 1.00 73.75 336 TYR A C 1
ATOM 2630 O O . TYR A 1 336 ? -14.062 -21.484 6.731 1.00 73.75 336 TYR A O 1
ATOM 2638 N N . GLU A 1 337 ? -14.434 -21.745 4.526 1.00 61.41 337 GLU A N 1
ATOM 2639 C CA . GLU A 1 337 ? -13.674 -22.995 4.340 1.00 61.41 337 GLU A CA 1
ATOM 2640 C C . GLU A 1 337 ? -14.379 -24.175 5.034 1.00 61.41 337 GLU A C 1
ATOM 2642 O O . GLU A 1 337 ? -15.130 -24.919 4.417 1.00 61.41 337 GLU A O 1
ATOM 2647 N N . ASN A 1 338 ? -14.178 -24.343 6.341 1.00 62.38 338 ASN A N 1
ATOM 2648 C CA . ASN A 1 338 ? -14.546 -25.569 7.052 1.00 62.38 338 ASN A CA 1
ATOM 2649 C C . ASN A 1 338 ? -16.036 -25.633 7.450 1.00 62.38 338 ASN A C 1
ATOM 2651 O O . ASN A 1 338 ? -16.580 -26.726 7.622 1.00 62.38 338 ASN A O 1
ATOM 2655 N N . GLU A 1 339 ? -16.683 -24.482 7.653 1.00 65.06 339 GLU A N 1
ATOM 2656 C CA . GLU A 1 339 ? -18.126 -24.357 7.902 1.00 65.06 339 GLU A CA 1
ATOM 2657 C C . GLU A 1 339 ? -18.560 -22.901 7.686 1.00 65.06 339 GLU A C 1
ATOM 2659 O O . GLU A 1 339 ? -18.182 -22.020 8.463 1.00 65.06 339 GLU A O 1
ATOM 2664 N N . ASP A 1 340 ? -19.386 -22.666 6.670 1.00 77.62 340 ASP A N 1
ATOM 2665 C CA . ASP A 1 340 ? -19.874 -21.337 6.309 1.00 77.62 340 ASP A CA 1
ATOM 2666 C C . ASP A 1 340 ? -20.974 -20.835 7.255 1.00 77.62 340 ASP A C 1
ATOM 2668 O O . ASP A 1 340 ? -22.095 -21.353 7.294 1.00 77.62 340 ASP A O 1
ATOM 2672 N N . LYS A 1 341 ? -20.645 -19.807 8.044 1.00 85.81 341 LYS A N 1
ATOM 2673 C CA . LYS A 1 341 ? -21.561 -19.195 9.020 1.00 85.81 341 LYS A CA 1
ATOM 2674 C C . LYS A 1 341 ? -21.107 -17.813 9.471 1.00 85.81 341 LYS A C 1
ATOM 2676 O O . LYS A 1 341 ? -19.918 -17.499 9.492 1.00 85.81 341 LYS A O 1
ATOM 2681 N N . ILE A 1 342 ? -22.061 -17.038 9.984 1.00 89.31 342 ILE A N 1
ATOM 2682 C CA . ILE A 1 342 ? -21.763 -15.931 10.899 1.00 89.31 342 ILE A CA 1
ATOM 2683 C C . ILE A 1 342 ? -21.099 -16.521 12.151 1.00 89.31 342 ILE A C 1
ATOM 2685 O O . ILE A 1 342 ? -21.705 -17.316 12.873 1.00 89.31 342 ILE A O 1
ATOM 2689 N N . SER A 1 343 ? -19.838 -16.160 12.381 1.00 87.31 343 SER A N 1
ATOM 2690 C CA . SER A 1 343 ? -19.029 -16.628 13.511 1.00 87.31 343 SER A CA 1
ATOM 2691 C C . SER A 1 343 ? -19.217 -15.738 14.739 1.00 87.31 343 SER A C 1
ATOM 2693 O O . SER A 1 343 ? -19.213 -16.228 15.871 1.00 87.31 343 SER A O 1
ATOM 2695 N N . TYR A 1 344 ? -19.443 -14.442 14.511 1.00 92.25 344 TYR A N 1
ATOM 2696 C CA . TYR A 1 344 ? -19.684 -13.434 15.533 1.00 92.25 344 TYR A CA 1
ATOM 2697 C C . TYR A 1 344 ? -20.585 -12.317 14.992 1.00 92.25 344 TYR A C 1
ATOM 2699 O O . TYR A 1 344 ? -20.466 -11.914 13.838 1.00 92.25 344 TYR A O 1
ATOM 2707 N N . GLN A 1 345 ? -21.473 -11.788 15.836 1.00 95.62 345 GLN A N 1
ATOM 2708 C CA . GLN A 1 345 ? -22.289 -10.614 15.527 1.00 95.62 345 GLN A CA 1
ATOM 2709 C C . GLN A 1 345 ? -22.497 -9.770 16.787 1.00 95.62 345 GLN A C 1
ATOM 2711 O O . GLN A 1 345 ? -22.771 -10.309 17.862 1.00 95.62 345 GLN A O 1
ATOM 2716 N N . VAL A 1 346 ? -22.438 -8.445 16.642 1.00 96.81 346 VAL A N 1
ATOM 2717 C CA . VAL A 1 346 ? -22.826 -7.484 17.683 1.00 96.81 346 VAL A CA 1
ATOM 2718 C C . VAL A 1 346 ? -23.347 -6.187 17.058 1.00 96.81 346 VAL A C 1
ATOM 2720 O O . VAL A 1 346 ? -22.914 -5.797 15.975 1.00 96.81 346 VAL A O 1
ATOM 2723 N N . THR A 1 347 ? -24.248 -5.492 17.755 1.00 97.75 347 THR A N 1
ATOM 2724 C CA . THR A 1 347 ? -24.747 -4.169 17.351 1.00 97.75 347 THR A CA 1
ATOM 2725 C C . THR A 1 347 ? -24.538 -3.166 18.475 1.00 97.75 347 THR A C 1
ATOM 2727 O O . THR A 1 347 ? -24.974 -3.392 19.603 1.00 97.75 347 THR A O 1
ATOM 2730 N N . GLU A 1 348 ? -23.912 -2.035 18.165 1.00 97.81 348 GLU A N 1
ATOM 2731 C CA . GLU A 1 348 ? -23.550 -0.986 19.124 1.00 97.81 348 GLU A CA 1
ATOM 2732 C C . GLU A 1 348 ? -23.862 0.405 18.566 1.00 97.81 348 GLU A C 1
ATOM 2734 O O . GLU A 1 348 ? -23.832 0.596 17.355 1.00 97.81 348 GLU A O 1
ATOM 2739 N N . ASN A 1 349 ? -24.134 1.396 19.423 1.00 96.94 349 ASN A N 1
ATOM 2740 C CA . ASN A 1 349 ? -24.128 2.795 18.979 1.00 96.94 349 ASN A CA 1
ATOM 2741 C C . ASN A 1 349 ? -22.676 3.290 18.958 1.00 96.94 349 ASN A C 1
ATOM 2743 O O . ASN A 1 349 ? -22.011 3.255 19.992 1.00 96.94 349 ASN A O 1
ATOM 2747 N N . ILE A 1 350 ? -22.201 3.734 17.792 1.00 97.06 350 ILE A N 1
ATOM 2748 C CA . ILE A 1 350 ? -20.842 4.252 17.593 1.00 97.06 350 ILE A CA 1
ATOM 2749 C C . ILE A 1 350 ? -20.800 5.765 17.329 1.00 97.06 350 ILE A C 1
ATOM 2751 O O . ILE A 1 350 ? -19.725 6.285 17.037 1.00 97.06 350 ILE A O 1
ATOM 2755 N N . ASN A 1 351 ? -21.936 6.469 17.416 1.00 96.81 351 ASN A N 1
ATOM 2756 C CA . ASN A 1 351 ? -22.036 7.913 17.190 1.00 96.81 351 ASN A CA 1
ATOM 2757 C C . ASN A 1 351 ? -21.086 8.690 18.111 1.00 96.81 351 ASN A C 1
ATOM 2759 O O . ASN A 1 351 ? -21.301 8.776 19.324 1.00 96.81 351 ASN A O 1
ATOM 2763 N N . PHE A 1 352 ? -20.044 9.285 17.532 1.00 95.56 352 PHE A N 1
ATOM 2764 C CA . PHE A 1 352 ? -18.975 9.918 18.296 1.00 95.56 352 PHE A CA 1
ATOM 2765 C C . PHE A 1 352 ? -19.466 11.056 19.204 1.00 95.56 352 PHE A C 1
ATOM 2767 O O . PHE A 1 352 ? -18.946 11.208 20.310 1.00 95.56 352 PHE A O 1
ATOM 2774 N N . ASP A 1 353 ? -20.498 11.803 18.802 1.00 94.00 353 ASP A N 1
ATOM 2775 C CA . ASP A 1 353 ? -21.074 12.876 19.624 1.00 94.00 353 ASP A CA 1
ATOM 2776 C C . ASP A 1 353 ? -21.713 12.332 20.916 1.00 94.00 353 ASP A C 1
ATOM 2778 O O . ASP A 1 353 ? -21.642 12.977 21.960 1.00 94.00 353 ASP A O 1
ATOM 2782 N N . GLU A 1 354 ? -22.292 11.126 20.888 1.00 94.75 354 GLU A N 1
ATOM 2783 C CA . GLU A 1 354 ? -22.841 10.455 22.077 1.00 94.75 354 GLU A CA 1
ATOM 2784 C C . GLU A 1 354 ? -21.742 9.797 22.924 1.00 94.75 354 GLU A C 1
ATOM 2786 O O . GLU A 1 354 ? -21.756 9.895 24.158 1.00 94.75 354 GLU A O 1
ATOM 2791 N N . LEU A 1 355 ? -20.765 9.158 22.268 1.00 94.31 355 LEU A N 1
ATOM 2792 C CA . LEU A 1 355 ? -19.641 8.488 22.929 1.00 94.31 355 LEU A CA 1
ATOM 2793 C C . LEU A 1 355 ? -18.701 9.472 23.642 1.00 94.31 355 LEU A C 1
ATOM 2795 O O . LEU A 1 355 ? -18.175 9.148 24.706 1.00 94.31 355 LEU A O 1
ATOM 2799 N N . SER A 1 356 ? -18.509 10.673 23.089 1.00 92.00 356 SER A N 1
ATOM 2800 C CA . SER A 1 356 ? -17.640 11.722 23.644 1.00 92.00 356 SER A CA 1
ATOM 2801 C C . SER A 1 356 ? -18.362 12.721 24.564 1.00 92.00 356 SER A C 1
ATOM 2803 O O . SER A 1 356 ? -17.702 13.498 25.256 1.00 92.00 356 SER A O 1
ATOM 2805 N N . ALA A 1 357 ? -19.701 12.672 24.648 1.00 92.50 357 ALA A N 1
ATOM 2806 C CA . ALA A 1 357 ? -20.531 13.629 25.394 1.00 92.50 357 ALA A CA 1
ATOM 2807 C C . ALA A 1 357 ? -20.172 13.792 26.884 1.00 92.50 357 ALA A C 1
ATOM 2809 O O . ALA A 1 357 ? -20.463 14.828 27.488 1.00 92.50 357 ALA A O 1
ATOM 2810 N N . SER A 1 358 ? -19.601 12.762 27.516 1.00 94.12 358 SER A N 1
ATOM 2811 C CA . SER A 1 358 ? -19.255 12.782 28.939 1.00 94.12 358 SER A CA 1
ATOM 2812 C C . SER A 1 358 ? -18.130 11.803 29.275 1.00 94.12 358 SER A C 1
ATOM 2814 O O . SER A 1 358 ? -17.930 10.815 28.574 1.00 94.12 358 SER A O 1
ATOM 2816 N N . GLN A 1 359 ? -17.444 12.013 30.404 1.00 92.94 359 GLN A N 1
ATOM 2817 C CA . GLN A 1 359 ? -16.439 11.059 30.893 1.00 92.94 359 GLN A CA 1
ATOM 2818 C C . GLN A 1 359 ? -17.039 9.672 31.201 1.00 92.94 359 GLN A C 1
ATOM 2820 O O . GLN A 1 359 ? -16.330 8.674 31.123 1.00 92.94 359 GLN A O 1
ATOM 2825 N N . GLU A 1 360 ? -18.333 9.601 31.533 1.00 95.12 360 GLU A N 1
ATOM 2826 C CA . GLU A 1 360 ? -19.060 8.345 31.761 1.00 95.12 360 GLU A CA 1
ATOM 2827 C C . GLU A 1 360 ? -19.284 7.597 30.435 1.00 95.12 360 GLU A C 1
ATOM 2829 O O . GLU A 1 360 ? -18.956 6.414 30.347 1.00 95.12 360 GLU A O 1
ATOM 2834 N N . SER A 1 361 ? -19.708 8.307 29.380 1.00 95.00 361 SER A N 1
ATOM 2835 C CA . SER A 1 361 ? -19.791 7.789 28.003 1.00 95.00 361 SER A CA 1
ATOM 2836 C C . SER A 1 361 ? -18.428 7.284 27.511 1.00 95.00 361 SER A C 1
ATOM 2838 O O . SER A 1 361 ? -18.306 6.143 27.066 1.00 95.00 361 SER A O 1
ATOM 2840 N N . ILE A 1 362 ? -17.386 8.111 27.664 1.00 95.69 362 ILE A N 1
ATOM 2841 C CA . ILE A 1 362 ? -16.016 7.814 27.230 1.00 95.69 362 ILE A CA 1
ATOM 2842 C C . ILE A 1 362 ? -15.465 6.590 27.970 1.00 95.69 362 ILE A C 1
ATOM 2844 O O . ILE A 1 362 ? -14.836 5.734 27.346 1.00 95.69 362 ILE A O 1
ATOM 2848 N N . ALA A 1 363 ? -15.701 6.471 29.281 1.00 95.06 363 ALA A N 1
ATOM 2849 C CA . ALA A 1 363 ? -15.266 5.319 30.067 1.00 95.06 363 ALA A CA 1
ATOM 2850 C C . ALA A 1 363 ? -15.997 4.033 29.651 1.00 95.06 363 ALA A C 1
ATOM 2852 O O . ALA A 1 363 ? -15.343 3.019 29.411 1.00 95.06 363 ALA A O 1
ATOM 2853 N N . ALA A 1 364 ? -17.325 4.088 29.499 1.00 95.00 364 ALA A N 1
ATOM 2854 C CA . ALA A 1 364 ? -18.135 2.946 29.079 1.00 95.00 364 ALA A CA 1
ATOM 2855 C C . ALA A 1 364 ? -17.777 2.459 27.663 1.00 95.00 364 ALA A C 1
ATOM 2857 O O . ALA A 1 364 ? -17.735 1.254 27.422 1.00 95.00 364 ALA A O 1
ATOM 2858 N N . TRP A 1 365 ? -17.466 3.368 26.731 1.00 95.75 365 TRP A N 1
ATOM 2859 C CA . TRP A 1 365 ? -16.982 2.972 25.407 1.00 95.75 365 TRP A CA 1
ATOM 2860 C C . TRP A 1 365 ? -15.540 2.457 25.435 1.00 95.75 365 TRP A C 1
ATOM 2862 O O . TRP A 1 365 ? -15.221 1.474 24.772 1.00 95.75 365 TRP A O 1
ATOM 2872 N N . SER A 1 366 ? -14.672 3.050 26.257 1.00 95.06 366 SER A N 1
ATOM 2873 C CA . SER A 1 366 ? -13.291 2.574 26.413 1.00 95.06 366 SER A CA 1
ATOM 2874 C C . SER A 1 366 ? -13.221 1.166 27.009 1.00 95.06 366 SER A C 1
ATOM 2876 O O . SER A 1 366 ? -12.310 0.418 26.670 1.00 95.06 366 SER A O 1
ATOM 2878 N N . GLU A 1 367 ? -14.184 0.761 27.844 1.00 95.12 367 GLU A N 1
ATOM 2879 C CA . GLU A 1 367 ? -14.323 -0.639 28.270 1.00 95.12 367 GLU A CA 1
ATOM 2880 C C . GLU A 1 367 ? -14.577 -1.567 27.068 1.00 95.12 367 GLU A C 1
ATOM 2882 O O . GLU A 1 367 ? -13.900 -2.586 26.949 1.00 95.12 367 GLU A O 1
ATOM 2887 N N . LYS A 1 368 ? -15.450 -1.176 26.127 1.00 94.38 368 LYS A N 1
ATOM 2888 C CA . LYS A 1 368 ? -15.749 -1.951 24.906 1.00 94.38 368 LYS A CA 1
ATOM 2889 C C . LYS A 1 368 ? -14.583 -2.005 23.914 1.00 94.38 368 LYS A C 1
ATOM 2891 O O . LYS A 1 368 ? -14.329 -3.052 23.320 1.00 94.38 368 LYS A O 1
ATOM 2896 N N . VAL A 1 369 ? -13.842 -0.903 23.769 1.00 91.44 369 VAL A N 1
ATOM 2897 C CA . VAL A 1 369 ? -12.592 -0.862 22.988 1.00 91.44 369 VAL A CA 1
ATOM 2898 C C . VAL A 1 369 ? -11.553 -1.808 23.598 1.00 91.44 369 VAL A C 1
ATOM 2900 O O . VAL A 1 369 ? -10.995 -2.650 22.901 1.00 91.44 369 VAL A O 1
ATOM 2903 N N . ASN A 1 370 ? -11.347 -1.747 24.917 1.00 89.94 370 ASN A N 1
ATOM 2904 C CA . ASN A 1 370 ? -10.407 -2.629 25.616 1.00 89.94 370 ASN A CA 1
ATOM 2905 C C . ASN A 1 370 ? -10.845 -4.105 25.609 1.00 89.94 370 ASN A C 1
ATOM 2907 O O . ASN A 1 370 ? -9.991 -4.991 25.607 1.00 89.94 370 ASN A O 1
ATOM 2911 N N . SER A 1 371 ? -12.153 -4.388 25.587 1.00 91.69 371 SER A N 1
ATOM 2912 C CA . SER A 1 371 ? -12.690 -5.750 25.470 1.00 91.69 371 SER A CA 1
ATOM 2913 C C . SER A 1 371 ? -12.682 -6.303 24.042 1.00 91.69 371 SER A C 1
ATOM 2915 O O . SER A 1 371 ? -13.071 -7.454 23.861 1.00 91.69 371 SER A O 1
ATOM 2917 N N . LYS A 1 372 ? -12.281 -5.499 23.046 1.00 91.19 372 LYS A N 1
ATOM 2918 C CA . LYS A 1 372 ? -12.339 -5.808 21.611 1.00 91.19 372 LYS A CA 1
ATOM 2919 C C . LYS A 1 372 ? -13.731 -6.224 21.116 1.00 91.19 372 LYS A C 1
ATOM 2921 O O . LYS A 1 372 ? -13.912 -7.312 20.574 1.00 91.19 372 LYS A O 1
ATOM 2926 N N . ILE A 1 373 ? -14.733 -5.366 21.330 1.00 95.06 373 ILE A N 1
ATOM 2927 C CA . ILE A 1 373 ? -16.129 -5.649 20.944 1.00 95.06 373 ILE A CA 1
ATOM 2928 C C . ILE A 1 373 ? -16.331 -5.877 19.430 1.00 95.06 373 ILE A C 1
ATOM 2930 O O . ILE A 1 373 ? -17.312 -6.487 19.034 1.00 95.06 373 ILE A O 1
ATOM 2934 N N . PHE A 1 374 ? -15.406 -5.429 18.580 1.00 94.12 374 PHE A N 1
ATOM 2935 C CA . PHE A 1 374 ? -15.391 -5.669 17.135 1.00 94.12 374 PHE A CA 1
ATOM 2936 C C . PHE A 1 374 ? -14.135 -6.472 16.727 1.00 94.12 374 PHE A C 1
ATOM 2938 O O . PHE A 1 374 ? -13.516 -6.208 15.696 1.00 94.12 374 PHE A O 1
ATOM 2945 N N . ASN A 1 375 ? -13.717 -7.423 17.571 1.00 88.56 375 ASN A N 1
ATOM 2946 C CA . ASN A 1 375 ? -12.576 -8.329 17.376 1.00 88.56 375 ASN A CA 1
ATOM 2947 C C . ASN A 1 375 ? -11.224 -7.646 17.056 1.00 88.56 375 ASN A C 1
ATOM 2949 O O . ASN A 1 375 ? -10.324 -8.259 16.483 1.00 88.56 375 ASN A O 1
ATOM 2953 N N . GLY A 1 376 ? -11.023 -6.394 17.482 1.00 86.44 376 GLY A N 1
ATOM 2954 C CA . GLY A 1 376 ? -9.805 -5.612 17.233 1.00 86.44 376 GLY A CA 1
ATOM 2955 C C . GLY A 1 376 ? -9.937 -4.558 16.129 1.00 86.44 376 GLY A C 1
ATOM 2956 O O . GLY A 1 376 ? -8.965 -3.861 15.841 1.00 86.44 376 GLY A O 1
ATOM 2957 N N . ARG A 1 377 ? -11.117 -4.429 15.507 1.00 93.06 377 ARG A N 1
ATOM 2958 C CA . ARG A 1 377 ? -11.409 -3.466 14.427 1.00 93.06 377 ARG A CA 1
ATOM 2959 C C . ARG A 1 377 ? -12.050 -2.172 14.940 1.00 93.06 377 ARG A C 1
ATOM 2961 O O . ARG A 1 377 ? -12.557 -1.372 14.155 1.00 93.06 377 ARG A O 1
ATOM 2968 N N . GLU A 1 378 ? -12.031 -1.936 16.253 1.00 94.19 378 GLU A N 1
ATOM 2969 C CA . GLU A 1 378 ? -12.813 -0.872 16.892 1.00 94.19 378 GLU A CA 1
ATOM 2970 C C . GLU A 1 378 ? -12.385 0.521 16.455 1.00 94.19 378 GLU A C 1
ATOM 2972 O O . GLU A 1 378 ? -13.239 1.384 16.262 1.00 94.19 378 GLU A O 1
ATOM 2977 N N . PHE A 1 379 ? -11.082 0.739 16.267 1.00 93.50 379 PHE A N 1
ATOM 2978 C CA . PHE A 1 379 ? -10.584 2.029 15.810 1.00 93.50 379 PHE A CA 1
ATOM 2979 C C . PHE A 1 379 ? -10.982 2.292 14.350 1.00 93.50 379 PHE A C 1
ATOM 2981 O O . PHE A 1 379 ? -11.549 3.343 14.074 1.00 93.50 379 PHE A O 1
ATOM 2988 N N . ALA A 1 380 ? -10.804 1.316 13.451 1.00 93.88 380 ALA A N 1
ATOM 2989 C CA . ALA A 1 380 ? -11.213 1.415 12.047 1.00 93.88 380 ALA A CA 1
ATOM 2990 C C . ALA A 1 380 ? -12.711 1.722 11.894 1.00 93.88 380 ALA A C 1
ATOM 2992 O O . ALA A 1 380 ? -13.089 2.690 11.232 1.00 93.88 380 ALA A O 1
ATOM 2993 N N . ILE A 1 381 ? -13.562 0.918 12.543 1.00 96.44 381 ILE A N 1
ATOM 2994 C CA . ILE A 1 381 ? -15.024 1.044 12.475 1.00 96.44 381 ILE A CA 1
ATOM 2995 C C . ILE A 1 381 ? -15.482 2.372 13.082 1.00 96.44 381 ILE A C 1
ATOM 2997 O O . ILE A 1 381 ? -16.322 3.050 12.497 1.00 96.44 381 ILE A O 1
ATOM 3001 N N . LEU A 1 382 ? -14.910 2.798 14.211 1.00 95.25 382 LEU A N 1
ATOM 3002 C CA . LEU A 1 382 ? -15.286 4.069 14.824 1.00 95.25 382 LEU A CA 1
ATOM 3003 C C . LEU A 1 382 ? -14.852 5.272 13.976 1.00 95.25 382 LEU A C 1
ATOM 3005 O O . LEU A 1 382 ? -15.682 6.149 13.730 1.00 95.25 382 LEU A O 1
ATOM 3009 N N . THR A 1 383 ? -13.592 5.345 13.535 1.00 95.75 383 THR A N 1
ATOM 3010 C CA . THR A 1 383 ? -13.083 6.563 12.884 1.00 95.75 383 THR A CA 1
ATOM 3011 C C . THR A 1 383 ? -13.590 6.721 11.457 1.00 95.75 383 THR A C 1
ATOM 3013 O O . THR A 1 383 ? -14.014 7.818 11.095 1.00 95.75 383 THR A O 1
ATOM 3016 N N . ILE A 1 384 ? -13.642 5.648 10.660 1.00 97.25 384 ILE A N 1
ATOM 3017 C CA . ILE A 1 384 ? -14.111 5.730 9.270 1.00 97.25 384 ILE A CA 1
ATOM 3018 C C . ILE A 1 384 ? -15.619 6.008 9.218 1.00 97.25 384 ILE A C 1
ATOM 3020 O O . ILE A 1 384 ? -16.042 6.935 8.524 1.00 97.25 384 ILE A O 1
ATOM 3024 N N . SER A 1 385 ? -16.441 5.263 9.969 1.00 97.19 385 SER A N 1
ATOM 3025 C CA . SER A 1 385 ? -17.901 5.428 9.916 1.00 97.19 385 SER A CA 1
ATOM 3026 C C . SER A 1 385 ? -18.353 6.806 10.403 1.00 97.19 385 SER A C 1
ATOM 3028 O O . SER A 1 385 ? -19.224 7.409 9.777 1.00 97.19 385 SER A O 1
ATOM 3030 N N . ASN A 1 386 ? -17.740 7.352 11.462 1.00 97.31 386 ASN A N 1
ATOM 3031 C CA . ASN A 1 386 ? -18.066 8.703 11.927 1.00 97.31 386 ASN A CA 1
ATOM 3032 C C . ASN A 1 386 ? -17.507 9.797 10.998 1.00 97.31 386 ASN A C 1
ATOM 3034 O O . ASN A 1 386 ? -18.203 10.787 10.760 1.00 97.31 386 ASN A O 1
ATOM 3038 N N . ALA A 1 387 ? -16.317 9.624 10.407 1.00 96.25 387 ALA A N 1
ATOM 3039 C CA . ALA A 1 387 ? -15.787 10.588 9.438 1.00 96.25 387 ALA A CA 1
ATOM 3040 C C . ALA A 1 387 ? -16.683 10.666 8.196 1.00 96.25 387 ALA A C 1
ATOM 3042 O O . ALA A 1 387 ? -17.055 11.760 7.765 1.00 96.25 387 ALA A O 1
ATOM 3043 N N . TRP A 1 388 ? -17.126 9.515 7.680 1.00 96.44 388 TRP A N 1
ATOM 3044 C CA . TRP A 1 388 ? -18.156 9.439 6.643 1.00 96.44 388 TRP A CA 1
ATOM 3045 C C . TRP A 1 388 ? -19.476 10.088 7.095 1.00 96.44 388 TRP A C 1
ATOM 3047 O O . TRP A 1 388 ? -20.079 10.856 6.339 1.00 96.44 388 TRP A O 1
ATOM 3057 N N . ALA A 1 389 ? -19.897 9.869 8.349 1.00 96.06 389 ALA A N 1
ATOM 3058 C CA . ALA A 1 389 ? -21.125 10.447 8.894 1.00 96.06 389 ALA A CA 1
ATOM 3059 C C . ALA A 1 389 ? -21.151 11.984 8.834 1.00 96.06 389 ALA A C 1
ATOM 3061 O O . ALA A 1 389 ? -22.228 12.551 8.628 1.00 96.06 389 ALA A O 1
ATOM 3062 N N . THR A 1 390 ? -20.001 12.666 8.917 1.00 93.62 390 THR A N 1
ATOM 3063 C CA . THR A 1 390 ? -19.924 14.133 8.746 1.00 93.62 390 THR A CA 1
ATOM 3064 C C . THR A 1 390 ? -20.444 14.611 7.384 1.00 93.62 390 THR A C 1
ATOM 3066 O O . THR A 1 390 ? -20.951 15.725 7.277 1.00 93.62 390 THR A O 1
ATOM 3069 N N . GLY A 1 391 ? -20.337 13.779 6.339 1.00 91.25 391 GLY A N 1
ATOM 3070 C CA . GLY A 1 391 ? -20.558 14.166 4.943 1.00 91.25 391 GLY A CA 1
ATOM 3071 C C . GLY A 1 391 ? -19.416 14.975 4.310 1.00 91.25 391 GLY A C 1
ATOM 3072 O O . GLY A 1 391 ? -19.524 15.323 3.137 1.00 91.25 391 GLY A O 1
ATOM 3073 N N . ASN A 1 392 ? -18.337 15.245 5.056 1.00 90.69 392 ASN A N 1
ATOM 3074 C CA . ASN A 1 392 ? -17.200 16.073 4.639 1.00 90.69 392 ASN A CA 1
ATOM 3075 C C . ASN A 1 392 ? -15.916 15.264 4.369 1.00 90.69 392 ASN A C 1
ATOM 3077 O O . ASN A 1 392 ? -14.896 15.849 4.013 1.00 90.69 392 ASN A O 1
ATOM 3081 N N . LEU A 1 393 ? -15.932 13.937 4.553 1.00 92.19 393 LEU A N 1
ATOM 3082 C CA . LEU A 1 393 ? -14.784 13.081 4.245 1.00 92.19 393 LEU A CA 1
ATOM 3083 C C . LEU A 1 393 ? -14.493 13.125 2.736 1.00 92.19 393 LEU A C 1
ATOM 3085 O O . LEU A 1 393 ? -15.322 12.717 1.922 1.00 92.19 393 LEU A O 1
ATOM 3089 N N . ASN A 1 394 ? -13.320 13.650 2.378 1.00 91.62 394 ASN A N 1
ATOM 3090 C CA . ASN A 1 394 ? -12.852 13.735 0.997 1.00 91.62 394 ASN A CA 1
ATOM 3091 C C . ASN A 1 394 ? -12.742 12.319 0.385 1.00 91.62 394 ASN A C 1
ATOM 3093 O O . ASN A 1 394 ? -12.296 11.383 1.048 1.00 91.62 394 ASN A O 1
ATOM 3097 N N . TYR A 1 395 ? -13.153 12.163 -0.878 1.00 88.06 395 TYR A N 1
ATOM 3098 C CA . TYR A 1 395 ? -13.197 10.861 -1.548 1.00 88.06 395 TYR A CA 1
ATOM 3099 C C . TYR A 1 395 ? -11.803 10.274 -1.837 1.00 88.06 395 TYR A C 1
ATOM 3101 O O . TYR A 1 395 ? -11.608 9.078 -1.667 1.00 88.06 395 TYR A O 1
ATOM 3109 N N . GLU A 1 396 ? -10.810 11.090 -2.187 1.00 90.38 396 GLU A N 1
ATOM 3110 C CA . GLU A 1 396 ? -9.418 10.649 -2.376 1.00 90.38 396 GLU A CA 1
ATOM 3111 C C . GLU A 1 396 ? -8.791 10.231 -1.039 1.00 90.38 396 GLU A C 1
ATOM 3113 O O . GLU A 1 396 ? -8.083 9.228 -0.963 1.00 90.38 396 GLU A O 1
ATOM 3118 N N . LEU A 1 397 ? -9.106 10.947 0.049 1.00 94.44 397 LEU A N 1
ATOM 3119 C CA . LEU A 1 397 ? -8.734 10.530 1.403 1.00 94.44 397 LEU A CA 1
ATOM 3120 C C . LEU A 1 397 ? -9.404 9.193 1.756 1.00 94.44 397 LEU A C 1
ATOM 3122 O O . LEU A 1 397 ? -8.729 8.285 2.227 1.00 94.44 397 LEU A O 1
ATOM 3126 N N . MET A 1 398 ? -10.693 9.022 1.449 1.00 91.31 398 MET A N 1
ATOM 3127 C CA . MET A 1 398 ? -11.392 7.739 1.585 1.00 91.31 398 MET A CA 1
ATOM 3128 C C . MET A 1 398 ? -10.739 6.622 0.750 1.00 91.31 398 MET A C 1
ATOM 3130 O O . MET A 1 398 ? -10.606 5.506 1.242 1.00 91.31 398 MET A O 1
ATOM 3134 N N . GLN A 1 399 ? -10.232 6.919 -0.447 1.00 89.69 399 GLN A N 1
ATOM 3135 C CA . GLN A 1 399 ? -9.448 5.975 -1.249 1.00 89.69 399 GLN A CA 1
ATOM 3136 C C . GLN A 1 399 ? -8.076 5.646 -0.635 1.00 89.69 399 GLN A C 1
ATOM 3138 O O . GLN A 1 399 ? -7.600 4.521 -0.771 1.00 89.69 399 GLN A O 1
ATOM 3143 N N . CYS A 1 400 ? -7.442 6.564 0.099 1.00 94.06 400 CYS A N 1
ATOM 3144 C CA . CYS A 1 400 ? -6.250 6.238 0.894 1.00 94.06 400 CYS A CA 1
ATOM 3145 C C . CYS A 1 400 ? -6.599 5.303 2.069 1.00 94.06 400 CYS A C 1
ATOM 3147 O O . CYS A 1 400 ? -5.806 4.434 2.432 1.00 94.06 400 CYS A O 1
ATOM 3149 N N . LEU A 1 401 ? -7.810 5.430 2.627 1.00 94.88 401 LEU A N 1
ATOM 3150 C CA . LEU A 1 401 ? -8.336 4.539 3.667 1.00 94.88 401 LEU A CA 1
ATOM 3151 C C . LEU A 1 401 ? -8.705 3.142 3.140 1.00 94.88 401 LEU A C 1
ATOM 3153 O O . LEU A 1 401 ? -8.670 2.200 3.929 1.00 94.88 401 LEU A O 1
ATOM 3157 N N . GLU A 1 402 ? -8.958 2.972 1.834 1.00 89.31 402 GLU A N 1
ATOM 3158 C CA . GLU A 1 402 ? -9.022 1.638 1.204 1.00 89.31 402 GLU A CA 1
ATOM 3159 C C . GLU A 1 402 ? -7.714 0.869 1.443 1.00 89.31 402 GLU A C 1
ATOM 3161 O O . GLU A 1 402 ? -7.764 -0.304 1.785 1.00 89.31 402 GLU A O 1
ATOM 3166 N N . ILE A 1 403 ? -6.542 1.514 1.332 1.00 87.75 403 ILE A N 1
ATOM 3167 C CA . ILE A 1 403 ? -5.245 0.862 1.595 1.00 87.75 403 ILE A CA 1
ATOM 3168 C C . ILE A 1 403 ? -4.918 0.855 3.094 1.00 87.75 403 ILE A C 1
ATOM 3170 O O . ILE A 1 403 ? -4.605 -0.197 3.647 1.00 87.75 403 ILE A O 1
ATOM 3174 N N . HIS A 1 404 ? -5.006 1.991 3.793 1.00 93.50 404 HIS A N 1
ATOM 3175 C CA . HIS A 1 404 ? -4.555 2.046 5.190 1.00 93.50 404 HIS A CA 1
ATOM 3176 C C . HIS A 1 404 ? -5.501 1.356 6.195 1.00 93.50 404 HIS A C 1
ATOM 3178 O O . HIS A 1 404 ? -5.103 1.100 7.326 1.00 93.50 404 HIS A O 1
ATOM 3184 N N . ASN A 1 405 ? -6.729 1.022 5.785 1.00 90.19 405 ASN A N 1
ATOM 3185 C CA . ASN A 1 405 ? -7.773 0.277 6.510 1.00 90.19 405 ASN A CA 1
ATOM 3186 C C . ASN A 1 405 ? -8.340 0.872 7.810 1.00 90.19 405 ASN A C 1
ATOM 3188 O O . ASN A 1 405 ? -9.331 0.363 8.335 1.00 90.19 405 ASN A O 1
ATOM 3192 N N . HIS A 1 406 ? -7.794 1.985 8.293 1.00 92.81 406 HIS A N 1
ATOM 3193 C CA . HIS A 1 406 ? -8.340 2.758 9.404 1.00 92.81 406 HIS A CA 1
ATOM 3194 C C . HIS A 1 406 ? -7.997 4.244 9.246 1.00 92.81 406 HIS A C 1
ATOM 3196 O O . HIS A 1 406 ? -6.946 4.590 8.707 1.00 92.81 406 HIS A O 1
ATOM 3202 N N . PHE A 1 407 ? -8.871 5.140 9.714 1.00 96.69 407 PHE A N 1
ATOM 3203 C CA . PHE A 1 407 ? -8.592 6.579 9.694 1.00 96.69 407 PHE A CA 1
ATOM 3204 C C . PHE A 1 407 ? -7.821 6.967 10.956 1.00 96.69 407 PHE A C 1
ATOM 3206 O O . PHE A 1 407 ? -8.239 6.616 12.064 1.00 96.69 407 PHE A O 1
ATOM 3213 N N . CYS A 1 408 ? -6.661 7.602 10.774 1.00 96.62 408 CYS A N 1
ATOM 3214 C CA . CYS A 1 408 ? -5.755 7.979 11.853 1.00 96.62 408 CYS A CA 1
ATOM 3215 C C . CYS A 1 408 ? -4.934 9.239 11.508 1.00 96.62 408 CYS A C 1
ATOM 3217 O O . CYS A 1 408 ? -4.689 9.500 10.320 1.00 96.62 408 CYS A O 1
ATOM 3219 N N . PRO A 1 409 ? -4.377 9.951 12.514 1.00 96.69 409 PRO A N 1
ATOM 3220 C CA . PRO A 1 409 ? -3.674 11.214 12.278 1.00 96.69 409 PRO A CA 1
ATOM 3221 C C . PRO A 1 409 ? -2.413 11.114 11.418 1.00 96.69 409 PRO A C 1
ATOM 3223 O O . PRO A 1 409 ? -1.927 12.139 10.947 1.00 96.69 409 PRO A O 1
ATOM 3226 N N . GLY A 1 410 ? -1.876 9.906 11.219 1.00 96.38 410 GLY A N 1
ATOM 3227 C CA . GLY A 1 410 ? -0.757 9.664 10.312 1.00 96.38 410 GLY A CA 1
ATOM 3228 C C . GLY A 1 410 ? -1.178 9.597 8.837 1.00 96.38 410 GLY A C 1
ATOM 3229 O O . GLY A 1 410 ? -0.460 10.122 7.994 1.00 96.38 410 GLY A O 1
ATOM 3230 N N . VAL A 1 411 ? -2.350 9.029 8.515 1.00 97.06 411 VAL A N 1
ATOM 3231 C CA . VAL A 1 411 ? -2.926 9.122 7.155 1.00 97.06 411 VAL A CA 1
ATOM 3232 C C . VAL A 1 411 ? -3.330 10.566 6.883 1.00 97.06 411 VAL A C 1
ATOM 3234 O O . VAL A 1 411 ? -3.000 11.123 5.839 1.00 97.06 411 VAL A O 1
ATOM 3237 N N . SER A 1 412 ? -3.977 11.207 7.859 1.00 97.19 412 SER A N 1
ATOM 3238 C CA . SER A 1 412 ? -4.333 12.624 7.784 1.00 97.19 412 SER A CA 1
ATOM 3239 C C . SER A 1 412 ? -3.103 13.506 7.543 1.00 97.19 412 SER A C 1
ATOM 3241 O O . SER A 1 412 ? -3.155 14.377 6.679 1.00 97.19 412 SER A O 1
ATOM 3243 N N . SER A 1 413 ? -1.967 13.253 8.213 1.00 97.56 413 SER A N 1
ATOM 3244 C CA . SER A 1 413 ? -0.729 14.002 7.947 1.00 97.56 413 SER A CA 1
ATOM 3245 C C . SER A 1 413 ? -0.134 13.725 6.567 1.00 97.56 413 SER A C 1
ATOM 3247 O O . SER A 1 413 ? 0.321 14.667 5.923 1.00 97.56 413 SER A O 1
ATOM 3249 N N . GLY A 1 414 ? -0.215 12.491 6.056 1.00 97.50 414 GLY A N 1
ATOM 3250 C CA . GLY A 1 414 ? 0.119 12.186 4.660 1.00 97.50 414 GLY A CA 1
ATOM 3251 C C . GLY A 1 414 ? -0.732 12.968 3.660 1.00 97.50 414 GLY A C 1
ATOM 3252 O O . GLY A 1 414 ? -0.204 13.485 2.679 1.00 97.50 414 GLY A O 1
ATOM 3253 N N . PHE A 1 415 ? -2.028 13.139 3.935 1.00 97.44 415 PHE A N 1
ATOM 3254 C CA . PHE A 1 415 ? -2.913 13.941 3.089 1.00 97.44 415 PHE A CA 1
ATOM 3255 C C . PHE A 1 415 ? -2.560 15.436 3.149 1.00 97.44 415 PHE A C 1
ATOM 3257 O O . PHE A 1 415 ? -2.523 16.085 2.106 1.00 97.44 415 PHE A O 1
ATOM 3264 N N . VAL A 1 416 ? -2.221 15.984 4.323 1.00 98.19 416 VAL A N 1
ATOM 3265 C CA . VAL A 1 416 ? -1.716 17.370 4.441 1.00 98.19 416 VAL A CA 1
ATOM 3266 C C . VAL A 1 416 ? -0.408 17.553 3.659 1.00 98.19 416 VAL A C 1
ATOM 3268 O O . VAL A 1 416 ? -0.307 18.471 2.847 1.00 98.19 416 VAL A O 1
ATOM 3271 N N . LEU A 1 417 ? 0.568 16.659 3.856 1.00 98.44 417 LEU A N 1
ATOM 3272 C CA . LEU A 1 417 ? 1.858 16.676 3.154 1.00 98.44 417 LEU A CA 1
ATOM 3273 C C . LEU A 1 417 ? 1.679 16.583 1.632 1.00 98.44 417 LEU A C 1
ATOM 3275 O O . LEU A 1 417 ? 2.361 17.293 0.894 1.00 98.44 417 LEU A O 1
ATOM 3279 N N . ALA A 1 418 ? 0.740 15.755 1.162 1.00 97.69 418 ALA A N 1
ATOM 3280 C CA . ALA A 1 418 ? 0.476 15.595 -0.262 1.00 97.69 418 ALA A CA 1
ATOM 3281 C C . ALA A 1 418 ? -0.098 16.869 -0.903 1.00 97.69 418 ALA A C 1
ATOM 3283 O O . ALA A 1 418 ? 0.415 17.317 -1.927 1.00 97.69 418 ALA A O 1
ATOM 3284 N N . ASN A 1 419 ? -1.098 17.499 -0.271 1.00 97.31 419 ASN A N 1
ATOM 3285 C CA . ASN A 1 419 ? -1.629 18.779 -0.753 1.00 97.31 419 ASN A CA 1
ATOM 3286 C C . ASN A 1 419 ? -0.550 19.877 -0.730 1.00 97.31 419 ASN A C 1
ATOM 3288 O O . ASN A 1 419 ? -0.409 20.600 -1.710 1.00 97.31 419 ASN A O 1
ATOM 3292 N N . TRP A 1 420 ? 0.263 19.967 0.332 1.00 98.00 420 TRP A N 1
ATOM 3293 C CA . TRP A 1 420 ? 1.352 20.952 0.406 1.00 98.00 420 TRP A CA 1
ATOM 3294 C C . TRP A 1 420 ? 2.374 20.771 -0.729 1.00 98.00 420 TRP A C 1
ATOM 3296 O O . TRP A 1 420 ? 2.790 21.751 -1.352 1.00 98.00 420 TRP A O 1
ATOM 3306 N N . MET A 1 421 ? 2.756 19.526 -1.035 1.00 98.06 421 MET A N 1
ATOM 3307 C CA . MET A 1 421 ? 3.664 19.216 -2.145 1.00 98.06 421 MET A CA 1
ATOM 3308 C C . MET A 1 421 ? 3.063 19.577 -3.506 1.00 98.06 421 MET A C 1
ATOM 3310 O O . MET A 1 421 ? 3.760 20.151 -4.337 1.00 98.06 421 MET A O 1
ATOM 3314 N N . GLU A 1 422 ? 1.777 19.310 -3.726 1.00 96.50 422 GLU A N 1
ATOM 3315 C CA . GLU A 1 422 ? 1.088 19.662 -4.974 1.00 96.50 422 GLU A CA 1
ATOM 3316 C C . GLU A 1 422 ? 0.869 21.178 -5.135 1.00 96.50 422 GLU A C 1
ATOM 3318 O O . GLU A 1 422 ? 0.907 21.683 -6.255 1.00 96.50 422 GLU A O 1
ATOM 3323 N N . GLU A 1 423 ? 0.702 21.926 -4.039 1.00 96.25 423 GLU A N 1
ATOM 3324 C CA . GLU A 1 423 ? 0.602 23.393 -4.060 1.00 96.25 423 GLU A CA 1
ATOM 3325 C C . GLU A 1 423 ? 1.949 24.083 -4.345 1.00 96.25 423 GLU A C 1
ATOM 3327 O O . GLU A 1 423 ? 1.983 25.103 -5.038 1.00 96.25 423 GLU A O 1
ATOM 3332 N N . ASN A 1 424 ? 3.062 23.543 -3.829 1.00 96.81 424 ASN A N 1
ATOM 3333 C CA . ASN A 1 424 ? 4.391 24.168 -3.930 1.00 96.81 424 ASN A CA 1
ATOM 3334 C C . ASN A 1 424 ? 5.248 23.619 -5.088 1.00 96.81 424 ASN A C 1
ATOM 3336 O O . ASN A 1 424 ? 6.074 24.347 -5.643 1.00 96.81 424 ASN A O 1
ATOM 3340 N N . TYR A 1 425 ? 5.029 22.364 -5.490 1.00 96.44 425 TYR A N 1
ATOM 3341 C CA . TYR A 1 425 ? 5.762 21.659 -6.548 1.00 96.44 425 TYR A CA 1
ATOM 3342 C C . TYR A 1 425 ? 4.798 20.912 -7.503 1.00 96.44 425 TYR A C 1
ATOM 3344 O O . TYR A 1 425 ? 4.864 19.682 -7.564 1.00 96.44 425 TYR A O 1
ATOM 3352 N N . PRO A 1 426 ? 3.899 21.604 -8.240 1.00 95.00 426 PRO A N 1
ATOM 3353 C CA . PRO A 1 426 ? 2.764 20.985 -8.939 1.00 95.00 426 PRO A CA 1
ATOM 3354 C C . PRO A 1 426 ? 3.095 19.778 -9.825 1.00 95.00 426 PRO A C 1
ATOM 3356 O O . PRO A 1 426 ? 4.043 19.798 -10.612 1.00 95.00 426 PRO A O 1
ATOM 3359 N N . LEU A 1 427 ? 2.266 18.734 -9.728 1.00 90.88 427 LEU A N 1
ATOM 3360 C CA . LEU A 1 427 ? 2.411 17.462 -10.444 1.00 90.88 427 LEU A CA 1
ATOM 3361 C C . LEU A 1 427 ? 1.880 17.546 -11.897 1.00 90.88 427 LEU A C 1
ATOM 3363 O O . LEU A 1 427 ? 1.005 16.788 -12.310 1.00 90.88 427 LEU A O 1
ATOM 3367 N N . ASP A 1 428 ? 2.398 18.511 -12.661 1.00 89.88 428 ASP A N 1
ATOM 3368 C CA . ASP A 1 428 ? 2.061 18.757 -14.072 1.00 89.88 428 ASP A CA 1
ATOM 3369 C C . ASP A 1 428 ? 2.568 17.646 -15.026 1.00 89.88 428 ASP A C 1
ATOM 3371 O O . ASP A 1 428 ? 3.405 16.812 -14.672 1.00 89.88 428 ASP A O 1
ATOM 3375 N N . GLU A 1 429 ? 2.108 17.647 -16.288 1.00 86.62 429 GLU A N 1
ATOM 3376 C CA . GLU A 1 429 ? 2.572 16.701 -17.320 1.00 86.62 429 GLU A CA 1
ATOM 3377 C C . GLU A 1 429 ? 4.107 16.739 -17.467 1.00 86.62 429 GLU A C 1
ATOM 3379 O O . GLU A 1 429 ? 4.689 17.724 -17.919 1.00 86.62 429 GLU A O 1
ATOM 3384 N N . GLY A 1 430 ? 4.774 15.638 -17.109 1.00 89.38 430 GLY A N 1
ATOM 3385 C CA . GLY A 1 430 ? 6.236 15.515 -17.149 1.00 89.38 430 GLY A CA 1
ATOM 3386 C C . GLY A 1 430 ? 6.933 15.712 -15.798 1.00 89.38 430 GLY A C 1
ATOM 3387 O O . GLY A 1 430 ? 8.122 15.391 -15.698 1.00 89.38 430 GLY A O 1
ATOM 3388 N N . VAL A 1 431 ? 6.207 16.142 -14.764 1.00 95.12 431 VAL A N 1
ATOM 3389 C CA . VAL A 1 431 ? 6.650 16.109 -13.365 1.00 95.12 431 VAL A CA 1
ATOM 3390 C C . VAL A 1 431 ? 6.393 14.714 -12.774 1.00 95.12 431 VAL A C 1
ATOM 3392 O O . VAL A 1 431 ? 5.508 13.983 -13.219 1.00 95.12 431 VAL A O 1
ATOM 3395 N N . SER A 1 432 ? 7.210 14.292 -11.811 1.00 95.81 432 SER A N 1
ATOM 3396 C CA . SER A 1 432 ? 7.010 13.058 -11.040 1.00 95.81 432 SER A CA 1
ATOM 3397 C C . SER A 1 432 ? 7.736 13.129 -9.700 1.00 95.81 432 SER A C 1
ATOM 3399 O O . SER A 1 432 ? 8.875 13.603 -9.661 1.00 95.81 432 SER A O 1
ATOM 3401 N N . TYR A 1 433 ? 7.126 12.600 -8.640 1.00 97.81 433 TYR A N 1
ATOM 3402 C CA . TYR A 1 433 ? 7.753 12.479 -7.323 1.00 97.81 433 TYR A CA 1
ATOM 3403 C C . TYR A 1 433 ? 8.415 11.103 -7.116 1.00 97.81 433 TYR A C 1
ATOM 3405 O O . TYR A 1 433 ? 8.069 10.115 -7.764 1.00 97.81 433 TYR A O 1
ATOM 3413 N N . THR A 1 434 ? 9.367 11.025 -6.191 1.00 98.06 434 THR A N 1
ATOM 3414 C CA . THR A 1 434 ? 9.884 9.776 -5.609 1.00 98.06 434 THR A CA 1
ATOM 3415 C C . THR A 1 434 ? 10.111 10.012 -4.121 1.00 98.06 434 THR A C 1
ATOM 3417 O O . THR A 1 434 ? 10.790 10.969 -3.754 1.00 98.06 434 THR A O 1
ATOM 3420 N N . VAL A 1 435 ? 9.516 9.187 -3.264 1.00 98.00 435 VAL A N 1
ATOM 3421 C CA . VAL A 1 435 ? 9.505 9.390 -1.810 1.00 98.00 435 VAL A CA 1
ATOM 3422 C C . VAL A 1 435 ? 10.568 8.516 -1.149 1.00 98.00 435 VAL A C 1
ATOM 3424 O O . VAL A 1 435 ? 10.615 7.312 -1.378 1.00 98.00 435 VAL A O 1
ATOM 3427 N N . PHE A 1 436 ? 11.393 9.101 -0.288 1.00 97.75 436 PHE A N 1
ATOM 3428 C CA . PHE A 1 436 ? 12.212 8.370 0.677 1.00 97.75 436 PHE A CA 1
ATOM 3429 C C . PHE A 1 436 ? 11.528 8.508 2.032 1.00 97.75 436 PHE A C 1
ATOM 3431 O O . PHE A 1 436 ? 11.579 9.563 2.675 1.00 97.75 436 PHE A O 1
ATOM 3438 N N . SER A 1 437 ? 10.797 7.459 2.407 1.00 93.25 437 SER A N 1
ATOM 3439 C CA . SER A 1 437 ? 10.038 7.422 3.644 1.00 93.25 437 SER A CA 1
ATOM 3440 C C . SER A 1 437 ? 10.917 6.978 4.802 1.00 93.25 437 SER A C 1
ATOM 3442 O O . SER A 1 437 ? 11.126 5.790 5.063 1.00 93.25 437 SER A O 1
ATOM 3444 N N . THR A 1 438 ? 11.425 7.999 5.478 1.00 89.50 438 THR A N 1
ATOM 3445 C CA . THR A 1 438 ? 12.392 7.882 6.553 1.00 89.50 438 THR A CA 1
ATOM 3446 C C . THR A 1 438 ? 12.244 9.140 7.431 1.00 89.50 438 THR A C 1
ATOM 3448 O O . THR A 1 438 ? 12.732 10.197 7.023 1.00 89.50 438 THR A O 1
ATOM 3451 N N . PRO A 1 439 ? 11.540 9.091 8.582 1.00 90.00 439 PRO A N 1
ATOM 3452 C CA . PRO A 1 439 ? 10.837 7.938 9.148 1.00 90.00 439 PRO A CA 1
ATOM 3453 C C . PRO A 1 439 ? 9.627 7.491 8.312 1.00 90.00 439 PRO A C 1
ATOM 3455 O O . PRO A 1 439 ? 8.979 8.301 7.639 1.00 90.00 439 PRO A O 1
ATOM 3458 N N . HIS A 1 440 ? 9.286 6.206 8.416 1.00 91.06 440 HIS A N 1
ATOM 3459 C CA . HIS A 1 440 ? 8.064 5.643 7.841 1.00 91.06 440 HIS A CA 1
ATOM 3460 C C . HIS A 1 440 ? 6.901 5.681 8.838 1.00 91.06 440 HIS A C 1
ATOM 3462 O O . HIS A 1 440 ? 7.089 5.455 10.033 1.00 91.06 440 HIS A O 1
ATOM 3468 N N . TRP A 1 441 ? 5.696 5.988 8.350 1.00 94.69 441 TRP A N 1
ATOM 3469 C CA . TRP A 1 441 ? 4.439 5.851 9.098 1.00 94.69 441 TRP A CA 1
ATOM 3470 C C . TRP A 1 441 ? 3.239 5.919 8.146 1.00 94.69 441 TRP A C 1
ATOM 3472 O O . TRP A 1 441 ? 3.390 6.099 6.942 1.00 94.69 441 TRP A O 1
ATOM 3482 N N . CYS A 1 442 ? 2.021 5.857 8.687 1.00 96.31 442 CYS A N 1
ATOM 3483 C CA . CYS A 1 442 ? 0.739 5.871 7.970 1.00 96.31 442 CYS A CA 1
ATOM 3484 C C . CYS A 1 442 ? 0.563 6.936 6.859 1.00 96.31 442 CYS A C 1
ATOM 3486 O O . CYS A 1 442 ? -0.353 6.806 6.051 1.00 96.31 442 CYS A O 1
ATOM 3488 N N . LYS A 1 443 ? 1.410 7.978 6.799 1.00 96.69 443 LYS A N 1
ATOM 3489 C CA . LYS A 1 443 ? 1.453 8.944 5.688 1.00 96.69 443 LYS A CA 1
ATOM 3490 C C . LYS A 1 443 ? 1.727 8.271 4.343 1.00 96.69 443 LYS A C 1
ATOM 3492 O O . LYS A 1 443 ? 1.217 8.721 3.325 1.00 96.69 443 LYS A O 1
ATOM 3497 N N . ASP A 1 444 ? 2.509 7.194 4.334 1.00 96.50 444 ASP A N 1
ATOM 3498 C CA . ASP A 1 444 ? 3.098 6.670 3.102 1.00 96.50 444 ASP A CA 1
ATOM 3499 C C . ASP A 1 444 ? 2.074 5.971 2.207 1.00 96.50 444 ASP A C 1
ATOM 3501 O O . ASP A 1 444 ? 2.161 6.043 0.982 1.00 96.50 444 ASP A O 1
ATOM 3505 N N . ASP A 1 445 ? 1.030 5.399 2.809 1.00 96.31 445 ASP A N 1
ATOM 3506 C CA . ASP A 1 445 ? -0.079 4.782 2.078 1.00 96.31 445 ASP A CA 1
ATOM 3507 C C . ASP A 1 445 ? -0.929 5.828 1.323 1.00 96.31 445 ASP A C 1
ATOM 3509 O O . ASP A 1 445 ? -1.575 5.494 0.327 1.00 96.31 445 ASP A O 1
ATOM 3513 N N . VAL A 1 446 ? -0.865 7.111 1.719 1.00 97.12 446 VAL A N 1
ATOM 3514 C CA . VAL A 1 446 ? -1.413 8.223 0.921 1.00 97.12 446 VAL A CA 1
ATOM 3515 C C . VAL A 1 446 ? -0.607 8.405 -0.358 1.00 97.12 446 VAL A C 1
ATOM 3517 O O . VAL A 1 446 ? -1.196 8.529 -1.425 1.00 97.12 446 VAL A O 1
ATOM 3520 N N . PHE A 1 447 ? 0.726 8.384 -0.290 1.00 96.88 447 PHE A N 1
ATOM 3521 C CA . PHE A 1 447 ? 1.582 8.563 -1.468 1.00 96.88 447 PHE A CA 1
ATOM 3522 C C . PHE A 1 447 ? 1.445 7.381 -2.442 1.00 96.88 447 PHE A C 1
ATOM 3524 O O . PHE A 1 447 ? 1.356 7.588 -3.654 1.00 96.88 447 PHE A O 1
ATOM 3531 N N . VAL A 1 448 ? 1.317 6.156 -1.914 1.00 94.25 448 VAL A N 1
ATOM 3532 C CA . VAL A 1 448 ? 1.016 4.944 -2.698 1.00 94.25 448 VAL A CA 1
ATOM 3533 C C . VAL A 1 448 ? -0.290 5.097 -3.492 1.00 94.25 448 VAL A C 1
ATOM 3535 O O . VAL A 1 448 ? -0.294 4.801 -4.685 1.00 94.25 448 VAL A O 1
ATOM 3538 N N . LYS A 1 449 ? -1.384 5.585 -2.881 1.00 92.56 449 LYS A N 1
ATOM 3539 C CA . LYS A 1 449 ? -2.690 5.722 -3.565 1.00 92.56 449 LYS A CA 1
ATOM 3540 C C . LYS A 1 449 ? -2.815 6.991 -4.423 1.00 92.56 449 LYS A C 1
ATOM 3542 O O . LYS A 1 449 ? -3.341 6.915 -5.529 1.00 92.56 449 LYS A O 1
ATOM 3547 N N . ARG A 1 450 ? -2.373 8.151 -3.922 1.00 93.94 450 ARG A N 1
ATOM 3548 C CA . ARG A 1 450 ? -2.604 9.482 -4.527 1.00 93.94 450 ARG A CA 1
ATOM 3549 C C . ARG A 1 450 ? -1.611 9.832 -5.637 1.00 93.94 450 ARG A C 1
ATOM 3551 O O . ARG A 1 450 ? -1.984 10.530 -6.573 1.00 93.94 450 ARG A O 1
ATOM 3558 N N . TRP A 1 451 ? -0.370 9.350 -5.557 1.00 94.81 451 TRP A N 1
ATOM 3559 C CA . TRP A 1 451 ? 0.696 9.678 -6.521 1.00 94.81 451 TRP A CA 1
ATOM 3560 C C . TRP A 1 451 ? 1.149 8.495 -7.381 1.00 94.81 451 TRP A C 1
ATOM 3562 O O . TRP A 1 451 ? 2.105 8.624 -8.144 1.00 94.81 451 TRP A O 1
ATOM 3572 N N . ASP A 1 452 ? 0.498 7.338 -7.238 1.00 92.56 452 ASP A N 1
ATOM 3573 C CA . ASP A 1 452 ? 0.943 6.052 -7.790 1.00 92.56 452 ASP A CA 1
ATOM 3574 C C . ASP A 1 452 ? 2.390 5.681 -7.386 1.00 92.56 452 ASP A C 1
ATOM 3576 O O . ASP A 1 452 ? 3.102 4.961 -8.092 1.00 92.56 452 ASP A O 1
ATOM 3580 N N . ALA A 1 453 ? 2.848 6.197 -6.236 1.00 94.75 453 ALA A N 1
ATOM 3581 C CA . ALA A 1 453 ? 4.227 6.098 -5.766 1.00 94.75 453 ALA A CA 1
ATOM 3582 C C . ALA A 1 453 ? 4.489 4.757 -5.055 1.00 94.75 453 ALA A C 1
ATOM 3584 O O . ALA A 1 453 ? 4.872 4.712 -3.888 1.00 94.75 453 ALA A O 1
ATOM 3585 N N . THR A 1 454 ? 4.235 3.646 -5.748 1.00 94.00 454 THR A N 1
ATOM 3586 C CA . THR A 1 454 ? 4.289 2.294 -5.169 1.00 94.00 454 THR A CA 1
ATOM 3587 C C . THR A 1 454 ? 5.728 1.761 -5.035 1.00 94.00 454 THR A C 1
ATOM 3589 O O . THR A 1 454 ? 6.609 2.156 -5.815 1.00 94.00 454 THR A O 1
ATOM 3592 N N . PRO A 1 455 ? 5.996 0.829 -4.096 1.00 90.88 455 PRO A N 1
ATOM 3593 C CA . PRO A 1 455 ? 7.281 0.132 -4.006 1.00 90.88 455 PRO A CA 1
ATOM 3594 C C . PRO A 1 455 ? 7.688 -0.554 -5.318 1.00 90.88 455 PRO A C 1
ATOM 3596 O O . PRO A 1 455 ? 8.797 -0.343 -5.812 1.00 90.88 455 PRO A O 1
ATOM 3599 N N . GLY A 1 456 ? 6.766 -1.297 -5.944 1.00 85.75 456 GLY A N 1
ATOM 3600 C CA . GLY A 1 456 ? 7.049 -2.086 -7.144 1.00 85.75 456 GLY A CA 1
ATOM 3601 C C . GLY A 1 456 ? 7.251 -1.255 -8.413 1.00 85.75 456 GLY A C 1
ATOM 3602 O O . GLY A 1 456 ? 7.704 -1.781 -9.432 1.00 85.75 456 GLY A O 1
ATOM 3603 N N . LYS A 1 457 ? 6.944 0.046 -8.366 1.00 90.88 457 LYS A N 1
ATOM 3604 C CA . LYS A 1 457 ? 7.265 1.033 -9.412 1.00 90.88 457 LYS A CA 1
ATOM 3605 C C . LYS A 1 457 ? 8.528 1.843 -9.097 1.00 90.88 457 LYS A C 1
ATOM 3607 O O . LYS A 1 457 ? 8.941 2.654 -9.923 1.00 90.88 457 LYS A O 1
ATOM 3612 N N . GLY A 1 458 ? 9.145 1.637 -7.929 1.00 91.81 458 GLY A N 1
ATOM 3613 C CA . GLY A 1 458 ? 10.256 2.455 -7.437 1.00 91.81 458 GLY A CA 1
ATOM 3614 C C . GLY A 1 458 ? 9.839 3.891 -7.102 1.00 91.81 458 GLY A C 1
ATOM 3615 O O . GLY A 1 458 ? 10.653 4.804 -7.232 1.00 91.81 458 GLY A O 1
ATOM 3616 N N . GLY A 1 459 ? 8.569 4.099 -6.735 1.00 94.88 459 GLY A N 1
ATOM 3617 C CA . GLY A 1 459 ? 8.021 5.400 -6.349 1.00 94.88 459 GLY A CA 1
ATOM 3618 C C . GLY A 1 459 ? 8.239 5.746 -4.873 1.00 94.88 459 GLY A C 1
ATOM 3619 O O . GLY A 1 459 ? 8.306 6.930 -4.541 1.00 94.88 459 GLY A O 1
ATOM 3620 N N . VAL A 1 460 ? 8.411 4.738 -4.010 1.00 96.69 460 VAL A N 1
ATOM 3621 C CA . VAL A 1 460 ? 8.762 4.905 -2.592 1.00 96.69 460 VAL A CA 1
ATOM 3622 C C . VAL A 1 460 ? 9.874 3.939 -2.169 1.00 96.69 460 VAL A C 1
ATOM 3624 O O . VAL A 1 460 ? 9.848 2.758 -2.512 1.00 96.69 460 VAL A O 1
ATOM 3627 N N . PHE A 1 461 ? 10.834 4.459 -1.405 1.00 96.56 461 PHE A N 1
ATOM 3628 C CA . PHE A 1 461 ? 11.894 3.728 -0.705 1.00 96.56 461 PHE A CA 1
ATOM 3629 C C . PHE A 1 461 ? 11.688 3.907 0.805 1.00 96.56 461 PHE A C 1
ATOM 3631 O O . PHE A 1 461 ? 11.197 4.956 1.225 1.00 96.56 461 PHE A O 1
ATOM 3638 N N . VAL A 1 462 ? 11.982 2.888 1.619 1.00 94.25 462 VAL A N 1
ATOM 3639 C CA . VAL A 1 462 ? 11.492 2.807 3.013 1.00 94.25 462 VAL A CA 1
ATOM 3640 C C . VAL A 1 462 ? 12.584 2.292 3.947 1.00 94.25 462 VAL A C 1
ATOM 3642 O O . VAL A 1 462 ? 13.094 1.192 3.729 1.00 94.25 462 VAL A O 1
ATOM 3645 N N . SER A 1 463 ? 12.907 3.061 4.993 1.00 91.25 463 SER A N 1
ATOM 3646 C CA . SER A 1 463 ? 13.940 2.725 5.986 1.00 91.25 463 SER A CA 1
ATOM 3647 C C . SER A 1 463 ? 13.753 3.455 7.327 1.00 91.25 463 SER A C 1
ATOM 3649 O O . SER A 1 463 ? 12.981 4.411 7.443 1.00 91.25 463 SER A O 1
ATOM 3651 N N . GLU A 1 464 ? 14.457 2.996 8.363 1.00 91.19 464 GLU A N 1
ATOM 3652 C CA . GLU A 1 464 ? 14.484 3.586 9.712 1.00 91.19 464 GLU A CA 1
ATOM 3653 C C . GLU A 1 464 ? 15.815 4.322 9.984 1.00 91.19 464 GLU A C 1
ATOM 3655 O O . GLU A 1 464 ? 16.867 3.876 9.534 1.00 91.19 464 GLU A O 1
ATOM 3660 N N . LEU A 1 465 ? 15.776 5.435 10.726 1.00 90.62 465 LEU A N 1
ATOM 3661 C CA . LEU A 1 465 ? 16.961 6.131 11.270 1.00 90.62 465 LEU A CA 1
ATOM 3662 C C . LEU A 1 465 ? 17.162 5.751 12.741 1.00 90.62 465 LEU A C 1
ATOM 3664 O O . LEU A 1 465 ? 16.212 5.303 13.388 1.00 90.62 465 LEU A O 1
ATOM 3668 N N . THR A 1 466 ? 18.353 5.991 13.295 1.00 89.62 466 THR A N 1
ATOM 3669 C CA . THR A 1 466 ? 18.517 5.995 14.760 1.00 89.62 466 THR A CA 1
ATOM 3670 C C . THR A 1 466 ? 17.902 7.251 15.390 1.00 89.62 466 THR A C 1
ATOM 3672 O O . THR A 1 466 ? 17.694 8.266 14.717 1.00 89.62 466 THR A O 1
ATOM 3675 N N . ASP A 1 467 ? 17.634 7.205 16.699 1.00 87.69 467 ASP A N 1
ATOM 3676 C CA . ASP A 1 467 ? 17.151 8.372 17.450 1.00 87.69 467 ASP A CA 1
ATOM 3677 C C . ASP A 1 467 ? 18.140 9.552 17.338 1.00 87.69 467 ASP A C 1
ATOM 3679 O O . ASP A 1 467 ? 17.722 10.696 17.176 1.00 87.69 467 ASP A O 1
ATOM 3683 N N . GLU A 1 468 ? 19.454 9.290 17.348 1.00 88.75 468 GLU A N 1
ATOM 3684 C CA . GLU A 1 468 ? 20.493 10.319 17.207 1.00 88.75 468 GLU A CA 1
ATOM 3685 C C . GLU A 1 468 ? 20.543 10.943 15.803 1.00 88.75 468 GLU A C 1
ATOM 3687 O O . GLU A 1 468 ? 20.783 12.144 15.673 1.00 88.75 468 GLU A O 1
ATOM 3692 N N . GLU A 1 469 ? 20.315 10.156 14.748 1.00 91.75 469 GLU A N 1
ATOM 3693 C CA . GLU A 1 469 ? 20.212 10.669 13.376 1.00 91.75 469 GLU A CA 1
ATOM 3694 C C . GLU A 1 469 ? 18.955 11.536 13.196 1.00 91.75 469 GLU A C 1
ATOM 3696 O O . GLU A 1 469 ? 19.012 12.601 12.575 1.00 91.75 469 GLU A O 1
ATOM 3701 N N . LEU A 1 470 ? 17.829 11.113 13.780 1.00 90.75 470 LEU A N 1
ATOM 3702 C CA . LEU A 1 470 ? 16.576 11.865 13.761 1.00 90.75 470 LEU A CA 1
ATOM 3703 C C . LEU A 1 470 ? 16.681 13.169 14.573 1.00 90.75 470 LEU A C 1
ATOM 3705 O O . LEU A 1 470 ? 16.245 14.217 14.096 1.00 90.75 470 LEU A O 1
ATOM 3709 N N . GLU A 1 471 ? 17.316 13.149 15.751 1.00 88.06 471 GLU A N 1
ATOM 3710 C CA . GLU A 1 471 ? 17.632 14.364 16.521 1.00 88.06 471 GLU A CA 1
ATOM 3711 C C . GLU A 1 471 ? 18.590 15.308 15.771 1.00 88.06 471 GLU A C 1
ATOM 3713 O O . GLU A 1 471 ? 18.475 16.529 15.909 1.00 88.06 471 GLU A O 1
ATOM 3718 N N . ALA A 1 472 ? 19.520 14.775 14.968 1.00 89.56 472 ALA A N 1
ATOM 3719 C CA . ALA A 1 472 ? 20.480 15.576 14.206 1.00 89.56 472 ALA A CA 1
ATOM 3720 C C . ALA A 1 472 ? 19.857 16.316 13.007 1.00 89.56 472 ALA A C 1
ATOM 3722 O O . ALA A 1 472 ? 20.323 17.408 12.672 1.00 89.56 472 ALA A O 1
ATOM 3723 N N . ILE A 1 473 ? 18.820 15.752 12.375 1.00 90.56 473 ILE A N 1
ATOM 3724 C CA . ILE A 1 473 ? 18.083 16.393 11.270 1.00 90.56 473 ILE A CA 1
ATOM 3725 C C . ILE A 1 473 ? 16.960 17.295 11.808 1.00 90.56 473 ILE A C 1
ATOM 3727 O O . ILE A 1 473 ? 16.821 18.440 11.374 1.00 90.56 473 ILE A O 1
ATOM 3731 N N . GLY A 1 474 ? 16.162 16.779 12.746 1.00 88.69 474 GLY A N 1
ATOM 3732 C CA . GLY A 1 474 ? 14.970 17.423 13.295 1.00 88.69 474 GLY A CA 1
ATOM 3733 C C . GLY A 1 474 ? 13.879 16.395 13.601 1.00 88.69 474 GLY A C 1
ATOM 3734 O O . GLY A 1 474 ? 13.489 15.614 12.737 1.00 88.69 474 GLY A O 1
ATOM 3735 N N . SER A 1 475 ? 13.350 16.400 14.827 1.00 85.81 475 SER A N 1
ATOM 3736 C CA . SER A 1 475 ? 12.370 15.404 15.288 1.00 85.81 475 SER A CA 1
ATOM 3737 C C . SER A 1 475 ? 10.970 15.535 14.669 1.00 85.81 475 SER A C 1
ATOM 3739 O O . SER A 1 475 ? 10.116 14.686 14.919 1.00 85.81 475 SER A O 1
ATOM 3741 N N . ASP A 1 476 ? 10.721 16.569 13.861 1.00 92.50 476 ASP A N 1
ATOM 3742 C CA . ASP A 1 476 ? 9.513 16.727 13.048 1.00 92.50 476 ASP A CA 1
ATOM 3743 C C . ASP A 1 476 ? 9.641 16.128 11.633 1.00 92.50 476 ASP A C 1
ATOM 3745 O O . ASP A 1 476 ? 8.654 16.120 10.899 1.00 92.50 476 ASP A O 1
ATOM 3749 N N . LEU A 1 477 ? 10.811 15.605 11.242 1.00 96.75 477 LEU A N 1
ATOM 3750 C CA . LEU A 1 477 ? 11.099 15.047 9.913 1.00 96.75 477 LEU A CA 1
ATOM 3751 C C . LEU A 1 477 ? 10.028 14.058 9.407 1.00 96.75 477 LEU A C 1
ATOM 3753 O O . LEU A 1 477 ? 9.690 13.074 10.063 1.00 96.75 477 LEU A O 1
ATOM 3757 N N . ALA A 1 478 ? 9.548 14.292 8.183 1.00 96.44 478 ALA A N 1
ATOM 3758 C CA . ALA A 1 478 ? 8.509 13.515 7.504 1.00 96.44 478 ALA A CA 1
ATOM 3759 C C . ALA A 1 478 ? 8.984 12.784 6.229 1.00 96.44 478 ALA A C 1
ATOM 3761 O O . ALA A 1 478 ? 8.193 12.074 5.599 1.00 96.44 478 ALA A O 1
ATOM 3762 N N . GLY A 1 479 ? 10.260 12.926 5.857 1.00 96.94 479 GLY A N 1
ATOM 3763 C CA . GLY A 1 479 ? 10.883 12.253 4.712 1.00 96.94 479 GLY A CA 1
ATOM 3764 C C . GLY A 1 479 ? 11.470 13.204 3.665 1.00 96.94 479 GLY A C 1
ATOM 3765 O O . GLY A 1 479 ? 11.403 14.432 3.794 1.00 96.94 479 GLY A O 1
ATOM 3766 N N . VAL A 1 480 ? 12.019 12.614 2.598 1.00 98.31 480 VAL A N 1
ATOM 3767 C CA . VAL A 1 480 ? 12.515 13.339 1.416 1.00 98.31 480 VAL A CA 1
ATOM 3768 C C . VAL A 1 480 ? 11.614 13.062 0.218 1.00 98.31 480 VAL A C 1
ATOM 3770 O O . VAL A 1 480 ? 11.367 11.915 -0.146 1.00 98.31 480 VAL A O 1
ATOM 3773 N N . PHE A 1 481 ? 11.172 14.125 -0.438 1.00 98.38 481 PHE A N 1
ATOM 3774 C CA . PHE A 1 481 ? 10.310 14.109 -1.608 1.00 98.38 481 PHE A CA 1
ATOM 3775 C C . PHE A 1 481 ? 11.133 14.581 -2.807 1.00 98.38 481 PHE A C 1
ATOM 3777 O O . PHE A 1 481 ? 11.395 15.772 -2.976 1.00 98.38 481 PHE A O 1
ATOM 3784 N N . VAL A 1 482 ? 11.603 13.641 -3.629 1.00 98.44 482 VAL A N 1
ATOM 3785 C CA . VAL A 1 482 ? 12.390 13.969 -4.819 1.00 98.44 482 VAL A CA 1
ATOM 3786 C C . VAL A 1 482 ? 11.463 14.358 -5.964 1.00 98.44 482 VAL A C 1
ATOM 3788 O O . VAL A 1 482 ? 10.789 13.512 -6.547 1.00 98.44 482 VAL A O 1
ATOM 3791 N N . VAL A 1 483 ? 11.455 15.642 -6.313 1.00 98.38 483 VAL A N 1
ATOM 3792 C CA . VAL A 1 483 ? 10.716 16.198 -7.450 1.00 98.38 483 VAL A CA 1
ATOM 3793 C C . VAL A 1 483 ? 11.596 16.143 -8.694 1.00 98.38 483 VAL A C 1
ATOM 3795 O O . VAL A 1 483 ? 12.645 16.787 -8.749 1.00 98.38 483 VAL A O 1
ATOM 3798 N N . ARG A 1 484 ? 11.157 15.408 -9.719 1.00 97.88 484 ARG A N 1
ATOM 3799 C CA . ARG A 1 484 ? 11.736 15.447 -11.068 1.00 97.88 484 ARG A CA 1
ATOM 3800 C C . ARG A 1 484 ? 10.808 16.209 -12.000 1.00 97.88 484 ARG A C 1
ATOM 3802 O O . ARG A 1 484 ? 9.691 15.754 -12.219 1.00 97.88 484 ARG A O 1
ATOM 3809 N N . ASP A 1 485 ? 11.294 17.276 -12.625 1.00 97.12 485 ASP A N 1
ATOM 3810 C CA . ASP A 1 485 ? 10.597 17.963 -13.718 1.00 97.12 485 ASP A CA 1
ATOM 3811 C C . ASP A 1 485 ? 11.361 17.750 -15.034 1.00 97.12 485 ASP A C 1
ATOM 3813 O O . ASP A 1 485 ? 12.462 18.269 -15.242 1.00 97.12 485 ASP A O 1
ATOM 3817 N N . LYS A 1 486 ? 10.768 16.970 -15.947 1.00 94.56 486 LYS A N 1
ATOM 3818 C CA . LYS A 1 486 ? 11.346 16.668 -17.269 1.00 94.56 486 LYS A CA 1
ATOM 3819 C C . LYS A 1 486 ? 11.284 17.857 -18.238 1.00 94.56 486 LYS A C 1
ATOM 3821 O O . LYS A 1 486 ? 12.006 17.845 -19.233 1.00 94.56 486 LYS A O 1
ATOM 3826 N N . ASN A 1 487 ? 10.45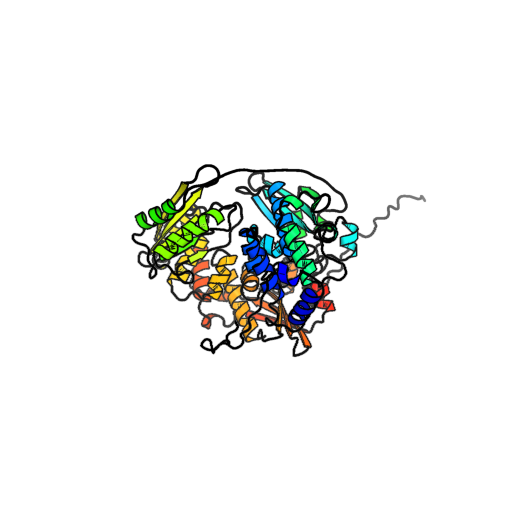4 18.864 -17.962 1.00 92.94 487 ASN A N 1
ATOM 3827 C CA . ASN A 1 487 ? 10.289 20.063 -18.783 1.00 92.94 487 ASN A CA 1
ATOM 3828 C C . ASN A 1 487 ? 11.343 21.122 -18.437 1.00 92.94 487 ASN A C 1
ATOM 3830 O O . ASN A 1 487 ? 11.961 21.687 -19.340 1.00 92.94 487 ASN A O 1
ATOM 3834 N N . ALA A 1 488 ? 11.586 21.362 -17.142 1.00 93.31 488 ALA A N 1
ATOM 3835 C CA . ALA A 1 488 ? 12.703 22.191 -16.683 1.00 93.31 488 ALA A CA 1
ATOM 3836 C C . ALA A 1 488 ? 14.061 21.470 -16.762 1.00 93.31 488 ALA A C 1
ATOM 3838 O O . ALA A 1 488 ? 15.097 22.131 -16.848 1.00 93.31 488 ALA A O 1
ATOM 3839 N N . GLY A 1 489 ? 14.068 20.132 -16.747 1.00 94.81 489 GLY A N 1
ATOM 3840 C CA . GLY A 1 489 ? 15.287 19.322 -16.694 1.00 94.81 489 GLY A CA 1
ATOM 3841 C C . GLY A 1 489 ? 15.940 19.330 -15.310 1.00 94.81 489 GLY A C 1
ATOM 3842 O O . GLY A 1 489 ? 17.165 19.319 -15.216 1.00 94.81 489 GLY A O 1
ATOM 3843 N N . THR A 1 490 ? 15.133 19.399 -14.249 1.00 96.50 490 THR A N 1
ATOM 3844 C CA . THR A 1 490 ? 15.580 19.531 -12.855 1.00 96.50 490 THR A CA 1
ATOM 3845 C C . THR A 1 490 ? 15.226 18.304 -12.019 1.00 96.50 490 THR A C 1
ATOM 3847 O O . THR A 1 490 ? 14.285 17.560 -12.315 1.00 96.50 490 THR A O 1
ATOM 3850 N N . LEU A 1 491 ? 15.997 18.106 -10.951 1.00 98.00 491 LEU A N 1
ATOM 3851 C CA . LEU A 1 491 ? 15.796 17.058 -9.963 1.00 98.00 491 LEU A CA 1
ATOM 3852 C C . LEU A 1 491 ? 16.143 17.625 -8.581 1.00 98.00 491 LEU A C 1
ATOM 3854 O O . LEU A 1 491 ? 17.237 18.152 -8.387 1.00 98.00 491 LEU A O 1
ATOM 3858 N N . LYS A 1 492 ? 15.197 17.577 -7.642 1.00 98.31 492 LYS A N 1
ATOM 3859 C CA . LYS A 1 492 ? 15.315 18.230 -6.332 1.00 98.31 492 LYS A CA 1
ATOM 3860 C C . LYS A 1 492 ? 14.880 17.315 -5.208 1.00 98.31 492 LYS A C 1
ATOM 3862 O O . LYS A 1 492 ? 13.748 16.851 -5.237 1.00 98.31 492 LYS A O 1
ATOM 3867 N N . ALA A 1 493 ? 15.715 17.138 -4.194 1.00 98.38 493 ALA A N 1
ATOM 3868 C CA . ALA A 1 493 ? 15.300 16.602 -2.905 1.00 98.38 493 ALA A CA 1
ATOM 3869 C C . ALA A 1 493 ? 14.658 17.724 -2.069 1.00 98.38 493 ALA A C 1
ATOM 3871 O O . ALA A 1 493 ? 15.345 18.661 -1.661 1.00 98.38 493 ALA A O 1
ATOM 3872 N N . VAL A 1 494 ? 13.346 17.637 -1.836 1.00 98.44 494 VAL A N 1
ATOM 3873 C CA . VAL A 1 494 ? 12.593 18.506 -0.917 1.00 98.44 494 VAL A CA 1
ATOM 3874 C C . VAL A 1 494 ? 12.432 17.752 0.401 1.00 98.44 494 VAL A C 1
ATOM 3876 O O . VAL A 1 494 ? 11.850 16.672 0.427 1.00 98.44 494 VAL A O 1
ATOM 3879 N N . VAL A 1 495 ? 12.974 18.278 1.495 1.00 98.25 495 VAL A N 1
ATOM 3880 C CA . VAL A 1 495 ? 12.951 17.629 2.815 1.00 98.25 495 VAL A CA 1
ATOM 3881 C C . VAL A 1 495 ? 11.915 18.329 3.678 1.00 98.25 495 VAL A C 1
ATOM 3883 O O . VAL A 1 495 ? 12.005 19.544 3.869 1.00 98.25 495 VAL A O 1
ATOM 3886 N N . LEU A 1 496 ? 10.929 17.582 4.181 1.00 98.12 496 LEU A N 1
ATOM 3887 C CA . LEU A 1 496 ? 9.790 18.145 4.912 1.00 98.12 496 LEU A CA 1
ATOM 3888 C C . LEU A 1 496 ? 9.760 17.714 6.376 1.00 98.12 496 LEU A C 1
ATOM 3890 O O . LEU A 1 496 ? 10.123 16.587 6.705 1.00 98.12 496 LEU A O 1
ATOM 3894 N N . GLY A 1 497 ? 9.252 18.600 7.228 1.00 97.44 497 GLY A N 1
ATOM 3895 C CA . GLY A 1 497 ? 8.830 18.318 8.599 1.00 97.44 497 GLY A CA 1
ATOM 3896 C C . GLY A 1 497 ? 7.311 18.431 8.751 1.00 97.44 497 GLY A C 1
ATOM 3897 O O . GLY A 1 497 ? 6.664 19.166 8.000 1.00 97.44 497 GLY A O 1
ATOM 3898 N N . TYR A 1 498 ? 6.733 17.710 9.713 1.00 97.75 498 TYR A N 1
ATOM 3899 C CA . TYR A 1 498 ? 5.308 17.727 10.039 1.00 97.75 498 TYR A CA 1
ATOM 3900 C C . TYR A 1 498 ? 5.058 18.002 11.530 1.00 97.75 498 TYR A C 1
ATOM 3902 O O . TYR A 1 498 ? 5.356 17.189 12.409 1.00 97.75 498 TYR A O 1
ATOM 3910 N N . ASN A 1 499 ? 4.416 19.133 11.822 1.00 96.62 499 ASN A N 1
ATOM 3911 C CA . ASN A 1 499 ? 4.142 19.601 13.176 1.00 96.62 499 ASN A CA 1
ATOM 3912 C C . ASN A 1 499 ? 2.916 18.902 13.794 1.00 96.62 499 ASN A C 1
ATOM 3914 O O . ASN A 1 499 ? 1.816 19.452 13.906 1.00 96.62 499 ASN A O 1
ATOM 3918 N N . SER A 1 500 ? 3.128 17.658 14.225 1.00 94.38 500 SER A N 1
ATOM 3919 C CA . SER A 1 500 ? 2.111 16.842 14.894 1.00 94.38 500 SER A CA 1
ATOM 3920 C C . SER A 1 500 ? 1.560 17.504 16.167 1.00 94.38 500 SER A C 1
ATOM 3922 O O . SER A 1 500 ? 0.369 17.361 16.457 1.00 94.38 500 SER A O 1
ATOM 3924 N N . ASP A 1 501 ? 2.382 18.258 16.900 1.00 95.19 501 ASP A N 1
ATOM 3925 C CA . ASP A 1 501 ? 1.991 18.909 18.155 1.00 95.19 501 ASP A CA 1
ATOM 3926 C C . ASP A 1 501 ? 1.048 20.095 17.947 1.00 95.19 501 ASP A C 1
ATOM 3928 O O . ASP A 1 501 ? 0.112 20.263 18.731 1.00 95.19 501 ASP A O 1
ATOM 3932 N N . LEU A 1 502 ? 1.208 20.869 16.868 1.00 96.50 502 LEU A N 1
ATOM 3933 C CA . LEU A 1 502 ? 0.272 21.943 16.520 1.00 96.50 502 LEU A CA 1
ATOM 3934 C C . LEU A 1 502 ? -1.142 21.389 16.292 1.00 96.50 502 LEU A C 1
ATOM 3936 O O . LEU A 1 502 ? -2.110 21.930 16.830 1.00 96.50 502 LEU A O 1
ATOM 3940 N N . ALA A 1 503 ? -1.257 20.268 15.576 1.00 95.81 503 ALA A N 1
ATOM 3941 C CA . ALA A 1 503 ? -2.528 19.572 15.394 1.00 95.81 503 ALA A CA 1
ATOM 3942 C C . ALA A 1 503 ? -3.073 18.996 16.716 1.00 95.81 503 ALA A C 1
ATOM 3944 O O . ALA A 1 503 ? -4.260 19.143 17.011 1.00 95.81 503 ALA A O 1
ATOM 3945 N N . SER A 1 504 ? -2.218 18.396 17.555 1.00 95.19 504 SER A N 1
ATOM 3946 C CA . SER A 1 504 ? -2.612 17.900 18.885 1.00 95.19 504 SER A CA 1
ATOM 3947 C C . SER A 1 504 ? -3.160 19.022 19.781 1.00 95.19 504 SER A C 1
ATOM 3949 O O . SER A 1 504 ? -4.197 18.851 20.414 1.00 95.19 504 SER A O 1
ATOM 3951 N N . ALA A 1 505 ? -2.508 20.187 19.799 1.00 96.12 505 ALA A N 1
ATOM 3952 C CA . ALA A 1 505 ? -2.879 21.320 20.646 1.00 96.12 505 ALA A CA 1
ATOM 3953 C C . ALA A 1 505 ? -4.181 22.024 20.216 1.00 96.12 505 ALA A C 1
ATOM 3955 O O . ALA A 1 505 ? -4.837 22.646 21.051 1.00 96.12 505 ALA A O 1
ATOM 3956 N N . ASN A 1 506 ? -4.562 21.936 18.935 1.00 96.81 506 ASN A N 1
ATOM 3957 C CA . ASN A 1 506 ? -5.729 22.638 18.385 1.00 96.81 506 ASN A CA 1
ATOM 3958 C C . ASN A 1 506 ? -6.948 21.737 18.120 1.00 96.81 506 ASN A C 1
ATOM 3960 O O . ASN A 1 506 ? -8.054 22.257 17.985 1.00 96.81 506 ASN A O 1
ATOM 3964 N N . CYS A 1 507 ? -6.795 20.407 18.114 1.00 95.44 507 CYS A N 1
ATOM 3965 C CA . CYS A 1 507 ? -7.902 19.475 17.862 1.00 95.44 507 CYS A CA 1
ATOM 3966 C C . CYS A 1 507 ? -9.015 19.462 18.930 1.00 95.44 507 CYS A C 1
ATOM 3968 O O . CYS A 1 507 ? -10.080 18.889 18.709 1.00 95.44 507 CYS A O 1
ATOM 3970 N N . GLY A 1 508 ? -8.789 20.080 20.094 1.00 94.38 508 GLY A N 1
ATOM 3971 C CA . GLY A 1 508 ? -9.774 20.191 21.176 1.00 94.38 508 GLY A CA 1
ATOM 3972 C C . GLY A 1 508 ? -9.897 18.962 22.087 1.00 94.38 508 GLY A C 1
ATOM 3973 O O . GLY A 1 508 ? -10.689 18.999 23.031 1.00 94.38 508 GLY A O 1
ATOM 3974 N N . ALA A 1 509 ? -9.118 17.903 21.845 1.00 94.50 509 ALA A N 1
ATOM 3975 C CA . ALA A 1 509 ? -8.991 16.778 22.768 1.00 94.50 509 ALA A CA 1
ATOM 3976 C C . ALA A 1 509 ? -8.349 17.213 24.099 1.00 94.50 509 ALA A C 1
ATOM 3978 O O . ALA A 1 509 ? -7.542 18.144 24.150 1.00 94.50 509 ALA A O 1
ATOM 3979 N N . LYS A 1 510 ? -8.704 16.537 25.195 1.00 92.94 510 LYS A N 1
ATOM 3980 C CA . LYS A 1 510 ? -8.149 16.788 26.534 1.00 92.94 510 LYS A CA 1
ATOM 3981 C C . LYS A 1 510 ? -7.023 15.801 26.832 1.00 92.94 510 LYS A C 1
ATOM 3983 O O . LYS A 1 510 ? -7.080 14.648 26.430 1.00 92.94 510 LYS A O 1
ATOM 3988 N N . GLU A 1 511 ? -6.079 16.208 27.677 1.00 88.94 511 GLU A N 1
ATOM 3989 C CA . GLU A 1 511 ? -5.025 15.339 28.242 1.00 88.94 511 GLU A CA 1
ATOM 3990 C C . GLU A 1 511 ? -5.586 14.097 28.978 1.00 88.94 511 GLU A C 1
ATOM 3992 O O . GLU A 1 511 ? -4.905 13.088 29.123 1.00 88.94 511 GLU A O 1
ATOM 3997 N N . SER A 1 512 ? -6.845 14.156 29.430 1.00 90.44 512 SER A N 1
ATOM 3998 C CA . SER A 1 512 ? -7.569 13.053 30.078 1.00 90.44 512 SER A CA 1
ATOM 3999 C C . SER A 1 512 ? -8.398 12.176 29.132 1.00 90.44 512 SER A C 1
ATOM 4001 O O . SER A 1 512 ? -9.042 11.233 29.600 1.00 90.44 512 SER A O 1
ATOM 4003 N N . ASP A 1 513 ? -8.474 12.515 27.844 1.00 94.12 513 ASP A N 1
ATOM 4004 C CA . ASP A 1 513 ? -9.253 11.759 26.866 1.00 94.12 513 ASP A CA 1
ATOM 4005 C C . ASP A 1 513 ? -8.412 10.592 26.308 1.00 94.12 513 ASP A C 1
ATOM 4007 O O . ASP A 1 513 ? -7.228 10.767 26.013 1.00 94.12 513 ASP A O 1
ATOM 4011 N N . PRO A 1 514 ? -8.990 9.385 26.165 1.00 94.12 514 PRO A N 1
ATOM 4012 C CA . PRO A 1 514 ? -8.257 8.206 25.716 1.00 94.12 514 PRO A CA 1
ATOM 4013 C C . PRO A 1 514 ? -7.857 8.318 24.241 1.00 94.12 514 PRO A C 1
ATOM 4015 O O . PRO A 1 514 ? -8.553 8.952 23.449 1.00 94.12 514 PRO A O 1
ATOM 4018 N N . ASP A 1 515 ? -6.791 7.610 23.857 1.00 92.81 515 ASP A N 1
ATOM 4019 C CA . ASP A 1 515 ? -6.223 7.549 22.503 1.00 92.81 515 ASP A CA 1
ATOM 4020 C C . ASP A 1 515 ? -7.231 7.618 21.350 1.00 92.81 515 ASP A C 1
ATOM 4022 O O . ASP A 1 515 ? -7.018 8.372 20.405 1.00 92.81 515 ASP A O 1
ATOM 4026 N N . TRP A 1 516 ? -8.314 6.836 21.402 1.00 93.56 516 TRP A N 1
ATOM 4027 C CA . TRP A 1 516 ? -9.296 6.762 20.316 1.00 93.56 516 TRP A CA 1
ATOM 4028 C C . TRP A 1 516 ? -10.110 8.058 20.153 1.00 93.56 516 TRP A C 1
ATOM 4030 O O . TRP A 1 516 ? -10.415 8.433 19.024 1.00 93.56 516 TRP A O 1
ATOM 4040 N N . VAL A 1 517 ? -10.397 8.775 21.249 1.00 95.62 517 VAL A N 1
ATOM 4041 C CA . VAL A 1 517 ? -11.001 10.121 21.224 1.00 95.62 517 VAL A CA 1
ATOM 4042 C C . VAL A 1 517 ? -9.990 11.110 20.662 1.00 95.62 517 VAL A C 1
ATOM 4044 O O . VAL A 1 517 ? -10.274 11.803 19.689 1.00 95.62 517 VAL A O 1
ATOM 4047 N N . SER A 1 518 ? -8.790 11.141 21.242 1.00 95.62 518 SER A N 1
ATOM 4048 C CA . SER A 1 518 ? -7.770 12.145 20.931 1.00 95.62 518 SER A CA 1
ATOM 4049 C C . SER A 1 518 ? -7.251 12.039 19.493 1.00 95.62 518 SER A C 1
ATOM 4051 O O . SER A 1 518 ? -7.034 13.058 18.839 1.00 95.62 518 SER A O 1
ATOM 4053 N N . LYS A 1 519 ? -7.125 10.817 18.958 1.00 95.88 519 LYS A N 1
ATOM 4054 C CA . LYS A 1 519 ? -6.803 10.571 17.545 1.00 95.88 519 LYS A CA 1
ATOM 4055 C C . LYS A 1 519 ? -7.947 11.015 16.631 1.00 95.88 519 LYS A C 1
ATOM 4057 O O . LYS A 1 519 ? -7.709 11.827 15.745 1.00 95.88 519 LYS A O 1
ATOM 4062 N N . TYR A 1 520 ? -9.186 10.595 16.895 1.00 96.50 520 TYR A N 1
ATOM 4063 C CA . TYR A 1 520 ? -10.315 10.941 16.025 1.00 96.50 520 TYR A CA 1
ATOM 4064 C C . TYR A 1 520 ? -10.662 12.441 16.021 1.00 96.50 520 TYR A C 1
ATOM 4066 O O . TYR A 1 520 ? -10.989 12.999 14.977 1.00 96.50 520 TYR A O 1
ATOM 4074 N N . MET A 1 521 ? -10.532 13.137 17.156 1.00 96.81 521 MET A N 1
ATOM 4075 C CA . MET A 1 521 ? -10.682 14.600 17.199 1.00 96.81 521 MET A CA 1
ATOM 4076 C C . MET A 1 521 ? -9.591 15.309 16.386 1.00 96.81 521 MET A C 1
ATOM 4078 O O . MET A 1 521 ? -9.869 16.307 15.721 1.00 96.81 521 MET A O 1
ATOM 4082 N N . LYS A 1 522 ? -8.361 14.779 16.391 1.00 97.38 522 LYS A N 1
ATOM 4083 C CA . LYS A 1 522 ? -7.261 15.268 15.552 1.00 97.38 522 LYS A CA 1
ATOM 4084 C C . LYS A 1 522 ? -7.516 15.009 14.067 1.00 97.38 522 LYS A C 1
ATOM 4086 O O . LYS A 1 522 ? -7.280 15.909 13.271 1.00 97.38 522 LYS A O 1
ATOM 4091 N N . ASP A 1 523 ? -8.084 13.864 13.704 1.00 97.12 523 ASP A N 1
ATOM 4092 C CA . ASP A 1 523 ? -8.519 13.581 12.331 1.00 97.12 523 ASP A CA 1
ATOM 4093 C C . ASP A 1 523 ? -9.635 14.525 11.859 1.00 97.12 523 ASP A C 1
ATOM 4095 O O . ASP A 1 523 ? -9.507 15.150 10.808 1.00 97.12 523 ASP A O 1
ATOM 4099 N N . LEU A 1 524 ? -10.683 14.728 12.667 1.00 96.06 524 LEU A N 1
ATOM 4100 C CA . LEU A 1 524 ? -11.745 15.703 12.380 1.00 96.06 524 LEU A CA 1
ATOM 4101 C C . LEU A 1 524 ? -11.220 17.137 12.221 1.00 96.06 524 LEU A C 1
ATOM 4103 O O . LEU A 1 524 ? -11.743 17.898 11.407 1.00 96.06 524 LEU A O 1
ATOM 4107 N N . TRP A 1 525 ? -10.194 17.516 12.984 1.00 97.12 525 TRP A N 1
ATOM 4108 C CA . TRP A 1 525 ? -9.543 18.819 12.850 1.00 97.12 525 TRP A CA 1
ATOM 4109 C C . TRP A 1 525 ? -8.700 18.905 11.566 1.00 97.12 525 TRP A C 1
ATOM 4111 O O . TRP A 1 525 ? -8.767 19.911 10.860 1.00 97.12 525 TRP A O 1
ATOM 4121 N N . LEU A 1 526 ? -7.976 17.839 11.210 1.00 97.12 526 LEU A N 1
ATOM 4122 C CA . LEU A 1 526 ? -7.188 17.751 9.974 1.00 97.12 526 LEU A CA 1
ATOM 4123 C C . LEU A 1 526 ? -8.051 17.643 8.702 1.00 97.12 526 LEU A C 1
ATOM 4125 O O . LEU A 1 526 ? -7.567 17.975 7.624 1.00 97.12 526 LEU A O 1
ATOM 4129 N N . MET A 1 527 ? -9.330 17.265 8.803 1.00 95.25 527 MET A N 1
ATOM 4130 C CA . MET A 1 527 ? -10.272 17.269 7.671 1.00 95.25 527 MET A CA 1
ATOM 4131 C C . MET A 1 527 ? -10.613 18.668 7.119 1.00 95.25 527 MET A C 1
ATOM 4133 O O . MET A 1 527 ? -11.175 18.743 6.027 1.00 95.25 527 MET A O 1
ATOM 4137 N N . ASN A 1 528 ? -10.305 19.767 7.824 1.00 95.19 528 ASN A N 1
ATOM 4138 C CA . ASN A 1 528 ? -10.496 21.128 7.303 1.00 95.19 528 ASN A CA 1
ATOM 4139 C C . ASN A 1 528 ? -9.168 21.721 6.784 1.00 95.19 528 ASN A C 1
ATOM 4141 O O . ASN A 1 528 ? -8.291 21.991 7.607 1.00 95.19 528 ASN A O 1
ATOM 4145 N N . PRO A 1 529 ? -9.026 22.025 5.478 1.00 94.69 529 PRO A N 1
ATOM 4146 C CA . PRO A 1 529 ? -7.826 22.665 4.933 1.00 94.69 529 PRO A CA 1
ATOM 4147 C C . PRO A 1 529 ? -7.467 24.021 5.554 1.00 94.69 529 PRO A C 1
ATOM 4149 O O . PRO A 1 529 ? -6.294 24.379 5.604 1.00 94.69 529 PRO A O 1
ATOM 4152 N N . GLU A 1 530 ? -8.439 24.765 6.099 1.00 95.38 530 GLU A N 1
ATOM 4153 C CA . GLU A 1 530 ? -8.165 26.037 6.795 1.00 95.38 530 GLU A CA 1
ATOM 4154 C C . GLU A 1 530 ? -7.297 25.861 8.059 1.00 95.38 530 GLU A C 1
ATOM 4156 O O . GLU A 1 530 ? -6.732 26.834 8.554 1.00 95.38 530 GLU A O 1
ATOM 4161 N N . ASN A 1 531 ? -7.180 24.633 8.580 1.00 96.94 531 ASN A N 1
ATOM 4162 C CA . ASN A 1 531 ? -6.374 24.298 9.754 1.00 96.94 531 ASN A CA 1
ATOM 4163 C C . ASN A 1 531 ? -4.916 23.919 9.418 1.00 96.94 531 ASN A C 1
ATOM 4165 O O . ASN A 1 531 ? -4.151 23.623 10.333 1.00 96.94 531 ASN A O 1
ATOM 4169 N N . TRP A 1 532 ? -4.515 23.876 8.140 1.00 97.19 532 TRP A N 1
ATOM 4170 C CA . TRP A 1 532 ? -3.208 23.324 7.744 1.00 97.19 532 TRP A CA 1
ATOM 4171 C C . TRP A 1 532 ? -2.021 24.300 7.844 1.00 97.19 532 TRP A C 1
ATOM 4173 O O . TRP A 1 532 ? -0.872 23.877 7.701 1.00 97.19 532 TRP A O 1
ATOM 4183 N N . ASP A 1 533 ? -2.266 25.584 8.126 1.00 96.00 533 ASP A N 1
ATOM 4184 C CA . ASP A 1 533 ? -1.202 26.581 8.309 1.00 96.00 533 ASP A CA 1
ATOM 4185 C C . ASP A 1 533 ? -0.247 26.188 9.454 1.00 96.00 533 ASP A C 1
ATOM 4187 O O . ASP A 1 533 ? -0.668 25.833 10.556 1.00 96.00 533 ASP A O 1
ATOM 4191 N N . GLY A 1 534 ? 1.059 26.224 9.181 1.00 95.25 534 GLY A N 1
ATOM 4192 C CA . GLY A 1 534 ? 2.104 25.814 10.123 1.00 95.25 534 GLY A CA 1
ATOM 4193 C C . GLY A 1 534 ? 2.209 24.308 10.420 1.00 95.25 534 GLY A C 1
ATOM 4194 O O . GLY A 1 534 ? 3.009 23.939 11.283 1.00 95.25 534 GLY A O 1
ATOM 4195 N N . LEU A 1 535 ? 1.447 23.433 9.742 1.00 98.00 535 LEU A N 1
ATOM 4196 C CA . LEU A 1 535 ? 1.588 21.974 9.896 1.00 98.00 535 LEU A CA 1
ATOM 4197 C C . LEU A 1 535 ? 2.770 21.379 9.127 1.00 98.00 535 LEU A C 1
ATOM 4199 O O . LEU A 1 535 ? 3.269 20.337 9.542 1.00 98.00 535 LEU A O 1
ATOM 4203 N N . VAL A 1 536 ? 3.202 21.995 8.025 1.00 98.25 536 VAL A N 1
ATOM 4204 C CA . VAL A 1 536 ? 4.296 21.492 7.177 1.00 98.25 536 VAL A CA 1
ATOM 4205 C C . VAL A 1 536 ? 5.428 22.511 7.128 1.00 98.25 536 VAL A C 1
ATOM 4207 O O . VAL A 1 536 ? 5.197 23.695 6.873 1.00 98.25 536 VAL A O 1
ATOM 4210 N N . THR A 1 537 ? 6.652 22.035 7.348 1.00 97.06 537 THR A N 1
ATOM 4211 C CA . THR A 1 537 ? 7.888 22.824 7.297 1.00 97.06 537 THR A CA 1
ATOM 4212 C C . THR A 1 537 ? 8.733 22.361 6.115 1.00 97.06 537 THR A C 1
ATOM 4214 O O . THR A 1 537 ? 9.046 21.178 6.023 1.00 97.06 537 THR A O 1
ATOM 4217 N N . GLU A 1 538 ? 9.174 23.270 5.244 1.00 96.88 538 GLU A N 1
ATOM 4218 C CA . GLU A 1 538 ? 10.266 22.979 4.306 1.00 96.88 538 GLU A CA 1
ATOM 4219 C C . GLU A 1 538 ? 11.599 23.078 5.070 1.00 96.88 538 GLU A C 1
ATOM 4221 O O . GLU A 1 538 ? 12.028 24.171 5.442 1.00 96.88 538 GLU A O 1
ATOM 4226 N N . ILE A 1 539 ? 12.223 21.932 5.367 1.00 96.50 539 ILE A N 1
ATOM 4227 C CA . ILE A 1 539 ? 13.490 21.845 6.117 1.00 96.50 539 ILE A CA 1
ATOM 4228 C C . ILE A 1 539 ? 14.665 22.191 5.195 1.00 96.50 539 ILE A C 1
ATOM 4230 O O . ILE A 1 539 ? 15.550 22.964 5.565 1.00 96.50 539 ILE A O 1
ATOM 4234 N N . ALA A 1 540 ? 14.675 21.625 3.984 1.00 96.44 540 ALA A N 1
ATOM 4235 C CA . ALA A 1 540 ? 15.707 21.865 2.979 1.00 96.44 540 ALA A CA 1
ATOM 4236 C C . ALA A 1 540 ? 15.191 21.606 1.555 1.00 96.44 540 ALA A C 1
ATOM 4238 O O . ALA A 1 540 ? 14.325 20.761 1.341 1.00 96.44 540 ALA A O 1
ATOM 4239 N N . VAL A 1 541 ? 15.792 22.282 0.572 1.00 97.81 541 VAL A N 1
ATOM 4240 C CA . VAL A 1 541 ? 15.619 21.994 -0.861 1.00 97.81 541 VAL A CA 1
ATOM 4241 C C . VAL A 1 541 ? 16.993 21.919 -1.499 1.00 97.81 541 VAL A C 1
ATOM 4243 O O . VAL A 1 541 ? 17.764 22.878 -1.438 1.00 97.81 541 VAL A O 1
ATOM 4246 N N . ILE A 1 542 ? 17.306 20.769 -2.085 1.00 98.12 542 ILE A N 1
ATOM 4247 C CA . ILE A 1 542 ? 18.649 20.423 -2.545 1.00 98.12 542 ILE A CA 1
ATOM 4248 C C . ILE A 1 542 ? 18.539 19.979 -4.005 1.00 98.12 542 ILE A C 1
ATOM 4250 O O . ILE A 1 542 ? 17.867 18.993 -4.306 1.00 98.12 542 ILE A O 1
ATOM 4254 N N . ASP A 1 543 ? 19.165 20.719 -4.924 1.00 97.75 543 ASP A N 1
ATOM 4255 C CA . ASP A 1 543 ? 19.317 20.280 -6.316 1.00 97.75 543 ASP A CA 1
ATOM 4256 C C . ASP A 1 543 ? 20.262 19.061 -6.344 1.00 97.75 543 ASP A C 1
ATOM 4258 O O . ASP A 1 543 ? 21.391 19.142 -5.855 1.00 97.75 543 ASP A O 1
ATOM 4262 N N . ILE A 1 544 ? 19.802 17.941 -6.906 1.00 98.06 544 ILE A N 1
ATOM 4263 C CA . ILE A 1 544 ? 20.551 16.675 -7.011 1.00 98.06 544 ILE A CA 1
ATOM 4264 C C . ILE A 1 544 ? 20.643 16.222 -8.476 1.00 98.06 544 ILE A C 1
ATOM 4266 O O . ILE A 1 544 ? 20.004 16.800 -9.356 1.00 98.06 544 ILE A O 1
ATOM 4270 N N . ASP A 1 545 ? 21.420 15.175 -8.756 1.00 97.00 545 ASP A N 1
ATOM 4271 C CA . ASP A 1 545 ? 21.484 14.548 -10.079 1.00 97.00 545 ASP A CA 1
ATOM 4272 C C . ASP A 1 545 ? 21.051 13.069 -10.061 1.00 97.00 545 ASP A C 1
ATOM 4274 O O . ASP A 1 545 ? 20.682 12.503 -9.028 1.00 97.00 545 ASP A O 1
ATOM 4278 N N . ASP A 1 546 ? 21.047 12.443 -11.241 1.00 96.62 546 ASP A N 1
ATOM 4279 C CA . ASP A 1 546 ? 20.670 11.037 -11.399 1.00 96.62 546 ASP A CA 1
ATOM 4280 C C . ASP A 1 546 ? 21.663 10.057 -10.746 1.00 96.62 546 ASP A C 1
ATOM 4282 O O . ASP A 1 546 ? 21.294 8.905 -10.524 1.00 96.62 546 ASP A O 1
ATOM 4286 N N . ALA A 1 547 ? 22.897 10.470 -10.432 1.00 96.50 547 ALA A N 1
ATOM 4287 C CA . ALA A 1 547 ? 23.837 9.631 -9.692 1.00 96.50 547 ALA A CA 1
ATOM 4288 C C . ALA A 1 547 ? 23.470 9.629 -8.204 1.00 96.50 547 ALA A C 1
ATOM 4290 O O . ALA A 1 547 ? 23.206 8.558 -7.662 1.00 96.50 547 ALA A O 1
ATOM 4291 N N . ALA A 1 548 ? 23.313 10.811 -7.598 1.00 97.06 548 ALA A N 1
ATOM 4292 C CA . ALA A 1 548 ? 22.873 10.954 -6.209 1.00 97.06 548 ALA A CA 1
ATOM 4293 C C . ALA A 1 548 ? 21.519 10.262 -5.955 1.00 97.06 548 ALA A C 1
ATOM 4295 O O . ALA A 1 548 ? 21.369 9.520 -4.989 1.00 97.06 548 ALA A O 1
ATOM 4296 N N . LEU A 1 549 ? 20.539 10.408 -6.858 1.00 97.06 549 LEU A N 1
ATOM 4297 C CA . LEU A 1 549 ? 19.252 9.711 -6.723 1.00 97.06 549 LEU A CA 1
ATOM 4298 C C . LEU A 1 549 ? 19.366 8.179 -6.843 1.00 97.06 549 LEU A C 1
ATOM 4300 O O . LEU A 1 549 ? 18.497 7.467 -6.342 1.00 97.06 549 LEU A O 1
ATOM 4304 N N . ASN A 1 550 ? 20.372 7.649 -7.536 1.00 94.38 550 ASN A N 1
ATOM 4305 C CA . ASN A 1 550 ? 20.582 6.203 -7.604 1.00 94.38 550 ASN A CA 1
ATOM 4306 C C . ASN A 1 550 ? 21.375 5.690 -6.395 1.00 94.38 550 ASN A C 1
ATOM 4308 O O . ASN A 1 550 ? 21.064 4.607 -5.910 1.00 94.38 550 ASN A O 1
ATOM 4312 N N . GLU A 1 551 ? 22.311 6.482 -5.872 1.00 95.38 551 GLU A N 1
ATOM 4313 C CA . GLU A 1 551 ? 23.022 6.249 -4.608 1.00 95.38 551 GLU A CA 1
ATOM 4314 C C . GLU A 1 551 ? 22.027 6.161 -3.437 1.00 95.38 551 GLU A C 1
ATOM 4316 O O . GLU A 1 551 ? 21.952 5.130 -2.779 1.00 95.38 551 GLU A O 1
ATOM 4321 N N . MET A 1 552 ? 21.129 7.147 -3.287 1.00 96.12 552 MET A N 1
ATOM 4322 C CA . MET A 1 552 ? 20.066 7.197 -2.258 1.00 96.12 552 MET A CA 1
ATOM 4323 C C . MET A 1 552 ? 19.159 5.948 -2.159 1.00 96.12 552 MET A C 1
ATOM 4325 O O . MET A 1 552 ? 18.406 5.837 -1.194 1.00 96.12 552 MET A O 1
ATOM 4329 N N . LYS A 1 553 ? 19.166 5.050 -3.154 1.00 94.12 553 LYS A N 1
ATOM 4330 C CA . LYS A 1 553 ? 18.305 3.852 -3.234 1.00 94.12 553 LYS A CA 1
ATOM 4331 C C . LYS A 1 553 ? 19.004 2.544 -2.856 1.00 94.12 553 LYS A C 1
ATOM 4333 O O . LYS A 1 553 ? 18.320 1.524 -2.761 1.00 94.12 553 LYS A O 1
ATOM 4338 N N . GLN A 1 554 ? 20.330 2.534 -2.730 1.00 90.81 554 GLN A N 1
ATOM 4339 C CA . GLN A 1 554 ? 21.078 1.313 -2.414 1.00 90.81 554 GLN A CA 1
ATOM 4340 C C . GLN A 1 554 ? 20.865 0.910 -0.948 1.00 90.81 554 GLN A C 1
ATOM 4342 O O . GLN A 1 554 ? 20.632 1.765 -0.094 1.00 90.81 554 GLN A O 1
ATOM 4347 N N . ALA A 1 555 ? 20.916 -0.391 -0.649 1.00 79.81 555 ALA A N 1
ATOM 4348 C CA . ALA A 1 555 ? 20.684 -0.898 0.706 1.00 79.81 555 ALA A CA 1
ATOM 4349 C C . ALA A 1 555 ? 21.742 -0.431 1.724 1.00 79.81 555 ALA A C 1
ATOM 4351 O O . ALA A 1 555 ? 21.413 -0.185 2.882 1.00 79.81 555 ALA A O 1
ATOM 4352 N N . ASP A 1 556 ? 22.987 -0.261 1.277 1.00 83.31 556 ASP A N 1
ATOM 4353 C CA . ASP A 1 556 ? 24.146 0.202 2.053 1.00 83.31 556 ASP A CA 1
ATOM 4354 C C . ASP A 1 556 ? 24.165 1.722 2.319 1.00 83.31 556 ASP A C 1
ATOM 4356 O O . ASP A 1 556 ? 25.011 2.223 3.060 1.00 83.31 556 ASP A O 1
ATOM 4360 N N . THR A 1 557 ? 23.212 2.472 1.755 1.00 88.25 557 THR A N 1
ATOM 4361 C CA . THR A 1 557 ? 23.248 3.935 1.725 1.00 88.25 557 THR A CA 1
ATOM 4362 C C . THR A 1 557 ? 22.161 4.577 2.597 1.00 88.25 557 THR A C 1
ATOM 4364 O O . THR A 1 557 ? 20.972 4.283 2.475 1.00 88.25 557 THR A O 1
ATOM 4367 N N . ASN A 1 558 ? 22.548 5.543 3.442 1.00 92.75 558 ASN A N 1
ATOM 4368 C CA . ASN A 1 558 ? 21.604 6.455 4.099 1.00 92.75 558 ASN A CA 1
ATOM 4369 C C . ASN A 1 558 ? 21.353 7.691 3.199 1.00 92.75 558 ASN A C 1
ATOM 4371 O O . ASN A 1 558 ? 22.283 8.476 2.974 1.00 92.75 558 ASN A O 1
ATOM 4375 N N . PRO A 1 559 ? 20.117 7.934 2.711 1.00 94.75 559 PRO A N 1
ATOM 4376 C CA . PRO A 1 559 ? 19.831 9.025 1.776 1.00 94.75 559 PRO A CA 1
ATOM 4377 C C . PRO A 1 559 ? 20.107 10.426 2.348 1.00 94.75 559 PRO A C 1
ATOM 4379 O O . PRO A 1 559 ? 20.403 11.343 1.581 1.00 94.75 559 PRO A O 1
ATOM 4382 N N . TYR A 1 560 ? 20.076 10.606 3.675 1.00 95.75 560 TYR A N 1
ATOM 4383 C CA . TYR A 1 560 ? 20.385 11.888 4.322 1.00 95.75 560 TYR A CA 1
ATOM 4384 C C . TYR A 1 560 ? 21.877 12.226 4.322 1.00 95.75 560 TYR A C 1
ATOM 4386 O O . TYR A 1 560 ? 22.230 13.405 4.382 1.00 95.75 560 TYR A O 1
ATOM 4394 N N . VAL A 1 561 ? 22.750 11.221 4.208 1.00 94.50 561 VAL A N 1
ATOM 4395 C CA . VAL A 1 561 ? 24.190 11.429 3.999 1.00 94.50 561 VAL A CA 1
ATOM 4396 C C . VAL A 1 561 ? 24.447 11.902 2.567 1.00 94.50 561 VAL A C 1
ATOM 4398 O O . VAL A 1 561 ? 25.145 12.896 2.380 1.00 94.50 561 VAL A O 1
ATOM 4401 N N . VAL A 1 562 ? 23.823 11.265 1.566 1.00 95.38 562 VAL A N 1
ATOM 4402 C CA . VAL A 1 562 ? 23.992 11.616 0.138 1.00 95.38 562 VAL A CA 1
ATOM 4403 C C . VAL A 1 562 ? 23.595 13.069 -0.140 1.00 95.38 562 VAL A C 1
ATOM 4405 O O . VAL A 1 562 ? 24.303 13.789 -0.841 1.00 95.38 562 VAL A O 1
ATOM 4408 N N . ILE A 1 563 ? 22.488 13.535 0.450 1.00 95.38 563 ILE A N 1
ATOM 4409 C CA . ILE A 1 563 ? 22.030 14.930 0.310 1.00 95.38 563 ILE A CA 1
ATOM 4410 C C . ILE A 1 563 ? 22.698 15.901 1.308 1.00 95.38 563 ILE A C 1
ATOM 4412 O O . ILE A 1 563 ? 22.404 17.094 1.294 1.00 95.38 563 ILE A O 1
ATOM 4416 N N . GLY A 1 564 ? 23.617 15.425 2.156 1.00 93.31 564 GLY A N 1
ATOM 4417 C CA . GLY A 1 564 ? 24.445 16.262 3.032 1.00 93.31 564 GLY A CA 1
ATOM 4418 C C . GLY A 1 564 ? 23.751 16.834 4.275 1.00 93.31 564 GLY A C 1
ATOM 4419 O O . GLY A 1 564 ? 24.206 17.853 4.798 1.00 93.31 564 GLY A O 1
ATOM 4420 N N . LEU A 1 565 ? 22.667 16.209 4.751 1.00 91.88 565 LEU A N 1
ATOM 4421 C CA . LEU A 1 565 ? 22.006 16.562 6.018 1.00 91.88 565 LEU A CA 1
ATOM 4422 C C . LEU A 1 565 ? 22.552 15.775 7.220 1.00 91.88 565 LEU A C 1
ATOM 4424 O O . LEU A 1 565 ? 22.567 16.305 8.329 1.00 91.88 565 LEU A O 1
ATOM 4428 N N . LEU A 1 566 ? 23.066 14.562 7.004 1.00 90.50 566 LEU A N 1
ATOM 4429 C CA . LEU A 1 566 ? 23.865 13.828 7.988 1.00 90.50 566 LEU A CA 1
ATOM 4430 C C . LEU A 1 566 ? 25.345 13.838 7.598 1.00 90.50 566 LEU A C 1
ATOM 4432 O O . LEU A 1 566 ? 25.703 13.776 6.423 1.00 90.50 566 LEU A O 1
ATOM 4436 N N . ASN A 1 567 ? 26.217 13.886 8.606 1.00 75.75 567 ASN A N 1
ATOM 4437 C CA . ASN A 1 567 ? 27.649 13.658 8.430 1.00 75.75 567 ASN A CA 1
ATOM 4438 C C . ASN A 1 567 ? 27.949 12.206 8.802 1.00 75.75 567 ASN A C 1
ATOM 4440 O O . ASN A 1 567 ? 27.504 11.755 9.856 1.00 75.75 567 ASN A O 1
ATOM 4444 N N . LEU A 1 568 ? 28.749 11.509 7.992 1.00 55.94 568 LEU A N 1
ATOM 4445 C CA . LEU A 1 568 ? 29.276 10.197 8.368 1.00 55.94 568 LEU A CA 1
ATOM 4446 C C . LEU A 1 568 ? 30.046 10.303 9.690 1.00 55.94 568 LEU A C 1
ATOM 4448 O O . LEU A 1 568 ? 31.019 11.055 9.797 1.00 55.94 568 LEU A O 1
ATOM 4452 N N . VAL A 1 569 ? 29.637 9.513 10.679 1.00 48.44 569 VAL A N 1
ATOM 4453 C CA . VAL A 1 569 ? 30.511 9.161 11.797 1.00 48.44 569 VAL A CA 1
ATOM 4454 C C . VAL A 1 569 ? 31.555 8.200 11.229 1.00 48.44 569 VAL A C 1
ATOM 4456 O O . VAL A 1 569 ? 31.190 7.161 10.688 1.00 48.44 569 VAL A O 1
ATOM 4459 N N . GLU A 1 570 ? 32.844 8.546 11.302 1.00 38.06 570 GLU A N 1
ATOM 4460 C CA . GLU A 1 570 ? 33.910 7.613 10.911 1.00 38.06 570 GLU A CA 1
ATOM 4461 C C . GLU A 1 570 ? 33.829 6.370 11.806 1.00 38.06 570 GLU A C 1
ATOM 4463 O O . GLU A 1 570 ? 34.115 6.455 13.004 1.00 38.06 570 GLU A O 1
ATOM 4468 N N . ASP A 1 571 ? 33.431 5.227 11.237 1.00 35.09 571 ASP A N 1
ATOM 4469 C CA . ASP A 1 571 ? 33.345 3.977 11.988 1.00 35.09 571 ASP A CA 1
ATOM 4470 C C . ASP A 1 571 ? 34.734 3.583 12.509 1.00 35.09 571 ASP A C 1
ATOM 4472 O O . ASP A 1 571 ? 35.704 3.417 11.757 1.00 35.09 571 ASP A O 1
ATOM 4476 N N . VAL A 1 572 ? 34.844 3.464 13.832 1.00 34.44 572 VAL A N 1
ATOM 4477 C CA . VAL A 1 572 ? 36.117 3.241 14.520 1.00 34.44 572 VAL A CA 1
ATOM 4478 C C . VAL A 1 572 ? 36.414 1.746 14.529 1.00 34.44 572 VAL A C 1
ATOM 4480 O O . VAL A 1 572 ? 36.384 1.084 15.570 1.00 34.44 572 VAL A O 1
ATOM 4483 N N . SER A 1 573 ? 36.736 1.237 13.336 1.00 30.44 573 SER A N 1
ATOM 4484 C CA . SER A 1 573 ? 37.200 -0.128 13.092 1.00 30.44 573 SER A CA 1
ATOM 4485 C C . SER A 1 573 ? 38.170 -0.582 14.196 1.00 30.44 573 SER A C 1
ATOM 4487 O O . SER A 1 573 ? 39.158 0.122 14.463 1.00 30.44 573 SER A O 1
ATOM 4489 N N . PRO A 1 574 ? 37.929 -1.734 14.858 1.00 36.06 574 PRO A N 1
ATOM 4490 C CA . PRO A 1 574 ? 38.766 -2.196 15.958 1.00 36.06 574 PRO A CA 1
ATOM 4491 C C . PRO A 1 574 ? 40.237 -2.310 15.544 1.00 36.06 574 PRO A C 1
ATOM 4493 O O . PRO A 1 574 ? 40.620 -3.189 14.772 1.00 36.06 574 PRO A O 1
ATOM 4496 N N . GLN A 1 575 ? 41.088 -1.427 16.077 1.00 33.75 575 GLN A N 1
ATOM 4497 C CA . GLN A 1 575 ? 42.519 -1.476 15.784 1.00 33.75 575 GLN A CA 1
ATOM 4498 C C . GLN A 1 575 ? 43.104 -2.819 16.230 1.00 33.75 575 GLN A C 1
ATOM 4500 O O . GLN A 1 575 ? 42.922 -3.236 17.375 1.00 33.75 575 GLN A O 1
ATOM 4505 N N . ASN A 1 576 ? 43.831 -3.469 15.317 1.00 33.16 576 ASN A N 1
ATOM 4506 C CA . ASN A 1 576 ? 44.438 -4.781 15.529 1.00 33.16 576 ASN A CA 1
ATOM 4507 C C . ASN A 1 576 ? 45.211 -4.850 16.855 1.00 33.16 576 ASN A C 1
ATOM 4509 O O . ASN A 1 576 ? 46.291 -4.273 16.995 1.00 33.16 576 ASN A O 1
ATOM 4513 N N . LEU A 1 577 ? 44.695 -5.641 17.799 1.00 33.50 577 LEU A N 1
ATOM 4514 C CA . LEU A 1 577 ? 45.436 -6.092 18.974 1.00 33.50 577 LEU A CA 1
ATOM 4515 C C . LEU A 1 577 ? 46.445 -7.174 18.557 1.00 33.50 577 LEU A C 1
ATOM 4517 O O . LEU A 1 577 ? 46.287 -8.353 18.875 1.00 33.50 577 LEU A O 1
ATOM 4521 N N . GLU A 1 578 ? 47.493 -6.773 17.828 1.00 33.94 578 GLU A N 1
ATOM 4522 C CA . GLU A 1 578 ? 48.628 -7.655 17.550 1.00 33.94 578 GLU A CA 1
ATOM 4523 C C . GLU A 1 578 ? 49.295 -8.085 18.864 1.00 33.94 578 GLU A C 1
ATOM 4525 O O . GLU A 1 578 ? 49.789 -7.280 19.656 1.00 33.94 578 GLU A O 1
ATOM 4530 N N . SER A 1 579 ? 49.316 -9.395 19.100 1.00 35.97 579 SER A N 1
ATOM 4531 C CA . SER A 1 579 ? 49.854 -9.990 20.317 1.00 35.97 579 SER A CA 1
ATOM 4532 C C . SER A 1 579 ? 51.387 -9.992 20.317 1.00 35.97 579 SER A C 1
ATOM 4534 O O . SER A 1 579 ? 52.011 -10.908 19.777 1.00 35.97 579 SER A O 1
ATOM 4536 N N . THR A 1 580 ? 52.013 -9.014 20.976 1.00 33.06 580 THR A N 1
ATOM 4537 C CA . THR A 1 580 ? 53.466 -9.016 21.226 1.00 33.06 580 THR A CA 1
ATOM 4538 C C . THR A 1 580 ? 53.801 -9.435 22.660 1.00 33.06 580 THR A C 1
ATOM 4540 O O . THR A 1 580 ? 54.086 -8.590 23.512 1.00 33.06 580 THR A O 1
ATOM 4543 N N . GLU A 1 581 ? 53.823 -10.742 22.938 1.00 34.47 581 GLU A N 1
ATOM 4544 C CA . GLU A 1 581 ? 54.494 -11.263 24.138 1.00 34.47 581 GLU A CA 1
ATOM 4545 C C . GLU A 1 581 ? 55.975 -11.597 23.876 1.00 34.47 581 GLU A C 1
ATOM 4547 O O . GLU A 1 581 ? 56.330 -12.273 22.916 1.00 34.47 581 GLU A O 1
ATOM 4552 N N . ALA A 1 582 ? 56.816 -11.157 24.816 1.00 33.75 582 ALA A N 1
ATOM 4553 C CA . ALA A 1 582 ? 58.109 -11.727 25.202 1.00 33.75 582 ALA A CA 1
ATOM 4554 C C . ALA A 1 582 ? 59.196 -12.006 24.131 1.00 33.75 582 ALA A C 1
ATOM 4556 O O . ALA A 1 582 ? 59.321 -13.111 23.605 1.00 33.75 582 ALA A O 1
ATOM 4557 N N . VAL A 1 583 ? 60.188 -11.103 24.064 1.00 32.84 583 VAL A N 1
ATOM 4558 C CA . VAL A 1 583 ? 61.608 -11.519 24.064 1.00 32.84 583 VAL A CA 1
ATOM 4559 C C . VAL A 1 583 ? 62.366 -10.772 25.169 1.00 32.84 583 VAL A C 1
ATOM 4561 O O . VAL A 1 583 ? 62.212 -9.571 25.359 1.00 32.84 583 VAL A O 1
ATOM 4564 N N . THR A 1 584 ? 63.162 -11.530 25.918 1.00 39.94 584 THR A N 1
ATOM 4565 C CA . THR A 1 584 ? 63.875 -11.179 27.157 1.00 39.94 584 THR A CA 1
ATOM 4566 C C . THR A 1 584 ? 64.965 -10.106 27.041 1.00 39.94 584 THR A C 1
ATOM 4568 O O . THR A 1 584 ? 65.798 -10.201 26.136 1.00 39.94 584 THR A O 1
ATOM 4571 N N . ALA A 1 585 ? 65.099 -9.273 28.083 1.00 32.44 585 ALA A N 1
ATOM 4572 C CA . ALA A 1 585 ? 66.381 -8.964 28.745 1.00 32.44 585 ALA A CA 1
ATOM 4573 C C . ALA A 1 585 ? 66.154 -8.438 30.177 1.00 32.44 585 ALA A C 1
ATOM 4575 O O . ALA A 1 585 ? 65.436 -7.424 30.312 1.00 32.44 585 ALA A O 1
#

Sequence (585 aa):
IEVTYGDEEKISYQVTENINFNGLSKNKKSIEAWNQKVNSAVFKGHEFAILTISNAWATGNLDYELMQCLEIHNHFCPGVSSGFVLANWMEENYPLKEGVSYTVFSCPNWCKEDVFVKRWDATPGKGGIFVSALTDEEIETIGNSPAGIFVVTDKNAGTMKAVALGFDFDVVNAKCGAKKDDPAWISKYLADLWLMDRGNWDEEGLVTEIAVIDIDKDTLGEMKRAGSNPYEVLGLLNSNGNVNPPVEDKELMDQVFSAAEAELGTLGPENTFIMTDIGSPAESDFFLNDFYSEFYGKELKYTKNLLVVQNARNAPLWFAFFDKASGKCAYIEVTYENEDKISYQVTENINFDELSASQESIAAWSEKVNSKIFNGREFAILTISNAWATGNLNYELMQCLEIHNHFCPGVSSGFVLANWMEENYPLDEGVSYTVFSTPHWCKDDVFVKRWDATPGKGGVFVSELTDEELEAIGSDLAGVFVVRDKNAGTLKAVVLGYNSDLASANCGAKESDPDWVSKYMKDLWLMNPENWDGLVTEIAVIDIDDAALNEMKQADTNPYVVIGLLNLVEDVSPQNLESTEAVTA

Secondary structure (DSSP, 8-state):
-EEETTEEEEEEE-------HHHHTTSHHHHHHHHHHHHTTTTTT-HHHHHHHHHHHTTT---HHHHHHHHHHSS--HHHHHHHHHHHHHHHHS---TTEEEEEEESS--TTHHHHHHHH---GGGT-EEE-BPPHHHHHHH-S-EEEEEEEEETTTTEEEEEEEEE-HHHHHHHS---TTS-HHHHHHHHHHHHTSGGGTT-TTSEEEEEEEEE-HHHHHHTTBTT--HHHHTT-SS--------------HHHHHHHHHHHH-S--TTTEEEEE-TTSSTTGGGGHHHHHHHHHHTT--HHHHEEE----TTSPPEEEEEETTT-EEEEEEEE-SSS-EEEEEEEEE--HHHHHSSHHHHHHHHHHHHTTTTTT-HHHHHHHHHHHHTT---HHHHHHHHHH-S--HHHHHHHHHHHHHHHHS---TTEEEEEEESS--TTHHHHHHHS---GGGTSEEE-B--HHHHHHH-TTEEEEEEEEETTTTEEEEEEEEE-HHHHHHHS---TTS-HHHHHHHHHHHHT-GGG-TTSEEEEEEEE--HHHHHHTTBTT--HHHHTTSSPPP----------------

InterPro domains:
  IPR003814 Formylmethanofuran dehydrogenase, subunit E domain [PF02663] (72-168)
  IPR003814 Formylmethanofuran dehydrogenase, subunit E domain [PF02663] (403-466)

Radius of gyration: 25.72 Å; chains: 1; bounding box: 100×54×72 Å

Organism: Methanosarcina mazei (NCBI:txid2209)

Foldseek 3Di:
DDADDVGRVDDPDDDDDDLAVCQQVVDPVSQVVVVVCCVVPVVVNCSLQCNQVVNCVVVVLQDLLLVQLCVLLVHDWLLCLLLVLVVVQCCFWQNDAPQKAKAWEPEAFASSVSSCCQQFVLDLQVNRYFYFYADPVVCVQLDLAWGTWIWIQRRVVRWIKIWTKHADCVLLQVPLPDDPPRDPSVSGSSSSVQSSPPVCSPPPSRMDRLAMDTDDPVLVQQCFAFQGPNCVSRVSSHYDYDGGYDDYDDDEDVPVVVQQCVQPNQDAAPFKAKEWQQPRAPPSVVCVVVVVVVCVVRVHDPLQRYANAHDGNHDFTKMWIAGLVQQKIWIWTFDIGVDTDGPDIDMDRLALCQCVVDPVSLVVVVVCCVVPVNVNCSQQNNQVSNCSSVVLPDSLLSQLCSSLVHDWVLCLQLVLVVVVCCVVPNPDDQKAKAWEFEPHHSSVSSCSRVRSLDRNVNRYGYHYHDPVLCVLQDVQWGTWIWMQHPVVRFIKTFTKGFDPVLLLVPLPDDPPRDPSSSGSSSSVQSSDPVSSPPGMDRSDIATDDPVLVSQCRHSSHPNCVSRPSDDDDPPPPPDDPDDDDDDDD